Protein AF-0000000075844450 (afdb_homodimer)

Radius of gyration: 35.29 Å; Cα contacts (8 Å, |Δi|>4): 850; chains: 2; bounding box: 75×120×118 Å

Sequence (510 aa):
MLWGGGGGGTPAFYLNRSLKPLCRRRMQLAMLASVVAAVHMPVARTAAPIASTVGQNMMRFCYKEIEVITGEPTDGALVPAQAVTLHDITPAVNELVRDSGVTEGTVHCVSRHTTTALTINEMESRLQDDIRTWLLGLAPPDVRFPIPGWRHPEGATTPTYDHNDLHLRPASEEDRERINKNWMSQGKGTLEEFMAQEPINAHSHLLSILLGPCLSIPVTNGKLCIGQWQSLILIDCDGPRKRTVGAQVVGISAKMLWGGGGGGTPAFYLNRSLKPLCRRRMQLAMLASVVAAVHMPVARTAAPIASTVGQNMMRFCYKEIEVITGEPTDGALVPAQAVTLHDITPAVNELVRDSGVTEGTVHCVSRHTTTALTINEMESRLQDDIRTWLLGLAPPDVRFPIPGWRHPEGATTPTYDHNDLHLRPASEEDRERINKNWMSQGKGTLEEFMAQEPINAHSHLLSILLGPCLSIPVTNGKLCIGQWQSLILIDCDGPRKRTVGAQVVGISAK

pLDDT: mean 78.13, std 30.9, range [14.76, 98.88]

Nearest PDB structures (foldseek):
  1vph-assembly2_E  TM=9.025E-01  e=2.365E-14  Saccharolobus solfataricus P2
  1ve0-assembly1_A  TM=9.339E-01  e=6.716E-14  Sulfurisphaera tokodaii
  1vmj-assembly1_A  TM=9.068E-01  e=1.032E-13  Thermotoga maritima MSB8
  2p6h-assembly1_A  TM=9.041E-01  e=2.593E-13  Aeropyrum pernix
  2p6c-assembly1_A  TM=8.710E-01  e=1.908E-13  Aquifex aeolicus VF5

Secondary structure (DSSP, 8-state):
----------------------------------------------------------EEEEEEEEEEE-SPPBTTB----SEEEEEE-HHHHHHHHHHHT-SEEEEEEEE-STTEEEEEE---HHHHHHHHHHHHHHSPPPTTSPPTT--PPTT------GGG-GGG-S-SHHHHHHHHHHTGGGTS--HHHHHHT----HHHHHHHHHH-SEEEEEEETTEE---TT-EEEEEEEEES-EEEEEEEEEEE---/----------------------------------------------------------EEEEEEEEEEE-SPPBTTB----SEEEEEE-HHHHHHHHHHHT-SEEEEEEEE-STTEEEEEE---HHHHHHHHHHHHHHSPPPTTSPPTT--PPTT------GGG-GGG-S-SHHHHHHHHHHTGGGTS--HHHHHHT----HHHHHHHHHH-SEEEEEEETTEE---TT-EEEEEEEEES-EEEEEEEEEEE---

Organism: Prymnesium parvum (NCBI:txid97485)

Structure (mmCIF, N/CA/C/O backbone):
data_AF-0000000075844450-model_v1
#
loop_
_entity.id
_entity.type
_entity.pdbx_description
1 polymer 'Secondary thiamine-phosphate synthase enzyme'
#
loop_
_atom_site.group_PDB
_atom_site.id
_atom_site.type_symbol
_atom_site.label_atom_id
_atom_site.label_alt_id
_atom_site.label_comp_id
_atom_site.label_asym_id
_atom_site.label_entity_id
_atom_site.label_seq_id
_atom_site.pdbx_PDB_ins_code
_atom_site.Cartn_x
_atom_site.Cartn_y
_atom_site.Cartn_z
_atom_site.occupancy
_atom_site.B_iso_or_equiv
_atom_site.auth_seq_id
_atom_site.auth_comp_id
_atom_site.auth_asym_id
_atom_site.auth_atom_id
_atom_site.pdbx_PDB_model_num
ATOM 1 N N . MET A 1 1 ? -12.031 21.531 78.125 1 17.53 1 MET A N 1
ATOM 2 C CA . MET A 1 1 ? -11.656 20.422 79 1 17.53 1 MET A CA 1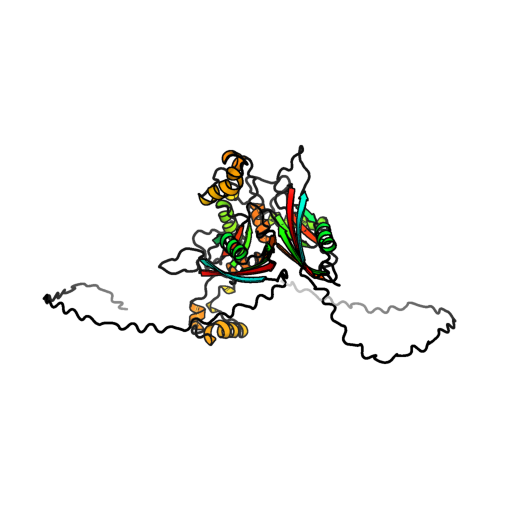
ATOM 3 C C . MET A 1 1 ? -10.562 19.578 78.312 1 17.53 1 MET A C 1
ATOM 5 O O . MET A 1 1 ? -10.344 19.641 77.125 1 17.53 1 MET A O 1
ATOM 9 N N . LEU A 1 2 ? -10.32 18.188 78.75 1 16.62 2 LEU A N 1
ATOM 10 C CA . LEU A 1 2 ? -9.242 17.328 79.188 1 16.62 2 LEU A CA 1
ATOM 11 C C . LEU A 1 2 ? -8.719 16.453 78.062 1 16.62 2 LEU A C 1
ATOM 13 O O . LEU A 1 2 ? -7.836 15.617 78.312 1 16.62 2 LEU A O 1
ATOM 17 N N . TRP A 1 3 ? -9.023 16.391 76.75 1 17.33 3 TRP A N 1
ATOM 18 C CA . TRP A 1 3 ? -9.07 15.062 76.125 1 17.33 3 TRP A CA 1
ATOM 19 C C . TRP A 1 3 ? -7.668 14.578 75.812 1 17.33 3 TRP A C 1
ATOM 21 O O . TRP A 1 3 ? -7.02 15.133 74.875 1 17.33 3 TRP A O 1
ATOM 31 N N . GLY A 1 4 ? -6.711 13.859 76.438 1 17.98 4 GLY A N 1
ATOM 32 C CA . GLY A 1 4 ? -5.324 13.539 76.75 1 17.98 4 GLY A CA 1
ATOM 33 C C . GLY A 1 4 ? -4.801 12.359 75.938 1 17.98 4 GLY A C 1
ATOM 34 O O . GLY A 1 4 ? -3.588 12.18 75.812 1 17.98 4 GLY A O 1
ATOM 35 N N . GLY A 1 5 ? -5.492 11.258 75.5 1 17.58 5 GLY A N 1
ATOM 36 C CA . GLY A 1 5 ? -5.008 9.977 76 1 17.58 5 GLY A CA 1
ATOM 37 C C . GLY A 1 5 ? -3.746 9.508 75.312 1 17.58 5 GLY A C 1
ATOM 38 O O . GLY A 1 5 ? -3.373 10.039 74.25 1 17.58 5 GLY A O 1
ATOM 39 N N . GLY A 1 6 ? -3.266 7.992 75.312 1 18.34 6 GLY A N 1
ATOM 40 C CA . GLY A 1 6 ? -2.264 7.098 75.875 1 18.34 6 GLY A CA 1
ATOM 41 C C . GLY A 1 6 ? -1.342 6.504 74.875 1 18.34 6 GLY A C 1
ATOM 42 O O . GLY A 1 6 ? -1.596 6.625 73.625 1 18.34 6 GLY A O 1
ATOM 43 N N . GLY A 1 7 ? -0.553 5.168 75.062 1 18.12 7 GLY A N 1
ATOM 44 C CA . GLY A 1 7 ? 0.729 4.547 75.312 1 18.12 7 GLY A CA 1
ATOM 45 C C . GLY A 1 7 ? 1.142 3.516 74.312 1 18.12 7 GLY A C 1
ATOM 46 O O . GLY A 1 7 ? 2.309 3.123 74.25 1 18.12 7 GLY A O 1
ATOM 47 N N . GLY A 1 8 ? 0.419 2.596 73.438 1 18.45 8 GLY A N 1
ATOM 48 C CA . GLY A 1 8 ? 0.697 1.179 73.625 1 18.45 8 GLY A CA 1
ATOM 49 C C . GLY A 1 8 ? 1.896 0.704 72.812 1 18.45 8 GLY A C 1
ATOM 50 O O . GLY A 1 8 ? 2.215 1.27 71.75 1 18.45 8 GLY A O 1
ATOM 51 N N . GLY A 1 9 ? 2.982 -0.335 73.188 1 18.25 9 GLY A N 1
ATOM 52 C CA . GLY A 1 9 ? 4.332 -0.879 73.25 1 18.25 9 GLY A CA 1
ATOM 53 C C . GLY A 1 9 ? 4.559 -1.976 72.188 1 18.25 9 GLY A C 1
ATOM 54 O O . GLY A 1 9 ? 5.656 -2.098 71.688 1 18.25 9 GLY A O 1
ATOM 55 N N . THR A 1 10 ? 3.789 -3.168 71.75 1 18.28 10 THR A N 1
ATOM 56 C CA . THR A 1 10 ? 4.238 -4.527 72 1 18.28 10 THR A CA 1
ATOM 57 C C . THR A 1 10 ? 5.281 -4.977 71 1 18.28 10 THR A C 1
ATOM 59 O O . THR A 1 10 ? 5.328 -4.457 69.875 1 18.28 10 THR A O 1
ATOM 62 N N . PRO A 1 11 ? 6.133 -6.387 71.125 1 19.5 11 PRO A N 1
ATOM 63 C CA . PRO A 1 11 ? 7.395 -7.129 71.125 1 19.5 11 PRO A CA 1
ATOM 64 C C . PRO A 1 11 ? 7.531 -8.062 69.938 1 19.5 11 PRO A C 1
ATOM 66 O O . PRO A 1 11 ? 6.738 -8.992 69.75 1 19.5 11 PRO A O 1
ATOM 69 N N . ALA A 1 12 ? 7.48 -7.848 68.625 1 19.41 12 ALA A N 1
ATOM 70 C CA . ALA A 1 12 ? 7.281 -8.961 67.75 1 19.41 12 ALA A CA 1
ATOM 71 C C . ALA A 1 12 ? 8.453 -9.93 67.75 1 19.41 12 ALA A C 1
ATOM 73 O O . ALA A 1 12 ? 9.609 -9.508 67.875 1 19.41 12 ALA A O 1
ATOM 74 N N . PHE A 1 13 ? 8.195 -11.438 67.562 1 16.41 13 PHE A N 1
ATOM 75 C CA . PHE A 1 13 ? 8.562 -12.82 67.812 1 16.41 13 PHE A CA 1
ATOM 76 C C . PHE A 1 13 ? 9.695 -13.289 66.938 1 16.41 13 PHE A C 1
ATOM 78 O O . PHE A 1 13 ? 9.82 -12.828 65.812 1 16.41 13 PHE A O 1
ATOM 85 N N . TYR A 1 14 ? 10.688 -14.289 67.375 1 17 14 TYR A N 1
ATOM 86 C CA . TYR A 1 14 ? 11.992 -14.945 67.438 1 17 14 TYR A CA 1
ATOM 87 C C . TYR A 1 14 ? 12.125 -16.078 66.438 1 17 14 TYR A C 1
ATOM 89 O O . TYR A 1 14 ? 13.195 -16.266 65.875 1 17 14 TYR A O 1
ATOM 97 N N . LEU A 1 15 ? 11.102 -17.016 66.125 1 15.95 15 LEU A N 1
ATOM 98 C CA . LEU A 1 15 ? 11.469 -18.391 66.375 1 15.95 15 LEU A CA 1
ATOM 99 C C . LEU A 1 15 ? 12.406 -18.953 65.312 1 15.95 15 LEU A C 1
ATOM 101 O O . LEU A 1 15 ? 12.414 -18.484 64.188 1 15.95 15 LEU A O 1
ATOM 105 N N . ASN A 1 16 ? 12.961 -20.391 65.5 1 15.54 16 ASN A N 1
ATOM 106 C CA . ASN A 1 16 ? 13.992 -21.406 65.688 1 15.54 16 ASN A CA 1
ATOM 107 C C . ASN A 1 16 ? 14.055 -22.375 64.5 1 15.54 16 ASN A C 1
ATOM 109 O O . ASN A 1 16 ? 15 -23.156 64.375 1 15.54 16 ASN A O 1
ATOM 113 N N . ARG A 1 17 ? 13.023 -22.656 63.625 1 15.7 17 ARG A N 1
ATOM 114 C CA . ARG A 1 17 ? 12.82 -24.109 63.562 1 15.7 17 ARG A CA 1
ATOM 115 C C . ARG A 1 17 ? 13.953 -24.781 62.781 1 15.7 17 ARG A C 1
ATOM 117 O O . ARG A 1 17 ? 14.492 -24.203 61.812 1 15.7 17 ARG A O 1
ATOM 124 N N . SER A 1 18 ? 14.086 -26.172 63 1 15.49 18 SER A N 1
ATOM 125 C CA . SER A 1 18 ? 14.898 -27.375 63.188 1 15.49 18 SER A CA 1
ATOM 126 C C . SER A 1 18 ? 15.25 -28.047 61.875 1 15.49 18 SER A C 1
ATOM 128 O O . SER A 1 18 ? 16.422 -28.328 61.625 1 15.49 18 SER A O 1
ATOM 130 N N . LEU A 1 19 ? 14.336 -28.875 61.156 1 15.26 19 LEU A N 1
ATOM 131 C CA . LEU A 1 19 ? 14.586 -30.297 61.25 1 15.26 19 LEU A CA 1
ATOM 132 C C . LEU A 1 19 ? 15.398 -30.781 60.062 1 15.26 19 LEU A C 1
ATOM 134 O O . LEU A 1 19 ? 16.312 -31.609 60.219 1 15.26 19 LEU A O 1
ATOM 138 N N . LYS A 1 20 ? 14.938 -30.891 58.719 1 15.54 20 LYS A N 1
ATOM 139 C CA . LYS A 1 20 ? 14.641 -32.25 58.281 1 15.54 20 LYS A CA 1
ATOM 140 C C . LYS A 1 20 ? 15.906 -32.969 57.812 1 15.54 20 LYS A C 1
ATOM 142 O O . LYS A 1 20 ? 16.828 -32.344 57.281 1 15.54 20 LYS A O 1
ATOM 147 N N . PRO A 1 21 ? 15.742 -34.375 57.594 1 16.17 21 PRO A N 1
ATOM 148 C CA . PRO A 1 21 ? 16.562 -35.562 57.812 1 16.17 21 PRO A CA 1
ATOM 149 C C . PRO A 1 21 ? 17.578 -35.781 56.719 1 16.17 21 PRO A C 1
ATOM 151 O O . PRO A 1 21 ? 17.562 -35.094 55.688 1 16.17 21 PRO A O 1
ATOM 154 N N . LEU A 1 22 ? 17.469 -37 56 1 15.77 22 LEU A N 1
ATOM 155 C CA . LEU A 1 22 ? 18.141 -38.281 56.125 1 15.77 22 LEU A CA 1
ATOM 156 C C . LEU A 1 22 ? 19.109 -38.5 54.969 1 15.77 22 LEU A C 1
ATOM 158 O O . LEU A 1 22 ? 20.281 -38.844 55.188 1 15.77 22 LEU A O 1
ATOM 162 N N . CYS A 1 23 ? 18.688 -39.469 53.906 1 15.48 23 CYS A N 1
ATOM 163 C CA . CYS A 1 23 ? 19.234 -40.812 53.719 1 15.48 23 CYS A CA 1
ATOM 164 C C . CYS A 1 23 ? 20.391 -40.781 52.719 1 15.48 23 CYS A C 1
ATOM 166 O O . CYS A 1 23 ? 20.406 -39.969 51.812 1 15.48 23 CYS A O 1
ATOM 168 N N . ARG A 1 24 ? 21.125 -42 52.5 1 15.39 24 ARG A N 1
ATOM 169 C CA . ARG A 1 24 ? 22.375 -42.75 52.438 1 15.39 24 ARG A CA 1
ATOM 170 C C . ARG A 1 24 ? 22.734 -43.094 51 1 15.39 24 ARG A C 1
ATOM 172 O O . ARG A 1 24 ? 23.875 -43.469 50.719 1 15.39 24 ARG A O 1
ATOM 179 N N . ARG A 1 25 ? 21.703 -43.312 50 1 14.76 25 ARG A N 1
ATOM 180 C CA . ARG A 1 25 ? 21.938 -44.625 49.406 1 14.76 25 ARG A CA 1
ATOM 181 C C . ARG A 1 25 ? 23.203 -44.625 48.562 1 14.76 25 ARG A C 1
ATOM 183 O O . ARG A 1 25 ? 23.688 -43.562 48.156 1 14.76 25 ARG A O 1
ATOM 190 N N . ARG A 1 26 ? 23.188 -45.562 47.312 1 15.09 26 ARG A N 1
ATOM 191 C CA . ARG A 1 26 ? 23.797 -46.844 46.938 1 15.09 26 ARG A CA 1
ATOM 192 C C . ARG A 1 26 ? 24.953 -46.625 45.969 1 15.09 26 ARG A C 1
ATOM 194 O O . ARG A 1 26 ? 25.109 -45.531 45.406 1 15.09 26 ARG A O 1
ATOM 201 N N . MET A 1 27 ? 24.844 -47.281 44.656 1 15.58 27 MET A N 1
ATOM 202 C CA . MET A 1 27 ? 25.516 -48.469 44.125 1 15.58 27 MET A CA 1
ATOM 203 C C . MET A 1 27 ? 26.672 -48.062 43.188 1 15.58 27 MET A C 1
ATOM 205 O O . MET A 1 27 ? 26.688 -46.938 42.688 1 15.58 27 MET A O 1
ATOM 209 N N . GLN A 1 28 ? 27.156 -49.156 42.344 1 15.77 28 GLN A N 1
ATOM 210 C CA . GLN A 1 28 ? 28.375 -49.906 42 1 15.77 28 GLN A CA 1
ATOM 211 C C . GLN A 1 28 ? 29.031 -49.312 40.75 1 15.77 28 GLN A C 1
ATOM 213 O O . GLN A 1 28 ? 30.219 -48.969 40.781 1 15.77 28 GLN A O 1
ATOM 218 N N . LEU A 1 29 ? 29.047 -50.188 39.562 1 16.16 29 LEU A N 1
ATOM 219 C CA . LEU A 1 29 ? 30.172 -50.969 39.062 1 16.16 29 LEU A CA 1
ATOM 220 C C . LEU A 1 29 ? 30.797 -50.344 37.844 1 16.16 29 LEU A C 1
ATOM 222 O O . LEU A 1 29 ? 32.031 -50.188 37.75 1 16.16 29 LEU A O 1
ATOM 226 N N . ALA A 1 30 ? 30.109 -50.406 36.5 1 16.34 30 ALA A N 1
ATOM 227 C CA . ALA A 1 30 ? 30.656 -51.219 35.406 1 16.34 30 ALA A CA 1
ATOM 228 C C . ALA A 1 30 ? 31.703 -50.438 34.625 1 16.34 30 ALA A C 1
ATOM 230 O O . ALA A 1 30 ? 31.656 -49.219 34.562 1 16.34 30 ALA A O 1
ATOM 231 N N . MET A 1 31 ? 32.594 -51.219 33.781 1 17.59 31 MET A N 1
ATOM 232 C CA . MET A 1 31 ? 33.938 -51.344 33.281 1 17.59 31 MET A CA 1
ATOM 233 C C . MET A 1 31 ? 34.094 -50.594 31.969 1 17.59 31 MET A C 1
ATOM 235 O O . MET A 1 31 ? 35.219 -50.469 31.438 1 17.59 31 MET A O 1
ATOM 239 N N . LEU A 1 32 ? 33.031 -50.031 31.172 1 18.38 32 LEU A N 1
ATOM 240 C CA . LEU A 1 32 ? 33.219 -50.344 29.766 1 18.38 32 LEU A CA 1
ATOM 241 C C . LEU A 1 32 ? 34.469 -49.656 29.188 1 18.38 32 LEU A C 1
ATOM 243 O O . LEU A 1 32 ? 34.75 -48.5 29.531 1 18.38 32 LEU A O 1
ATOM 247 N N . ALA A 1 33 ? 35.156 -50.344 28.172 1 18.42 33 ALA A N 1
ATOM 248 C CA . ALA A 1 33 ? 36.438 -50.531 27.516 1 18.42 33 ALA A CA 1
ATOM 249 C C . ALA A 1 33 ? 36.656 -49.531 26.406 1 18.42 33 ALA A C 1
ATOM 251 O O . ALA A 1 33 ? 37.781 -49.375 25.906 1 18.42 33 ALA A O 1
ATOM 252 N N . SER A 1 34 ? 35.656 -48.688 25.859 1 19.38 34 SER A N 1
ATOM 253 C CA . SER A 1 34 ? 35.75 -48.688 24.406 1 19.38 34 SER A CA 1
ATOM 254 C C . SER A 1 34 ? 37.062 -48.031 23.938 1 19.38 34 SER A C 1
ATOM 256 O O . SER A 1 34 ? 37.688 -47.25 24.672 1 19.38 34 SER A O 1
ATOM 258 N N . VAL A 1 35 ? 37.438 -48.406 22.578 1 20.2 35 VAL A N 1
ATOM 259 C CA . VAL A 1 35 ? 38.5 -48.531 21.578 1 20.2 35 VAL A CA 1
ATOM 260 C C . VAL A 1 35 ? 38.875 -47.156 21.031 1 20.2 35 VAL A C 1
ATOM 262 O O . VAL A 1 35 ? 38 -46.438 20.531 1 20.2 35 VAL A O 1
ATOM 265 N N . VAL A 1 36 ? 39.906 -46.562 21.438 1 22.62 36 VAL A N 1
ATOM 266 C CA . VAL A 1 36 ? 40.469 -45.25 21.109 1 22.62 36 VAL A CA 1
ATOM 267 C C . VAL A 1 36 ? 41.062 -45.281 19.703 1 22.62 36 VAL A C 1
ATOM 269 O O . VAL A 1 36 ? 42.188 -45.75 19.516 1 22.62 36 VAL A O 1
ATOM 272 N N . ALA A 1 37 ? 40.188 -45.875 18.656 1 21.44 37 ALA A N 1
ATOM 273 C CA . ALA A 1 37 ? 40.906 -46.031 17.391 1 21.44 37 ALA A CA 1
ATOM 274 C C . ALA A 1 37 ? 41.594 -44.75 16.984 1 21.44 37 ALA A C 1
ATOM 276 O O . ALA A 1 37 ? 41.156 -43.656 17.344 1 21.44 37 ALA A O 1
ATOM 277 N N . ALA A 1 38 ? 42.719 -44.875 16.172 1 23.2 38 ALA A N 1
ATOM 278 C CA . ALA A 1 38 ? 43.938 -44.25 15.656 1 23.2 38 ALA A CA 1
ATOM 279 C C . ALA A 1 38 ? 43.625 -43.281 14.539 1 23.2 38 ALA A C 1
ATOM 281 O O . ALA A 1 38 ? 43.344 -43.688 13.406 1 23.2 38 ALA A O 1
ATOM 282 N N . VAL A 1 39 ? 42.531 -42.438 14.562 1 24.22 39 VAL A N 1
ATOM 283 C CA . VAL A 1 39 ? 42.094 -41.875 13.289 1 24.22 39 VAL A CA 1
ATOM 284 C C . VAL A 1 39 ? 43.25 -41.031 12.703 1 24.22 39 VAL A C 1
ATOM 286 O O . VAL A 1 39 ? 43.781 -40.156 13.367 1 24.22 39 VAL A O 1
ATOM 289 N N . HIS A 1 40 ? 43.969 -41.688 11.719 1 24.23 40 HIS A N 1
ATOM 290 C CA . HIS A 1 40 ? 45.062 -41.25 10.836 1 24.23 40 HIS A CA 1
ATOM 291 C C . HIS A 1 40 ? 44.688 -39.938 10.133 1 24.23 40 HIS A C 1
ATOM 293 O O . HIS A 1 40 ? 43.625 -39.844 9.523 1 24.23 40 HIS A O 1
ATOM 299 N N . MET A 1 41 ? 45.281 -38.844 10.5 1 22.97 41 MET A N 1
ATOM 300 C CA . MET A 1 41 ? 45.031 -37.469 10.039 1 22.97 41 MET A CA 1
ATOM 301 C C . MET A 1 41 ? 45.5 -37.312 8.602 1 22.97 41 MET A C 1
ATOM 303 O O . MET A 1 41 ? 46.719 -37.344 8.336 1 22.97 41 MET A O 1
ATOM 307 N N . PRO A 1 42 ? 44.906 -38.094 7.629 1 24.36 42 PRO A N 1
ATOM 308 C CA . PRO A 1 42 ? 45.562 -37.969 6.316 1 24.36 42 PRO A CA 1
ATOM 309 C C . PRO A 1 42 ? 45.812 -36.5 5.922 1 24.36 42 PRO A C 1
ATOM 311 O O . PRO A 1 42 ? 45.125 -35.594 6.426 1 24.36 42 PRO A O 1
ATOM 314 N N . VAL A 1 43 ? 46.969 -36.312 5.301 1 23.06 43 VAL A N 1
ATOM 315 C CA . VAL A 1 43 ? 47.688 -35.156 4.738 1 23.06 43 VAL A CA 1
ATOM 316 C C . VAL A 1 43 ? 46.844 -34.469 3.682 1 23.06 43 VAL A C 1
ATOM 318 O O . VAL A 1 43 ? 46.031 -35.125 3.02 1 23.06 43 VAL A O 1
ATOM 321 N N . ALA A 1 44 ? 47 -33.094 3.58 1 27.16 44 ALA A N 1
ATOM 322 C CA . ALA A 1 44 ? 46.281 -32.031 2.873 1 27.16 44 ALA A CA 1
ATOM 323 C C . ALA A 1 44 ? 46.469 -32.156 1.363 1 27.16 44 ALA A C 1
ATOM 325 O O . ALA A 1 44 ? 47.594 -31.984 0.852 1 27.16 44 ALA A O 1
ATOM 326 N N . ARG A 1 45 ? 46 -33.281 0.702 1 22.69 45 ARG A N 1
ATOM 327 C CA . ARG A 1 45 ? 46.188 -33.344 -0.746 1 22.69 45 ARG A CA 1
ATOM 328 C C . ARG A 1 45 ? 45.781 -32.031 -1.401 1 22.69 45 ARG A C 1
ATOM 330 O O . ARG A 1 45 ? 44.812 -31.406 -0.981 1 22.69 45 ARG A O 1
ATOM 337 N N . THR A 1 46 ? 46.688 -31.453 -2.102 1 25.61 46 THR A N 1
ATOM 338 C CA . THR A 1 46 ? 46.625 -30.266 -2.961 1 25.61 46 THR A CA 1
ATOM 339 C C . THR A 1 46 ? 45.562 -30.438 -4.043 1 25.61 46 THR A C 1
ATOM 341 O O . THR A 1 46 ? 45.688 -31.312 -4.898 1 25.61 46 THR A O 1
ATOM 344 N N . ALA A 1 47 ? 44.344 -30.438 -3.715 1 28.7 47 ALA A N 1
ATOM 345 C CA . ALA A 1 47 ? 43.344 -30.688 -4.754 1 28.7 47 ALA A CA 1
ATOM 346 C C . ALA A 1 47 ? 43.625 -29.828 -5.988 1 28.7 47 ALA A C 1
ATOM 348 O O . ALA A 1 47 ? 44.062 -28.688 -5.871 1 28.7 47 ALA A O 1
ATOM 349 N N . ALA A 1 48 ? 43.844 -30.531 -7.125 1 30.05 48 ALA A N 1
ATOM 350 C CA . ALA A 1 48 ? 43.875 -30.016 -8.492 1 30.05 48 ALA A CA 1
ATOM 351 C C . ALA A 1 48 ? 42.812 -28.953 -8.703 1 30.05 48 ALA A C 1
ATOM 353 O O . ALA A 1 48 ? 41.781 -28.969 -8.039 1 30.05 48 ALA A O 1
ATOM 354 N N . PRO A 1 49 ? 43.156 -27.906 -9.562 1 28.12 49 PRO A N 1
ATOM 355 C CA . PRO A 1 49 ? 42.188 -26.859 -9.82 1 28.12 49 PRO A CA 1
ATOM 356 C C . PRO A 1 49 ? 40.844 -27.391 -10.305 1 28.12 49 PRO A C 1
ATOM 358 O O . PRO A 1 49 ? 40.812 -28.312 -11.125 1 28.12 49 PRO A O 1
ATOM 361 N N . ILE A 1 50 ? 39.875 -27.562 -9.5 1 30.5 50 ILE A N 1
ATOM 362 C CA . ILE A 1 50 ? 38.562 -28 -9.938 1 30.5 50 ILE A CA 1
ATOM 363 C C . ILE A 1 50 ? 38.188 -27.312 -11.242 1 30.5 50 ILE A C 1
ATOM 365 O O . ILE A 1 50 ? 38.219 -26.078 -11.336 1 30.5 50 ILE A O 1
ATOM 369 N N . ALA A 1 51 ? 38.438 -27.906 -12.359 1 29.31 51 ALA A N 1
ATOM 370 C CA . ALA A 1 51 ? 37.75 -27.484 -13.578 1 29.31 51 ALA A CA 1
ATOM 371 C C . ALA A 1 51 ? 36.344 -27 -13.281 1 29.31 51 ALA A C 1
ATOM 373 O O . ALA A 1 51 ? 35.562 -27.734 -12.68 1 29.31 51 ALA A O 1
ATOM 374 N N . SER A 1 52 ? 36.125 -25.719 -13.047 1 31.56 52 SER A N 1
ATOM 375 C CA . SER A 1 52 ? 34.844 -25.047 -12.891 1 31.56 52 SER A CA 1
ATOM 376 C C . SER A 1 52 ? 33.844 -25.547 -13.93 1 31.56 52 SER A C 1
ATOM 378 O O . SER A 1 52 ? 34 -25.312 -15.125 1 31.56 52 SER A O 1
ATOM 380 N N . THR A 1 53 ? 33.5 -26.797 -14.125 1 34.59 53 THR A N 1
ATOM 381 C CA . THR A 1 53 ? 32.312 -27.156 -14.867 1 34.59 53 THR A CA 1
ATOM 382 C C . THR A 1 53 ? 31.25 -26.078 -14.734 1 34.59 53 THR A C 1
ATOM 384 O O . THR A 1 53 ? 30.781 -25.797 -13.633 1 34.59 53 THR A O 1
ATOM 387 N N . VAL A 1 54 ? 31.281 -25.016 -15.391 1 36.56 54 VAL A N 1
ATOM 388 C CA . VAL A 1 54 ? 30.375 -23.875 -15.484 1 36.56 54 VAL A CA 1
ATOM 389 C C . VAL A 1 54 ? 28.922 -24.359 -15.391 1 36.56 54 VAL A C 1
ATOM 391 O O . VAL A 1 54 ? 28.344 -24.781 -16.391 1 36.56 54 VAL A O 1
ATOM 394 N N . GLY A 1 55 ? 28.5 -25.406 -14.93 1 43.38 55 GLY A N 1
ATOM 395 C CA . GLY A 1 55 ? 27.094 -25.672 -14.609 1 43.38 55 GLY A CA 1
ATOM 396 C C . GLY A 1 55 ? 26.312 -24.422 -14.25 1 43.38 55 GLY A C 1
ATOM 397 O O . GLY A 1 55 ? 26.562 -23.812 -13.211 1 43.38 55 GLY A O 1
ATOM 398 N N . GLN A 1 56 ? 26.047 -23.484 -15.141 1 46.22 56 GLN A N 1
ATOM 399 C CA . GLN A 1 56 ? 25.594 -22.094 -15.172 1 46.22 56 GLN A CA 1
ATOM 400 C C . GLN A 1 56 ? 24.453 -21.859 -14.188 1 46.22 56 GLN A C 1
ATOM 402 O O . GLN A 1 56 ? 23.438 -22.562 -14.234 1 46.22 56 GLN A O 1
ATOM 407 N N . ASN A 1 57 ? 24.609 -21.656 -12.883 1 60.72 57 ASN A N 1
ATOM 408 C CA . ASN A 1 57 ? 23.703 -21.016 -11.938 1 60.72 57 ASN A CA 1
ATOM 409 C C . ASN A 1 57 ? 22.781 -20.031 -12.641 1 60.72 57 ASN A C 1
ATOM 411 O O . ASN A 1 57 ? 23.062 -18.828 -12.672 1 60.72 57 ASN A O 1
ATOM 415 N N . MET A 1 58 ? 22.047 -20.562 -13.508 1 78.25 58 MET A N 1
ATOM 416 C CA . MET A 1 58 ? 21.109 -19.734 -14.266 1 78.25 58 MET A CA 1
ATOM 417 C C . MET A 1 58 ? 20.031 -19.172 -13.359 1 78.25 58 MET A C 1
ATOM 419 O O . MET A 1 58 ? 19.516 -19.875 -12.492 1 78.25 58 MET A O 1
ATOM 423 N N . MET A 1 59 ? 19.844 -17.938 -13.469 1 89.12 59 MET A N 1
ATOM 424 C CA . MET A 1 59 ? 18.766 -17.266 -12.758 1 89.12 59 MET A CA 1
ATOM 425 C C . MET A 1 59 ? 17.406 -17.781 -13.203 1 89.12 59 MET A C 1
ATOM 427 O O . MET A 1 59 ? 17.156 -17.953 -14.398 1 89.12 59 MET A O 1
ATOM 431 N N . ARG A 1 60 ? 16.641 -18.219 -12.266 1 92.69 60 ARG A N 1
ATOM 432 C CA . ARG A 1 60 ? 15.297 -18.719 -12.516 1 92.69 60 ARG A CA 1
ATOM 433 C C . ARG A 1 60 ? 14.242 -17.719 -12.039 1 92.69 60 ARG A C 1
ATOM 435 O O . ARG A 1 60 ? 14.414 -17.078 -11 1 92.69 60 ARG A O 1
ATOM 442 N N . PHE A 1 61 ? 13.227 -17.562 -12.844 1 94.75 61 PHE A N 1
ATOM 443 C CA . PHE A 1 61 ? 12.016 -16.812 -12.523 1 94.75 61 PHE A CA 1
ATOM 444 C C . PHE A 1 61 ? 10.773 -17.672 -12.672 1 94.75 61 PHE A C 1
ATOM 446 O O . PHE A 1 61 ? 10.445 -18.109 -13.773 1 94.75 61 PHE A O 1
ATOM 453 N N . CYS A 1 62 ? 10.148 -17.938 -11.578 1 96.69 62 CYS A N 1
ATOM 454 C CA . CYS A 1 62 ? 8.945 -18.766 -11.594 1 96.69 62 CYS A CA 1
ATOM 455 C C . CYS A 1 62 ? 7.777 -18.031 -10.953 1 96.69 62 CYS A C 1
ATOM 457 O O . CYS A 1 62 ? 7.82 -17.703 -9.766 1 96.69 62 CYS A O 1
ATOM 459 N N . TYR A 1 63 ? 6.75 -17.781 -11.703 1 97.38 63 TYR A N 1
ATOM 460 C CA . TYR A 1 63 ? 5.562 -17.078 -11.234 1 97.38 63 TYR A CA 1
ATOM 461 C C . TYR A 1 63 ? 4.363 -18.016 -11.164 1 97.38 63 TYR A C 1
ATOM 463 O O . TYR A 1 63 ? 4.195 -18.875 -12.023 1 97.38 63 TYR A O 1
ATOM 471 N N . LYS A 1 64 ? 3.582 -17.859 -10.156 1 97.81 64 LYS A N 1
ATOM 472 C CA . LYS A 1 64 ? 2.324 -18.578 -9.984 1 97.81 64 LYS A CA 1
ATOM 473 C C . LYS A 1 64 ? 1.25 -17.688 -9.383 1 97.81 64 LYS A C 1
ATOM 475 O O . LYS A 1 64 ? 1.533 -16.875 -8.492 1 97.81 64 LYS A O 1
ATOM 480 N N . GLU A 1 65 ? 0.031 -17.781 -9.953 1 98.06 65 GLU A N 1
ATOM 481 C CA . GLU A 1 65 ? -1.133 -17.203 -9.289 1 98.06 65 GLU A CA 1
ATOM 482 C C . GLU A 1 65 ? -1.768 -18.203 -8.32 1 98.06 65 GLU A C 1
ATOM 484 O O . GLU A 1 65 ? -2.221 -19.281 -8.734 1 98.06 65 GLU A O 1
ATOM 489 N N . ILE A 1 66 ? -1.776 -17.859 -7.102 1 98.56 66 ILE A N 1
ATOM 490 C CA . ILE A 1 66 ? -2.367 -18.688 -6.059 1 98.56 66 ILE A CA 1
ATOM 491 C C . ILE A 1 66 ? -3.824 -18.281 -5.844 1 98.56 66 ILE A C 1
ATOM 493 O O . ILE A 1 66 ? -4.113 -17.156 -5.453 1 98.56 66 ILE A O 1
ATOM 497 N N . GLU A 1 67 ? -4.723 -19.219 -6.082 1 98.38 67 GLU A N 1
ATOM 498 C CA . GLU A 1 67 ? -6.145 -18.969 -5.859 1 98.38 67 GLU A CA 1
ATOM 499 C C . GLU A 1 67 ? -6.547 -19.297 -4.426 1 98.38 67 GLU A C 1
ATOM 501 O O . GLU A 1 67 ? -6.16 -20.328 -3.893 1 98.38 67 GLU A O 1
ATOM 506 N N . VAL A 1 68 ? -7.301 -18.406 -3.818 1 98.06 68 VAL A N 1
ATOM 507 C CA . VAL A 1 68 ? -7.758 -18.594 -2.443 1 98.06 68 VAL A CA 1
ATOM 508 C C . VAL A 1 68 ? -9.25 -18.297 -2.355 1 98.06 68 VAL A C 1
ATOM 510 O O . VAL A 1 68 ? -9.703 -17.203 -2.689 1 98.06 68 VAL A O 1
ATOM 513 N N . ILE A 1 69 ? -10.031 -19.234 -1.938 1 96.94 69 ILE A N 1
ATOM 514 C CA . ILE A 1 69 ? -11.43 -19 -1.609 1 96.94 69 ILE A CA 1
ATOM 515 C C . ILE A 1 69 ? -11.547 -18.562 -0.155 1 96.94 69 ILE A C 1
ATOM 517 O O . ILE A 1 69 ? -11.141 -19.281 0.759 1 96.94 69 ILE A O 1
ATOM 521 N N . THR A 1 70 ? -12.141 -17.406 0.093 1 97.06 70 THR A N 1
ATOM 522 C CA . THR A 1 70 ? -11.984 -16.797 1.408 1 97.06 70 THR A CA 1
ATOM 523 C C . THR A 1 70 ? -13.266 -16.922 2.223 1 97.06 70 THR A C 1
ATOM 525 O O . THR A 1 70 ? -13.586 -16.047 3.031 1 97.06 70 THR A O 1
ATOM 528 N N . GLY A 1 71 ? -14.031 -17.828 2.023 1 92.88 71 GLY A N 1
ATOM 529 C CA . GLY A 1 71 ? -15.25 -18.109 2.768 1 92.88 71 GLY A CA 1
ATOM 530 C C . GLY A 1 71 ? -16.172 -19.078 2.053 1 92.88 71 GLY A C 1
ATOM 531 O O . GLY A 1 71 ? -15.828 -19.609 0.996 1 92.88 71 GLY A O 1
ATOM 532 N N . GLU A 1 72 ? -17.281 -19.359 2.557 1 90.5 72 GLU A N 1
ATOM 533 C CA . GLU A 1 72 ? -18.25 -20.297 2.01 1 90.5 72 GLU A CA 1
ATOM 534 C C . GLU A 1 72 ? -19.328 -19.578 1.205 1 90.5 72 GLU A C 1
ATOM 536 O O . GLU A 1 72 ? -19.75 -18.484 1.569 1 90.5 72 GLU A O 1
ATOM 541 N N . PRO A 1 73 ? -19.719 -20.266 0.131 1 87.81 73 PRO A N 1
ATOM 542 C CA . PRO A 1 73 ? -20.797 -19.656 -0.642 1 87.81 73 PRO A CA 1
ATOM 543 C C . PRO A 1 73 ? -22.125 -19.672 0.105 1 87.81 73 PRO A C 1
ATOM 545 O O . PRO A 1 73 ? -22.375 -20.547 0.936 1 87.81 73 PRO A O 1
ATOM 548 N N . THR A 1 74 ? -22.906 -18.641 -0.047 1 81.75 74 THR A N 1
ATOM 549 C CA . THR A 1 74 ? -24.312 -18.562 0.346 1 81.75 74 THR A CA 1
ATOM 550 C C . THR A 1 74 ? -25.219 -18.719 -0.869 1 81.75 74 THR A C 1
ATOM 552 O O . THR A 1 74 ? -25.109 -17.953 -1.831 1 81.75 74 THR A O 1
ATOM 555 N N . ASP A 1 75 ? -26.109 -19.703 -0.812 1 85.81 75 ASP A N 1
ATOM 556 C CA . ASP A 1 75 ? -27 -20 -1.93 1 85.81 75 ASP A CA 1
ATOM 557 C C . ASP A 1 75 ? -26.203 -20.172 -3.225 1 85.81 75 ASP A C 1
ATOM 559 O O . ASP A 1 75 ? -26.594 -19.641 -4.27 1 85.81 75 ASP A O 1
ATOM 563 N N . GLY A 1 76 ? -25.078 -20.719 -3.094 1 85.56 76 GLY A N 1
ATOM 564 C CA . GLY A 1 76 ? -24.266 -21.109 -4.234 1 85.56 76 GLY A CA 1
ATOM 565 C C . GLY A 1 76 ? -23.344 -20 -4.727 1 85.56 76 GLY A C 1
ATOM 566 O O . GLY A 1 76 ? -22.594 -20.188 -5.684 1 85.56 76 GLY A O 1
ATOM 567 N N . ALA A 1 77 ? -23.5 -18.828 -4.164 1 85.38 77 ALA A N 1
ATOM 568 C CA . ALA A 1 77 ? -22.656 -17.734 -4.641 1 85.38 77 ALA A CA 1
ATOM 569 C C . ALA A 1 77 ? -21.844 -17.125 -3.506 1 85.38 77 ALA A C 1
ATOM 571 O O . ALA A 1 77 ? -22.281 -17.125 -2.35 1 85.38 77 ALA A O 1
ATOM 572 N N . LEU A 1 78 ? -20.578 -16.75 -3.842 1 83.69 78 LEU A N 1
ATOM 573 C CA . LEU A 1 78 ? -19.781 -15.984 -2.895 1 83.69 78 LEU A CA 1
ATOM 574 C C . LEU A 1 78 ? -20.203 -14.523 -2.883 1 83.69 78 LEU A C 1
ATOM 576 O O . LEU A 1 78 ? -20.016 -13.805 -3.865 1 83.69 78 LEU A O 1
ATOM 580 N N . VAL A 1 79 ? -20.828 -14.109 -1.795 1 84 79 VAL A N 1
ATOM 581 C CA . VAL A 1 79 ? -21.328 -12.742 -1.679 1 84 79 VAL A CA 1
ATOM 582 C C . VAL A 1 79 ? -20.531 -11.992 -0.608 1 84 79 VAL A C 1
ATOM 584 O O . VAL A 1 79 ? -20.547 -12.383 0.562 1 84 79 VAL A O 1
ATOM 587 N N . PRO A 1 80 ? -19.891 -10.93 -1.061 1 86.5 80 PRO A N 1
ATOM 588 C CA . PRO A 1 80 ? -19.156 -10.156 -0.055 1 86.5 80 PRO A CA 1
ATOM 589 C C . PRO A 1 80 ? -20.047 -9.711 1.107 1 86.5 80 PRO A C 1
ATOM 591 O O . PRO A 1 80 ? -21.172 -9.266 0.892 1 86.5 80 PRO A O 1
ATOM 594 N N . ALA A 1 81 ? -19.5 -9.844 2.369 1 87.62 81 ALA A N 1
ATOM 595 C CA . ALA A 1 81 ? -20.266 -9.57 3.574 1 87.62 81 ALA A CA 1
ATOM 596 C C . ALA A 1 81 ? -19.5 -8.672 4.535 1 87.62 81 ALA A C 1
ATOM 598 O O . ALA A 1 81 ? -19.719 -8.711 5.746 1 87.62 81 ALA A O 1
ATOM 599 N N . GLN A 1 82 ? -18.516 -7.953 4.02 1 91.75 82 GLN A N 1
ATOM 600 C CA . GLN A 1 82 ? -17.688 -7.062 4.828 1 91.75 82 GLN A CA 1
ATOM 601 C C . GLN A 1 82 ? -16.938 -7.836 5.906 1 91.75 82 GLN A C 1
ATOM 603 O O . GLN A 1 82 ? -16.594 -7.277 6.949 1 91.75 82 GLN A O 1
ATOM 608 N N . ALA A 1 83 ? -16.734 -9.125 5.684 1 91.88 83 ALA A N 1
ATOM 609 C CA . ALA A 1 83 ? -16.094 -9.984 6.684 1 91.88 83 ALA A CA 1
ATOM 610 C C . ALA A 1 83 ? -14.578 -9.977 6.527 1 91.88 83 ALA A C 1
ATOM 612 O O . ALA A 1 83 ? -14.062 -10.039 5.406 1 91.88 83 ALA A O 1
ATOM 613 N N . VAL A 1 84 ? -13.891 -9.875 7.695 1 95.88 84 VAL A N 1
ATOM 614 C CA . VAL A 1 84 ? -12.445 -10.039 7.707 1 95.88 84 VAL A CA 1
ATOM 615 C C . VAL A 1 84 ? -12.094 -11.508 7.934 1 95.88 84 VAL A C 1
ATOM 617 O O . VAL A 1 84 ? -12.508 -12.102 8.93 1 95.88 84 VAL A O 1
ATOM 620 N N . THR A 1 85 ? -11.359 -12.094 7.02 1 97 85 THR A N 1
ATOM 621 C CA . THR A 1 85 ? -10.945 -13.484 7.145 1 97 85 THR A CA 1
ATOM 622 C C . THR A 1 85 ? -9.453 -13.633 6.863 1 97 85 THR A C 1
ATOM 624 O O . THR A 1 85 ? -8.867 -12.812 6.148 1 97 85 THR A O 1
ATOM 627 N N . LEU A 1 86 ? -8.805 -14.617 7.488 1 98.44 86 LEU A N 1
ATOM 628 C CA . LEU A 1 86 ? -7.387 -14.906 7.344 1 98.44 86 LEU A CA 1
ATOM 629 C C . LEU A 1 86 ? -7.172 -16.281 6.719 1 98.44 86 LEU A C 1
ATOM 631 O O . LEU A 1 86 ? -7.84 -17.25 7.09 1 98.44 86 LEU A O 1
ATOM 635 N N . HIS A 1 87 ? -6.262 -16.344 5.777 1 98.62 87 HIS A N 1
ATOM 636 C CA . HIS A 1 87 ? -6.031 -17.578 5.031 1 98.62 87 HIS A CA 1
ATOM 637 C C . HIS A 1 87 ? -4.543 -17.859 4.891 1 98.62 87 HIS A C 1
ATOM 639 O O . HIS A 1 87 ? -3.785 -17.016 4.402 1 98.62 87 HIS A O 1
ATOM 645 N N . ASP A 1 88 ? -4.148 -19.047 5.25 1 98.69 88 ASP A N 1
ATOM 646 C CA . ASP A 1 88 ? -2.756 -19.469 5.184 1 98.69 88 ASP A CA 1
ATOM 647 C C . ASP A 1 88 ? -2.365 -19.859 3.76 1 98.69 88 ASP A C 1
ATOM 649 O O . ASP A 1 88 ? -2.887 -20.828 3.205 1 98.69 88 ASP A O 1
ATOM 653 N N . ILE A 1 89 ? -1.399 -19.141 3.213 1 98.75 89 ILE A N 1
ATOM 654 C CA . ILE A 1 89 ? -0.982 -19.469 1.853 1 98.75 89 ILE A CA 1
ATOM 655 C C . ILE A 1 89 ? 0.415 -20.078 1.874 1 98.75 89 ILE A C 1
ATOM 657 O O . ILE A 1 89 ? 1.02 -20.297 0.822 1 98.75 89 ILE A O 1
ATOM 661 N N . THR A 1 90 ? 0.968 -20.375 3.018 1 98.69 90 THR A N 1
ATOM 662 C CA . THR A 1 90 ? 2.309 -20.922 3.188 1 98.69 90 THR A CA 1
ATOM 663 C C . THR A 1 90 ? 2.477 -22.188 2.367 1 98.69 90 THR A C 1
ATOM 665 O O . THR A 1 90 ? 3.463 -22.344 1.643 1 98.69 90 THR A O 1
ATOM 668 N N . PRO A 1 91 ? 1.53 -23.156 2.455 1 98.56 91 PRO A N 1
ATOM 669 C CA . PRO A 1 91 ? 1.724 -24.391 1.688 1 98.56 91 PRO A CA 1
ATOM 670 C C . PRO A 1 91 ? 1.866 -24.125 0.189 1 98.56 91 PRO A C 1
ATOM 672 O O . PRO A 1 91 ? 2.703 -24.75 -0.469 1 98.56 91 PRO A O 1
ATOM 675 N N . ALA A 1 92 ? 1.033 -23.25 -0.322 1 98.69 92 ALA A N 1
ATOM 676 C CA . ALA A 1 92 ? 1.078 -22.953 -1.753 1 98.69 92 ALA A CA 1
ATOM 677 C C . ALA A 1 92 ? 2.41 -22.312 -2.141 1 98.69 92 ALA A C 1
ATOM 679 O O . ALA A 1 92 ? 2.971 -22.625 -3.193 1 98.69 92 ALA A O 1
ATOM 680 N N . VAL A 1 93 ? 2.943 -21.422 -1.31 1 98.75 93 VAL A N 1
ATOM 681 C CA . VAL A 1 93 ? 4.211 -20.766 -1.599 1 98.75 93 VAL A CA 1
ATOM 682 C C . VAL A 1 93 ? 5.355 -21.766 -1.479 1 98.75 93 VAL A C 1
ATOM 684 O O . VAL A 1 93 ? 6.281 -21.766 -2.295 1 98.75 93 VAL A O 1
ATOM 687 N N . ASN A 1 94 ? 5.289 -22.625 -0.488 1 98.62 94 ASN A N 1
ATOM 688 C CA . ASN A 1 94 ? 6.293 -23.672 -0.357 1 98.62 94 ASN A CA 1
ATOM 689 C C . ASN A 1 94 ? 6.324 -24.578 -1.59 1 98.62 94 ASN A C 1
ATOM 691 O O . ASN A 1 94 ? 7.395 -24.969 -2.049 1 98.62 94 ASN A O 1
ATOM 695 N N . GLU A 1 95 ? 5.16 -24.922 -2.018 1 98.62 95 GLU A N 1
ATOM 696 C CA . GLU A 1 95 ? 5.074 -25.75 -3.225 1 98.62 95 GLU A CA 1
ATOM 697 C C . GLU A 1 95 ? 5.734 -25.047 -4.41 1 98.62 95 GLU A C 1
ATOM 699 O O . GLU A 1 95 ? 6.449 -25.672 -5.191 1 98.62 95 GLU A O 1
ATOM 704 N N . LEU A 1 96 ? 5.465 -23.766 -4.527 1 98.44 96 LEU A N 1
ATOM 705 C CA . LEU A 1 96 ? 6.07 -22.984 -5.598 1 98.44 96 LEU A CA 1
ATOM 706 C C . LEU A 1 96 ? 7.59 -23.016 -5.504 1 98.44 96 LEU A C 1
ATOM 708 O O . LEU A 1 96 ? 8.273 -23.219 -6.512 1 98.44 96 LEU A O 1
ATOM 712 N N . VAL A 1 97 ? 8.156 -22.828 -4.316 1 98 97 VAL A N 1
ATOM 713 C CA . VAL A 1 97 ? 9.594 -22.844 -4.113 1 98 97 VAL A CA 1
ATOM 714 C C . VAL A 1 97 ? 10.156 -24.219 -4.477 1 98 97 VAL A C 1
ATOM 716 O O . VAL A 1 97 ? 11.133 -24.328 -5.219 1 98 97 VAL A O 1
ATOM 719 N N . ARG A 1 98 ? 9.539 -25.234 -4.02 1 97.69 98 ARG A N 1
ATOM 720 C CA . ARG A 1 98 ? 9.977 -26.609 -4.305 1 97.69 98 ARG A CA 1
ATOM 721 C C . ARG A 1 98 ? 9.969 -26.875 -5.801 1 97.69 98 ARG A C 1
ATOM 723 O O . ARG A 1 98 ? 10.953 -27.375 -6.352 1 97.69 98 ARG A O 1
ATOM 730 N N . ASP A 1 99 ? 8.875 -26.578 -6.434 1 97.38 99 ASP A N 1
ATOM 731 C CA . ASP A 1 99 ? 8.695 -26.875 -7.848 1 97.38 99 ASP A CA 1
ATOM 732 C C . ASP A 1 99 ? 9.656 -26.062 -8.711 1 97.38 99 ASP A C 1
ATOM 734 O O . ASP A 1 99 ? 10.031 -26.484 -9.805 1 97.38 99 ASP A O 1
ATOM 738 N N . SER A 1 100 ? 10.047 -24.875 -8.242 1 95.88 100 SER A N 1
ATOM 739 C CA . SER A 1 100 ? 10.938 -23.984 -8.992 1 95.88 100 SER A CA 1
ATOM 740 C C . SER A 1 100 ? 12.352 -24.562 -9.047 1 95.88 100 SER A C 1
ATOM 742 O O . SER A 1 100 ? 13.117 -24.234 -9.953 1 95.88 100 SER A O 1
ATOM 744 N N . GLY A 1 101 ? 12.781 -25.312 -8.008 1 96 101 GLY A N 1
ATOM 745 C CA . GLY A 1 101 ? 14.141 -25.797 -7.883 1 96 101 GLY A CA 1
ATOM 746 C C . GLY A 1 101 ? 15.102 -24.781 -7.324 1 96 101 GLY A C 1
ATOM 747 O O . GLY A 1 101 ? 16.297 -25.062 -7.152 1 96 101 GLY A O 1
ATOM 748 N N . VAL A 1 102 ? 14.625 -23.594 -7.012 1 96.19 102 VAL A N 1
ATOM 749 C CA . VAL A 1 102 ? 15.484 -22.531 -6.48 1 96.19 102 VAL A CA 1
ATOM 750 C C . VAL A 1 102 ? 15.945 -22.906 -5.074 1 96.19 102 VAL A C 1
ATOM 752 O O . VAL A 1 102 ? 15.133 -23.281 -4.223 1 96.19 102 VAL A O 1
ATOM 755 N N . THR A 1 103 ? 17.25 -22.766 -4.836 1 97.06 103 THR A N 1
ATOM 756 C CA . THR A 1 103 ? 17.797 -23.078 -3.52 1 97.06 103 THR A CA 1
ATOM 757 C C . THR A 1 103 ? 18.25 -21.797 -2.816 1 97.06 103 THR A C 1
ATOM 759 O O . THR A 1 103 ? 18.297 -21.75 -1.585 1 97.06 103 THR A O 1
ATOM 762 N N . GLU A 1 104 ? 18.672 -20.797 -3.576 1 97.31 104 GLU A N 1
ATOM 763 C CA . GLU A 1 104 ? 19.047 -19.469 -3.072 1 97.31 104 GLU A CA 1
ATOM 764 C C . GLU A 1 104 ? 18.344 -18.359 -3.854 1 97.31 104 GLU A C 1
ATOM 766 O O . GLU A 1 104 ? 18.469 -18.281 -5.078 1 97.31 104 GLU A O 1
ATOM 771 N N . GLY A 1 105 ? 17.531 -17.547 -3.164 1 97.5 105 GLY A N 1
ATOM 772 C CA . GLY A 1 105 ? 16.781 -16.516 -3.857 1 97.5 105 GLY A CA 1
ATOM 773 C C . GLY A 1 105 ? 15.766 -15.812 -2.973 1 97.5 105 GLY A C 1
ATOM 774 O O . GLY A 1 105 ? 16.031 -15.57 -1.793 1 97.5 105 GLY A O 1
ATOM 775 N N . THR A 1 106 ? 14.773 -15.305 -3.607 1 98.19 106 THR A N 1
ATOM 776 C CA . THR A 1 106 ? 13.711 -14.562 -2.938 1 98.19 106 THR A CA 1
ATOM 777 C C . THR A 1 106 ? 12.352 -14.883 -3.553 1 98.19 106 THR A C 1
ATOM 779 O O . THR A 1 106 ? 12.242 -15.078 -4.766 1 98.19 106 THR A O 1
ATOM 782 N N . VAL A 1 107 ? 11.336 -15.008 -2.711 1 98.56 107 VAL A N 1
ATOM 783 C CA . VAL A 1 107 ? 9.961 -15.055 -3.195 1 98.56 107 VAL A CA 1
ATOM 784 C C . VAL A 1 107 ? 9.305 -13.688 -3.002 1 98.56 107 VAL A C 1
ATOM 786 O O . VAL A 1 107 ? 9.367 -13.109 -1.916 1 98.56 107 VAL A O 1
ATOM 789 N N . HIS A 1 108 ? 8.727 -13.141 -4.031 1 98.56 108 HIS A N 1
ATOM 790 C CA . HIS A 1 108 ? 7.918 -11.93 -4 1 98.56 108 HIS A CA 1
ATOM 791 C C . HIS A 1 108 ? 6.434 -12.25 -4.156 1 98.56 108 HIS A C 1
ATOM 793 O O . HIS A 1 108 ? 6.031 -12.867 -5.141 1 98.56 108 HIS A O 1
ATOM 799 N N . CYS A 1 109 ? 5.645 -11.844 -3.195 1 98.62 109 CYS A N 1
ATOM 800 C CA . CYS A 1 109 ? 4.199 -12.031 -3.246 1 98.62 109 CYS A CA 1
ATOM 801 C C . CYS A 1 109 ? 3.479 -10.695 -3.328 1 98.62 109 CYS A C 1
ATOM 803 O O . CYS A 1 109 ? 3.902 -9.719 -2.711 1 98.62 109 CYS A O 1
ATOM 805 N N . VAL A 1 110 ? 2.373 -10.641 -4.059 1 98.75 110 VAL A N 1
ATOM 806 C CA . VAL A 1 110 ? 1.553 -9.438 -4.156 1 98.75 110 VAL A CA 1
ATOM 807 C C . VAL A 1 110 ? 0.074 -9.82 -4.152 1 98.75 110 VAL A C 1
ATOM 809 O O . VAL A 1 110 ? -0.348 -10.703 -4.906 1 98.75 110 VAL A O 1
ATOM 812 N N . SER A 1 111 ? -0.671 -9.234 -3.223 1 98.62 111 SER A N 1
ATOM 813 C CA . SER A 1 111 ? -2.123 -9.328 -3.33 1 98.62 111 SER A CA 1
ATOM 814 C C . SER A 1 111 ? -2.629 -8.672 -4.609 1 98.62 111 SER A C 1
ATOM 816 O O . SER A 1 111 ? -2.156 -7.602 -4.992 1 98.62 111 SER A O 1
ATOM 818 N N . ARG A 1 112 ? -3.586 -9.312 -5.238 1 98.44 112 ARG A N 1
ATOM 819 C CA . ARG A 1 112 ? -4.027 -8.789 -6.527 1 98.44 112 ARG A CA 1
ATOM 820 C C . ARG A 1 112 ? -5.395 -8.133 -6.414 1 98.44 112 ARG A C 1
ATOM 822 O O . ARG A 1 112 ? -6.066 -7.895 -7.422 1 98.44 112 ARG A O 1
ATOM 829 N N . HIS A 1 113 ? -5.852 -7.855 -5.215 1 98.44 113 HIS A N 1
ATOM 830 C CA . HIS A 1 113 ? -7.148 -7.242 -4.949 1 98.44 113 HIS A CA 1
ATOM 831 C C . HIS A 1 113 ? -7.008 -6.035 -4.031 1 98.44 113 HIS A C 1
ATOM 833 O O . HIS A 1 113 ? -6.133 -6.008 -3.164 1 98.44 113 HIS A O 1
ATOM 839 N N . THR A 1 114 ? -7.914 -5.078 -4.141 1 98.38 114 THR A N 1
ATOM 840 C CA . THR A 1 114 ? -7.797 -3.799 -3.453 1 98.38 114 THR A CA 1
ATOM 841 C C . THR A 1 114 ? -8.359 -3.887 -2.039 1 98.38 114 THR A C 1
ATOM 843 O O . THR A 1 114 ? -8.242 -2.943 -1.257 1 98.38 114 THR A O 1
ATOM 846 N N . THR A 1 115 ? -8.945 -5.027 -1.687 1 98.5 115 THR A N 1
ATOM 847 C CA . THR A 1 115 ? -9.5 -5.18 -0.347 1 98.5 115 THR A CA 1
ATOM 848 C C . THR A 1 115 ? -8.82 -6.328 0.393 1 98.5 115 THR A C 1
ATOM 850 O O . THR A 1 115 ? -9.352 -6.84 1.379 1 98.5 115 THR A O 1
ATOM 853 N N . THR A 1 116 ? -7.68 -6.801 -0.134 1 98.69 116 THR A N 1
ATOM 854 C CA . THR A 1 116 ? -6.895 -7.828 0.542 1 98.69 116 THR A CA 1
ATOM 855 C C . THR A 1 116 ? -5.477 -7.332 0.812 1 98.69 116 THR A C 1
ATOM 857 O O . THR A 1 116 ? -5.016 -6.375 0.185 1 98.69 116 THR A O 1
ATOM 860 N N . ALA A 1 117 ? -4.836 -7.969 1.758 1 98.69 117 ALA A N 1
ATOM 861 C CA . ALA A 1 117 ? -3.467 -7.66 2.154 1 98.69 117 ALA A CA 1
ATOM 862 C C . ALA A 1 117 ? -2.691 -8.93 2.496 1 98.69 117 ALA A C 1
ATOM 864 O O . ALA A 1 117 ? -3.277 -10.008 2.613 1 98.69 117 ALA A O 1
ATOM 865 N N . LEU A 1 118 ? -1.388 -8.797 2.562 1 98.75 118 LEU A N 1
ATOM 866 C CA . LEU A 1 118 ? -0.508 -9.898 2.93 1 98.75 118 LEU A CA 1
ATOM 867 C C . LEU A 1 118 ? 0.277 -9.57 4.195 1 98.75 118 LEU A C 1
ATOM 869 O O . LEU A 1 118 ? 0.723 -8.438 4.379 1 98.75 118 LEU A O 1
ATOM 873 N N . THR A 1 119 ? 0.403 -10.586 5.043 1 98.56 119 THR A N 1
ATOM 874 C CA . THR A 1 119 ? 1.217 -10.422 6.242 1 98.56 119 THR A CA 1
ATOM 875 C C . THR A 1 119 ? 1.85 -11.75 6.652 1 98.56 119 THR A C 1
ATOM 877 O O . THR A 1 119 ? 1.608 -12.781 6.02 1 98.56 119 THR A O 1
ATOM 880 N N . ILE A 1 120 ? 2.812 -11.742 7.547 1 98.56 120 ILE A N 1
ATOM 881 C CA . ILE A 1 120 ? 3.438 -12.906 8.164 1 98.56 120 ILE A CA 1
ATOM 882 C C . ILE A 1 120 ? 3.225 -12.867 9.672 1 98.56 120 ILE A C 1
ATOM 884 O O . ILE A 1 120 ? 3.609 -11.898 10.336 1 98.56 120 ILE A O 1
ATOM 888 N N . ASN A 1 121 ? 2.516 -13.758 10.188 1 98.25 121 ASN A N 1
ATOM 889 C CA . ASN A 1 121 ? 2.238 -13.859 11.609 1 98.25 121 ASN A CA 1
ATOM 890 C C . ASN A 1 121 ? 1.817 -15.273 12 1 98.25 121 ASN A C 1
ATOM 892 O O . ASN A 1 121 ? 2.127 -16.234 11.297 1 98.25 121 ASN A O 1
ATOM 896 N N . GLU A 1 122 ? 1.22 -15.445 13.133 1 98.19 122 GLU A N 1
ATOM 897 C CA . GLU A 1 122 ? 0.789 -16.75 13.648 1 98.19 122 GLU A CA 1
ATOM 898 C C . GLU A 1 122 ? -0.687 -16.984 13.352 1 98.19 122 GLU A C 1
ATOM 900 O O . GLU A 1 122 ? -1.514 -16.094 13.492 1 98.19 122 GLU A O 1
ATOM 905 N N . MET A 1 123 ? -0.966 -18.234 12.875 1 97.69 123 MET A N 1
ATOM 906 C CA . MET A 1 123 ? -2.336 -18.625 12.539 1 97.69 123 MET A CA 1
ATOM 907 C C . MET A 1 123 ? -3.014 -19.312 13.719 1 97.69 123 MET A C 1
ATOM 909 O O . MET A 1 123 ? -3.639 -20.359 13.555 1 97.69 123 MET A O 1
ATOM 913 N N . GLU A 1 124 ? -2.934 -18.734 14.93 1 98.06 124 GLU A N 1
ATOM 914 C CA . GLU A 1 124 ? -3.625 -19.234 16.109 1 98.06 124 GLU A CA 1
ATOM 915 C C . GLU A 1 124 ? -5.066 -18.734 16.172 1 98.06 124 GLU A C 1
ATOM 917 O O . GLU A 1 124 ? -5.32 -17.547 15.938 1 98.06 124 GLU A O 1
ATOM 922 N N . SER A 1 125 ? -6.027 -19.625 16.438 1 97.38 125 SER A N 1
ATOM 923 C CA . SER A 1 125 ? -7.449 -19.375 16.234 1 97.38 125 SER A CA 1
ATOM 924 C C . SER A 1 125 ? -7.926 -18.172 17.031 1 97.38 125 SER A C 1
ATOM 926 O O . SER A 1 125 ? -8.648 -17.312 16.516 1 97.38 125 SER A O 1
ATOM 928 N N . ARG A 1 126 ? -7.633 -18.062 18.266 1 97.12 126 ARG A N 1
ATOM 929 C CA . ARG A 1 126 ? -8.117 -16.953 19.078 1 97.12 126 ARG A CA 1
ATOM 930 C C . ARG A 1 126 ? -7.414 -15.648 18.703 1 97.12 126 ARG A C 1
ATOM 932 O O . ARG A 1 126 ? -7.996 -14.57 18.812 1 97.12 126 ARG A O 1
ATOM 939 N N . LEU A 1 127 ? -6.125 -15.797 18.312 1 97.06 127 LEU A N 1
ATOM 940 C CA . LEU A 1 127 ? -5.43 -14.625 17.797 1 97.06 127 LEU A CA 1
ATOM 941 C C . LEU A 1 127 ? -6.121 -14.094 16.531 1 97.06 127 LEU A C 1
ATOM 943 O O . LEU A 1 127 ? -6.238 -12.883 16.344 1 97.06 127 LEU A O 1
ATOM 947 N N . GLN A 1 128 ? -6.539 -15.023 15.656 1 96.31 128 GLN A N 1
ATOM 948 C CA . GLN A 1 128 ? -7.293 -14.617 14.469 1 96.31 128 GLN A CA 1
ATOM 949 C C . GLN A 1 128 ? -8.531 -13.82 14.859 1 96.31 128 GLN A C 1
ATOM 951 O O . GLN A 1 128 ? -8.867 -12.828 14.203 1 96.31 128 GLN A O 1
ATOM 956 N N . ASP A 1 129 ? -9.211 -14.242 15.906 1 94.44 129 ASP A N 1
ATOM 957 C CA . ASP A 1 129 ? -10.375 -13.516 16.406 1 94.44 129 ASP A CA 1
ATOM 958 C C . ASP A 1 129 ? -9.992 -12.102 16.859 1 94.44 129 ASP A C 1
ATOM 960 O O . ASP A 1 129 ? -10.703 -11.141 16.562 1 94.44 129 ASP A O 1
ATOM 964 N N . ASP A 1 130 ? -8.883 -12.023 17.562 1 96.06 130 ASP A N 1
ATOM 965 C CA . ASP A 1 130 ? -8.398 -10.719 18.016 1 96.06 130 ASP A CA 1
ATOM 966 C C . ASP A 1 130 ? -8.07 -9.82 16.828 1 96.06 130 ASP A C 1
ATOM 968 O O . ASP A 1 130 ? -8.383 -8.625 16.844 1 96.06 130 ASP A O 1
ATOM 972 N N . ILE A 1 131 ? -7.457 -10.375 15.82 1 96 131 ILE A N 1
ATOM 973 C CA . ILE A 1 131 ? -7.066 -9.617 14.633 1 96 131 ILE A CA 1
ATOM 974 C C . ILE A 1 131 ? -8.312 -9.078 13.938 1 96 131 ILE A C 1
ATOM 976 O O . ILE A 1 131 ? -8.375 -7.887 13.609 1 96 131 ILE A O 1
ATOM 980 N N . ARG A 1 132 ? -9.289 -9.875 13.75 1 93.88 132 ARG A N 1
ATOM 981 C CA . ARG A 1 132 ? -10.531 -9.453 13.102 1 93.88 132 ARG A CA 1
ATOM 982 C C . ARG A 1 132 ? -11.172 -8.289 13.852 1 93.88 132 ARG A C 1
ATOM 984 O O . ARG A 1 132 ? -11.5 -7.266 13.25 1 93.88 132 ARG A O 1
ATOM 991 N N . THR A 1 133 ? -11.273 -8.453 15.141 1 91.62 133 THR A N 1
ATOM 992 C CA . THR A 1 133 ? -11.922 -7.453 15.977 1 91.62 133 THR A CA 1
ATOM 993 C C . THR A 1 133 ? -11.125 -6.152 15.984 1 91.62 133 THR A C 1
ATOM 995 O O . THR A 1 133 ? -11.695 -5.066 15.852 1 91.62 133 THR A O 1
ATOM 998 N N . TRP A 1 134 ? -9.875 -6.316 16.109 1 93.19 134 TRP A N 1
ATOM 999 C CA . TRP A 1 134 ? -9.016 -5.145 16.203 1 93.19 134 TRP A CA 1
ATOM 1000 C C . TRP A 1 134 ? -9.016 -4.359 14.898 1 93.19 134 TRP A C 1
ATOM 1002 O O . TRP A 1 134 ? -9.102 -3.127 14.906 1 93.19 134 TRP A O 1
ATOM 1012 N N . LEU A 1 135 ? -8.93 -5.035 13.758 1 94.56 135 LEU A N 1
ATOM 1013 C CA . LEU A 1 135 ? -8.922 -4.379 12.453 1 94.56 135 LEU A CA 1
ATOM 1014 C C . LEU A 1 135 ? -10.227 -3.611 12.227 1 94.56 135 LEU A C 1
ATOM 1016 O O . LEU A 1 135 ? -10.203 -2.463 11.781 1 94.56 135 LEU A O 1
ATOM 1020 N N . LEU A 1 136 ? -11.312 -4.188 12.586 1 92.12 136 LEU A N 1
ATOM 1021 C CA . LEU A 1 136 ? -12.602 -3.516 12.414 1 92.12 136 LEU A CA 1
ATOM 1022 C C . LEU A 1 136 ? -12.734 -2.348 13.383 1 92.12 136 LEU A C 1
ATOM 1024 O O . LEU A 1 136 ? -13.578 -1.47 13.188 1 92.12 136 LEU A O 1
ATOM 1028 N N . GLY A 1 137 ? -11.953 -2.332 14.445 1 90 137 GLY A N 1
ATOM 1029 C CA . GLY A 1 137 ? -11.859 -1.167 15.305 1 90 137 GLY A CA 1
ATOM 1030 C C . GLY A 1 137 ? -11.094 -0.019 14.68 1 90 137 GLY A C 1
ATOM 1031 O O . GLY A 1 137 ? -11.398 1.148 14.922 1 90 137 GLY A O 1
ATOM 1032 N N . LEU A 1 138 ? -10.133 -0.306 13.906 1 91.44 138 LEU A N 1
ATOM 1033 C CA . LEU A 1 138 ? -9.289 0.693 13.258 1 91.44 138 LEU A CA 1
ATOM 1034 C C . LEU A 1 138 ? -10.039 1.396 12.133 1 91.44 138 LEU A C 1
ATOM 1036 O O . LEU A 1 138 ? -9.93 2.613 11.977 1 91.44 138 LEU A O 1
ATOM 1040 N N . ALA A 1 139 ? -10.719 0.646 11.344 1 93.19 139 ALA A N 1
ATOM 1041 C CA . ALA A 1 139 ? -11.633 1.139 10.32 1 93.19 139 ALA A CA 1
ATOM 1042 C C . ALA A 1 139 ? -12.992 0.444 10.414 1 93.19 139 ALA A C 1
ATOM 1044 O O . ALA A 1 139 ? -13.227 -0.567 9.75 1 93.19 139 ALA A O 1
ATOM 1045 N N . PRO A 1 140 ? -13.859 1.022 11.188 1 92 140 PRO A N 1
ATOM 1046 C CA . PRO A 1 140 ? -15.164 0.377 11.391 1 92 140 PRO A CA 1
ATOM 1047 C C . PRO A 1 140 ? -16.031 0.406 10.133 1 92 140 PRO A C 1
ATOM 1049 O O . PRO A 1 140 ? -15.836 1.25 9.258 1 92 140 PRO A O 1
ATOM 1052 N N . PRO A 1 141 ? -17 -0.578 10.102 1 91.62 141 PRO A N 1
ATOM 1053 C CA . PRO A 1 141 ? -17.969 -0.498 9 1 91.62 141 PRO A CA 1
ATOM 1054 C C . PRO A 1 141 ? -18.781 0.795 9.016 1 91.62 141 PRO A C 1
ATOM 1056 O O . PRO A 1 141 ? -18.922 1.419 10.07 1 91.62 141 PRO A O 1
ATOM 1059 N N . ASP A 1 142 ? -19.219 1.154 7.824 1 93.75 142 ASP A N 1
ATOM 1060 C CA . ASP A 1 142 ? -20.094 2.301 7.66 1 93.75 142 ASP A CA 1
ATOM 1061 C C . ASP A 1 142 ? -21.359 2.152 8.523 1 93.75 142 ASP A C 1
ATOM 1063 O O . ASP A 1 142 ? -22.031 1.128 8.461 1 93.75 142 ASP A O 1
ATOM 1067 N N . VAL A 1 143 ? -21.641 3.172 9.305 1 90.75 143 VAL A N 1
ATOM 1068 C CA . VAL A 1 143 ? -22.75 3.104 10.25 1 90.75 143 VAL A CA 1
ATOM 1069 C C . VAL A 1 143 ? -24.062 2.891 9.492 1 90.75 143 VAL A C 1
ATOM 1071 O O . VAL A 1 143 ? -25.016 2.336 10.039 1 90.75 143 VAL A O 1
ATOM 1074 N N . ARG A 1 144 ? -24.125 3.32 8.281 1 93.56 144 ARG A N 1
ATOM 1075 C CA . ARG A 1 144 ? -25.328 3.178 7.465 1 93.56 144 ARG A CA 1
ATOM 1076 C C . ARG A 1 144 ? -25.516 1.732 7.012 1 93.56 144 ARG A C 1
ATOM 1078 O O . ARG A 1 144 ? -26.609 1.341 6.602 1 93.56 144 ARG A O 1
ATOM 1085 N N . PHE A 1 145 ? -24.406 0.94 7.039 1 92.5 145 PHE A N 1
ATOM 1086 C CA . PHE A 1 145 ? -24.406 -0.443 6.578 1 92.5 145 PHE A CA 1
ATOM 1087 C C . PHE A 1 145 ? -23.703 -1.35 7.59 1 92.5 145 PHE A C 1
ATOM 1089 O O . PHE A 1 145 ? -22.656 -1.918 7.305 1 92.5 145 PHE A O 1
ATOM 1096 N N . PRO A 1 146 ? -24.312 -1.597 8.688 1 86.5 146 PRO A N 1
ATOM 1097 C CA . PRO A 1 146 ? -23.656 -2.365 9.75 1 86.5 146 PRO A CA 1
ATOM 1098 C C . PRO A 1 146 ? -23.484 -3.84 9.391 1 86.5 146 PRO A C 1
ATOM 1100 O O . PRO A 1 146 ? -24.297 -4.391 8.641 1 86.5 146 PRO A O 1
ATOM 1103 N N . ILE A 1 147 ? -22.422 -4.414 9.891 1 85.06 147 ILE A N 1
ATOM 1104 C CA . ILE A 1 147 ? -22.188 -5.848 9.773 1 85.06 147 ILE A CA 1
ATOM 1105 C C . ILE A 1 147 ? -22.953 -6.594 10.859 1 85.06 147 ILE A C 1
ATOM 1107 O O . ILE A 1 147 ? -22.891 -6.23 12.039 1 85.06 147 ILE A O 1
ATOM 1111 N N . PRO A 1 148 ? -23.625 -7.648 10.453 1 79.94 148 PRO A N 1
ATOM 1112 C CA . PRO A 1 148 ? -24.328 -8.406 11.484 1 79.94 148 PRO A CA 1
ATOM 1113 C C . PRO A 1 148 ? -23.406 -8.938 12.57 1 79.94 148 PRO A C 1
ATOM 1115 O O . PRO A 1 148 ? -22.344 -9.484 12.273 1 79.94 148 PRO A O 1
ATOM 1118 N N . GLY A 1 149 ? -23.719 -8.656 13.82 1 77.62 149 GLY A N 1
ATOM 1119 C CA . GLY A 1 149 ? -22.969 -9.195 14.938 1 77.62 149 GLY A CA 1
ATOM 1120 C C . GLY A 1 149 ? -21.828 -8.297 15.383 1 77.62 149 GLY A C 1
ATOM 1121 O O . GLY A 1 149 ? -21.219 -8.531 16.422 1 77.62 149 GLY A O 1
ATOM 1122 N N . TRP A 1 150 ? -21.562 -7.375 14.508 1 77.19 150 TRP A N 1
ATOM 1123 C CA . TRP A 1 150 ? -20.5 -6.465 14.906 1 77.19 150 TRP A CA 1
ATOM 1124 C C . TRP A 1 150 ? -21.062 -5.262 15.656 1 77.19 150 TRP A C 1
ATOM 1126 O O . TRP A 1 150 ? -22.062 -4.668 15.242 1 77.19 150 TRP A O 1
ATOM 1136 N N . ARG A 1 151 ? -20.438 -5.062 16.891 1 75.06 151 ARG A N 1
ATOM 1137 C CA . ARG A 1 151 ? -20.828 -3.902 17.688 1 75.06 151 ARG A CA 1
ATOM 1138 C C . ARG A 1 151 ? -19.672 -2.924 17.844 1 75.06 151 ARG A C 1
ATOM 1140 O O . ARG A 1 151 ? -18.531 -3.332 18.094 1 75.06 151 ARG A O 1
ATOM 1147 N N . HIS A 1 152 ? -20 -1.736 17.562 1 74.12 152 HIS A N 1
ATOM 1148 C CA . HIS A 1 152 ? -19.016 -0.675 17.734 1 74.12 152 HIS A CA 1
ATOM 1149 C C . HIS A 1 152 ? -18.562 -0.577 19.172 1 74.12 152 HIS A C 1
ATOM 1151 O O . HIS A 1 152 ? -19.375 -0.575 20.094 1 74.12 152 HIS A O 1
ATOM 1157 N N . PRO A 1 153 ? -17.281 -0.633 19.203 1 68.38 153 PRO A N 1
ATOM 1158 C CA . PRO A 1 153 ? -16.859 -0.383 20.578 1 68.38 153 PRO A CA 1
ATOM 1159 C C . PRO A 1 153 ? -17.391 0.93 21.141 1 68.38 153 PRO A C 1
ATOM 1161 O O . PRO A 1 153 ? -17.625 1.877 20.391 1 68.38 153 PRO A O 1
ATOM 1164 N N . GLU A 1 154 ? -17.688 0.87 22.391 1 63.69 154 GLU A N 1
ATOM 1165 C CA . GLU A 1 154 ? -18.188 2.076 23.062 1 63.69 154 GLU A CA 1
ATOM 1166 C C . GLU A 1 154 ? -17.219 3.246 22.844 1 63.69 154 GLU A C 1
ATOM 1168 O O . GLU A 1 154 ? -16 3.092 22.984 1 63.69 154 GLU A O 1
ATOM 1173 N N . GLY A 1 155 ? -17.812 4.402 22.438 1 62 155 GLY A N 1
ATOM 1174 C CA . GLY A 1 155 ? -17 5.602 22.281 1 62 155 GLY A CA 1
ATOM 1175 C C . GLY A 1 155 ? -16.344 5.703 20.922 1 62 155 GLY A C 1
ATOM 1176 O O . GLY A 1 155 ? -15.75 6.727 20.578 1 62 155 GLY A O 1
ATOM 1177 N N . ALA A 1 156 ? -16.531 4.57 20.219 1 61.31 156 ALA A N 1
ATOM 1178 C CA . ALA A 1 156 ? -15.852 4.605 18.922 1 61.31 156 ALA A CA 1
ATOM 1179 C C . ALA A 1 156 ? -16.641 5.445 17.922 1 61.31 156 ALA A C 1
ATOM 1181 O O . ALA A 1 156 ? -17.844 5.598 18.031 1 61.31 156 ALA A O 1
ATOM 1182 N N . THR A 1 157 ? -15.875 6.066 17.062 1 65.62 157 THR A N 1
ATOM 1183 C CA . THR A 1 157 ? -16.5 6.832 15.984 1 65.62 157 THR A CA 1
ATOM 1184 C C . THR A 1 157 ? -17.281 5.918 15.055 1 65.62 157 THR A C 1
ATOM 1186 O O . THR A 1 157 ? -16.922 4.746 14.883 1 65.62 157 THR A O 1
ATOM 1189 N N . THR A 1 158 ? -18.516 6.316 14.75 1 73.81 158 THR A N 1
ATOM 1190 C CA . THR A 1 158 ? -19.344 5.664 13.742 1 73.81 158 THR A CA 1
ATOM 1191 C C . THR A 1 158 ? -19.25 6.398 12.406 1 73.81 158 THR A C 1
ATOM 1193 O O . THR A 1 158 ? -20.047 7.297 12.125 1 73.81 158 THR A O 1
ATOM 1196 N N . PRO A 1 159 ? -18.375 5.871 11.586 1 85.62 159 PRO A N 1
ATOM 1197 C CA . PRO A 1 159 ? -18.062 6.664 10.398 1 85.62 159 PRO A CA 1
ATOM 1198 C C . PRO A 1 159 ? -19.031 6.398 9.242 1 85.62 159 PRO A C 1
ATOM 1200 O O . PRO A 1 159 ? -19.734 5.375 9.242 1 85.62 159 PRO A O 1
ATOM 1203 N N . THR A 1 160 ? -19.141 7.398 8.406 1 93.31 160 THR A N 1
ATOM 1204 C CA . THR A 1 160 ? -19.625 7.223 7.043 1 93.31 160 THR A CA 1
ATOM 1205 C C . THR A 1 160 ? -18.484 7.395 6.043 1 93.31 160 THR A C 1
ATOM 1207 O O . THR A 1 160 ? -17.547 8.164 6.285 1 93.31 160 THR A O 1
ATOM 1210 N N . TYR A 1 161 ? -18.594 6.645 4.941 1 96.5 161 TYR A N 1
ATOM 1211 C CA . TYR A 1 161 ? -17.547 6.703 3.928 1 96.5 161 TYR A CA 1
ATOM 1212 C C . TYR A 1 161 ? -18.109 7.172 2.59 1 96.5 161 TYR A C 1
ATOM 1214 O O . TYR A 1 161 ? -19.156 6.711 2.156 1 96.5 161 TYR A O 1
ATOM 1222 N N . ASP A 1 162 ? -17.391 8.023 1.938 1 97.5 162 ASP A N 1
ATOM 1223 C CA . ASP A 1 162 ? -17.781 8.547 0.633 1 97.5 162 ASP A CA 1
ATOM 1224 C C . ASP A 1 162 ? -17.828 7.441 -0.416 1 97.5 162 ASP A C 1
ATOM 1226 O O . ASP A 1 162 ? -18.734 7.41 -1.25 1 97.5 162 ASP A O 1
ATOM 1230 N N . HIS A 1 163 ? -16.906 6.488 -0.413 1 98.19 163 HIS A N 1
ATOM 1231 C CA . HIS A 1 163 ? -16.828 5.383 -1.359 1 98.19 163 HIS A CA 1
ATOM 1232 C C . HIS A 1 163 ? -18.094 4.543 -1.328 1 98.19 163 HIS A C 1
ATOM 1234 O O . HIS A 1 163 ? -18.422 3.859 -2.303 1 98.19 163 HIS A O 1
ATOM 1240 N N . ASN A 1 164 ? -18.797 4.59 -0.25 1 97.69 164 ASN A N 1
ATOM 1241 C CA . ASN A 1 164 ? -20.016 3.801 -0.089 1 97.69 164 ASN A CA 1
ATOM 1242 C C . ASN A 1 164 ? -21.234 4.539 -0.629 1 97.69 164 ASN A C 1
ATOM 1244 O O . ASN A 1 164 ? -22.344 3.988 -0.648 1 97.69 164 ASN A O 1
ATOM 1248 N N . ASP A 1 165 ? -21.062 5.816 -1.028 1 97.62 165 ASP A N 1
ATOM 1249 C CA . ASP A 1 165 ? -22.141 6.551 -1.699 1 97.62 165 ASP A CA 1
ATOM 1250 C C . ASP A 1 165 ? -22.25 6.141 -3.166 1 97.62 165 ASP A C 1
ATOM 1252 O O . ASP A 1 165 ? -22.016 6.953 -4.062 1 97.62 165 ASP A O 1
ATOM 1256 N N . LEU A 1 166 ? -22.75 5.008 -3.406 1 96.69 166 LEU A N 1
ATOM 1257 C CA . LEU A 1 166 ? -22.734 4.383 -4.727 1 96.69 166 LEU A CA 1
ATOM 1258 C C . LEU A 1 166 ? -23.547 5.207 -5.723 1 96.69 166 LEU A C 1
ATOM 1260 O O . LEU A 1 166 ? -23.203 5.258 -6.91 1 96.69 166 LEU A O 1
ATOM 1264 N N . HIS A 1 167 ? -24.562 5.902 -5.242 1 96.19 167 HIS A N 1
ATOM 1265 C CA . HIS A 1 167 ? -25.422 6.699 -6.105 1 96.19 167 HIS A CA 1
ATOM 1266 C C . HIS A 1 167 ? -24.688 7.926 -6.633 1 96.19 167 HIS A C 1
ATOM 1268 O O . HIS A 1 167 ? -25.156 8.57 -7.582 1 96.19 167 HIS A O 1
ATOM 1274 N N . LEU A 1 168 ? -23.609 8.219 -6.082 1 97.31 168 LEU A N 1
ATOM 1275 C CA . LEU A 1 168 ? -22.844 9.391 -6.496 1 97.31 168 LEU A CA 1
ATOM 1276 C C . LEU A 1 168 ? -21.656 8.984 -7.367 1 97.31 168 LEU A C 1
ATOM 1278 O O . LEU A 1 168 ? -20.828 9.82 -7.742 1 97.31 168 LEU A O 1
ATOM 1282 N N . ARG A 1 169 ? -21.562 7.688 -7.84 1 96.5 169 ARG A N 1
ATOM 1283 C CA . ARG A 1 169 ? -20.422 7.168 -8.602 1 96.5 169 ARG A CA 1
ATOM 1284 C C . ARG A 1 169 ? -20.844 6.777 -10.016 1 96.5 169 ARG A C 1
ATOM 1286 O O . ARG A 1 169 ? -21.953 6.266 -10.219 1 96.5 169 ARG A O 1
ATOM 1293 N N . PRO A 1 170 ? -20 6.895 -10.969 1 97.75 170 PRO A N 1
ATOM 1294 C CA . PRO A 1 170 ? -18.672 7.508 -10.883 1 97.75 170 PRO A CA 1
ATOM 1295 C C . PRO A 1 170 ? -18.719 9.008 -10.617 1 97.75 170 PRO A C 1
ATOM 1297 O O . PRO A 1 170 ? -19.625 9.695 -11.109 1 97.75 170 PRO A O 1
ATOM 1300 N N . ALA A 1 171 ? -17.703 9.492 -9.875 1 97.81 171 ALA A N 1
ATOM 1301 C CA . ALA A 1 171 ? -17.734 10.867 -9.398 1 97.81 171 ALA A CA 1
ATOM 1302 C C . ALA A 1 171 ? -16.875 11.773 -10.273 1 97.81 171 ALA A C 1
ATOM 1304 O O . ALA A 1 171 ? -16.875 12.992 -10.102 1 97.81 171 ALA A O 1
ATOM 1305 N N . SER A 1 172 ? -16.062 11.227 -11.203 1 97.06 172 SER A N 1
ATOM 1306 C CA . SER A 1 172 ? -15.203 11.992 -12.094 1 97.06 172 SER A CA 1
ATOM 1307 C C . SER A 1 172 ? -15.094 11.336 -13.461 1 97.06 172 SER A C 1
ATOM 1309 O O . SER A 1 172 ? -15.5 10.18 -13.641 1 97.06 172 SER A O 1
ATOM 1311 N N . GLU A 1 173 ? -14.555 12.078 -14.383 1 96.94 173 GLU A N 1
ATOM 1312 C CA . GLU A 1 173 ? -14.297 11.516 -15.703 1 96.94 173 GLU A CA 1
ATOM 1313 C C . GLU A 1 173 ? -13.234 10.422 -15.648 1 96.94 173 GLU A C 1
ATOM 1315 O O . GLU A 1 173 ? -13.32 9.43 -16.375 1 96.94 173 GLU A O 1
ATOM 1320 N N . GLU A 1 174 ? -12.328 10.641 -14.789 1 96.25 174 GLU A N 1
ATOM 1321 C CA . GLU A 1 174 ? -11.297 9.625 -14.609 1 96.25 174 GLU A CA 1
ATOM 1322 C C . GLU A 1 174 ? -11.883 8.312 -14.102 1 96.25 174 GLU A C 1
ATOM 1324 O O . GLU A 1 174 ? -11.508 7.234 -14.562 1 96.25 174 GLU A O 1
ATOM 1329 N N . ASP A 1 175 ? -12.812 8.406 -13.188 1 97.69 175 ASP A N 1
ATOM 1330 C CA . ASP A 1 175 ? -13.5 7.215 -12.688 1 97.69 175 ASP A CA 1
ATOM 1331 C C . ASP A 1 175 ? -14.219 6.48 -13.812 1 97.69 175 ASP A C 1
ATOM 1333 O O . ASP A 1 175 ? -14.117 5.258 -13.93 1 97.69 175 ASP A O 1
ATOM 1337 N N . ARG A 1 176 ? -14.859 7.234 -14.594 1 97.44 176 ARG A N 1
ATOM 1338 C CA . ARG A 1 176 ? -15.625 6.676 -15.703 1 97.44 176 ARG A CA 1
ATOM 1339 C C . ARG A 1 176 ? -14.711 5.965 -16.703 1 97.44 176 ARG A C 1
ATOM 1341 O O . ARG A 1 176 ? -15.039 4.879 -17.188 1 97.44 176 ARG A O 1
ATOM 1348 N N . GLU A 1 177 ? -13.656 6.598 -16.969 1 97.12 177 GLU A N 1
ATOM 1349 C CA . GLU A 1 177 ? -12.711 6.016 -17.906 1 97.12 177 GLU A CA 1
ATOM 1350 C C . GLU A 1 177 ? -12.141 4.699 -17.375 1 97.12 177 GLU A C 1
ATOM 1352 O O . GLU A 1 177 ? -11.945 3.754 -18.141 1 97.12 177 GLU A O 1
ATOM 1357 N N . ARG A 1 178 ? -11.867 4.629 -16.156 1 96.38 178 ARG A N 1
ATOM 1358 C CA . ARG A 1 178 ? -11.352 3.402 -15.547 1 96.38 178 ARG A CA 1
ATOM 1359 C C . ARG A 1 178 ? -12.391 2.283 -15.625 1 96.38 178 ARG A C 1
ATOM 1361 O O . ARG A 1 178 ? -12.047 1.135 -15.922 1 96.38 178 ARG A O 1
ATOM 1368 N N . ILE A 1 179 ? -13.625 2.607 -15.367 1 97.5 179 ILE A N 1
ATOM 1369 C CA . ILE A 1 179 ? -14.695 1.62 -15.469 1 97.5 179 ILE A CA 1
ATOM 1370 C C . ILE A 1 179 ? -14.844 1.162 -16.922 1 97.5 179 ILE A C 1
ATOM 1372 O O . ILE A 1 179 ? -15.023 -0.028 -17.188 1 97.5 179 ILE A O 1
ATOM 1376 N N . ASN A 1 180 ? -14.781 2.152 -17.812 1 97.5 180 ASN A N 1
ATOM 1377 C CA . ASN A 1 180 ? -14.836 1.796 -19.219 1 97.5 180 ASN A CA 1
ATOM 1378 C C . ASN A 1 180 ? -13.734 0.815 -19.594 1 97.5 180 ASN A C 1
ATOM 1380 O O . ASN A 1 180 ? -14 -0.249 -20.156 1 97.5 180 ASN A O 1
ATOM 1384 N N . LYS A 1 181 ? -12.555 1.155 -19.234 1 95.75 181 LYS A N 1
ATOM 1385 C CA . LYS A 1 181 ? -11.383 0.367 -19.578 1 95.75 181 LYS A CA 1
ATOM 1386 C C . LYS A 1 181 ? -11.469 -1.044 -19 1 95.75 181 LYS A C 1
ATOM 1388 O O . LYS A 1 181 ? -11.156 -2.02 -19.688 1 95.75 181 LYS A O 1
ATOM 1393 N N . ASN A 1 182 ? -11.969 -1.2 -17.766 1 96.19 182 ASN A N 1
ATOM 1394 C CA . ASN A 1 182 ? -11.852 -2.457 -17.047 1 96.19 182 ASN A CA 1
ATOM 1395 C C . ASN A 1 182 ? -13.156 -3.254 -17.078 1 96.19 182 ASN A C 1
ATOM 1397 O O . ASN A 1 182 ? -13.203 -4.391 -16.609 1 96.19 182 ASN A O 1
ATOM 1401 N N . TRP A 1 183 ? -14.156 -2.668 -17.656 1 96.19 183 TRP A N 1
ATOM 1402 C CA . TRP A 1 183 ? -15.461 -3.318 -17.578 1 96.19 183 TRP A CA 1
ATOM 1403 C C . TRP A 1 183 ? -16.188 -3.236 -18.922 1 96.19 183 TRP A C 1
ATOM 1405 O O . TRP A 1 183 ? -16.312 -4.234 -19.641 1 96.19 183 TRP A O 1
ATOM 1415 N N . MET A 1 184 ? -16.484 -2.062 -19.359 1 96.75 184 MET A N 1
ATOM 1416 C CA . MET A 1 184 ? -17.312 -1.917 -20.562 1 96.75 184 MET A CA 1
ATOM 1417 C C . MET A 1 184 ? -16.547 -2.354 -21.797 1 96.75 184 MET A C 1
ATOM 1419 O O . MET A 1 184 ? -17.047 -3.146 -22.594 1 96.75 184 MET A O 1
ATOM 1423 N N . SER A 1 185 ? -15.32 -1.868 -21.953 1 96.56 185 SER A N 1
ATOM 1424 C CA . SER A 1 185 ? -14.516 -2.174 -23.125 1 96.56 185 SER A CA 1
ATOM 1425 C C . SER A 1 185 ? -14.109 -3.645 -23.156 1 96.56 185 SER A C 1
ATOM 1427 O O . SER A 1 185 ? -13.68 -4.156 -24.188 1 96.56 185 SER A O 1
ATOM 1429 N N . GLN A 1 186 ? -14.266 -4.305 -22.062 1 96.25 186 GLN A N 1
ATOM 1430 C CA . GLN A 1 186 ? -13.977 -5.734 -21.984 1 96.25 186 GLN A CA 1
ATOM 1431 C C . GLN A 1 186 ? -15.227 -6.566 -22.25 1 96.25 186 GLN A C 1
ATOM 1433 O O . GLN A 1 186 ? -15.195 -7.793 -22.141 1 96.25 186 GLN A O 1
ATOM 1438 N N . GLY A 1 187 ? -16.312 -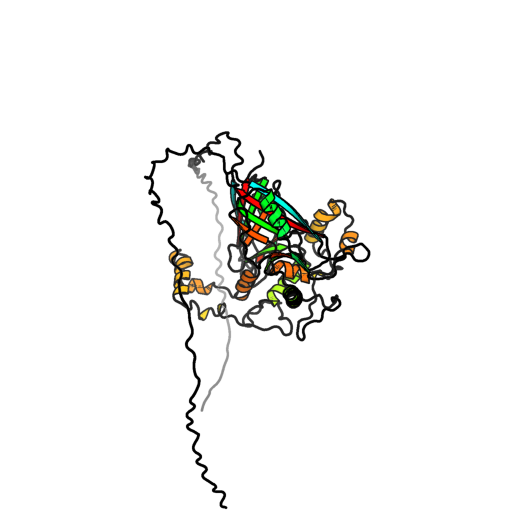5.934 -22.484 1 96.25 187 GLY A N 1
ATOM 1439 C CA . GLY A 1 187 ? -17.547 -6.621 -22.812 1 96.25 187 GLY A CA 1
ATOM 1440 C C . GLY A 1 187 ? -18.266 -7.168 -21.594 1 96.25 187 GLY A C 1
ATOM 1441 O O . GLY A 1 187 ? -19.031 -8.133 -21.703 1 96.25 187 GLY A O 1
ATOM 1442 N N . LYS A 1 188 ? -18.016 -6.652 -20.422 1 95.88 188 LYS A N 1
ATOM 1443 C CA . LYS A 1 188 ? -18.562 -7.215 -19.188 1 95.88 188 LYS A CA 1
ATOM 1444 C C . LYS A 1 188 ? -19.953 -6.637 -18.906 1 95.88 188 LYS A C 1
ATOM 1446 O O . LYS A 1 188 ? -20.656 -7.141 -18.031 1 95.88 188 LYS A O 1
ATOM 1451 N N . GLY A 1 189 ? -20.344 -5.555 -19.641 1 97.25 189 GLY A N 1
ATOM 1452 C CA . GLY A 1 189 ? -21.672 -4.984 -19.453 1 97.25 189 GLY A CA 1
ATOM 1453 C C . GLY A 1 189 ? -21.672 -3.467 -19.453 1 97.25 189 GLY A C 1
ATOM 1454 O O . GLY A 1 189 ? -20.688 -2.84 -19.828 1 97.25 189 GLY A O 1
ATOM 1455 N N . THR A 1 190 ? -22.797 -2.844 -18.984 1 97.5 190 THR A N 1
ATOM 1456 C CA . THR A 1 190 ? -22.969 -1.395 -19 1 97.5 190 THR A CA 1
ATOM 1457 C C . THR A 1 190 ? -22.469 -0.785 -17.688 1 97.5 190 THR A C 1
ATOM 1459 O O . THR A 1 190 ? -22.156 -1.508 -16.734 1 97.5 190 THR A O 1
ATOM 1462 N N . LEU A 1 191 ? -22.406 0.536 -17.734 1 96.94 191 LEU A N 1
ATOM 1463 C CA . LEU A 1 191 ? -22.078 1.256 -16.516 1 96.94 191 LEU A CA 1
ATOM 1464 C C . LEU A 1 191 ? -23.094 0.962 -15.414 1 96.94 191 LEU A C 1
ATOM 1466 O O . LEU A 1 191 ? -22.734 0.77 -14.25 1 96.94 191 LEU A O 1
ATOM 1470 N N . GLU A 1 192 ? -24.344 0.943 -15.766 1 96.31 192 GLU A N 1
ATOM 1471 C CA . GLU A 1 192 ? -25.422 0.674 -14.82 1 96.31 192 GLU A CA 1
ATOM 1472 C C . GLU A 1 192 ? -25.266 -0.709 -14.188 1 96.31 192 GLU A C 1
ATOM 1474 O O . GLU A 1 192 ? -25.484 -0.88 -12.992 1 96.31 192 GLU A O 1
ATOM 1479 N N . GLU A 1 193 ? -24.906 -1.614 -14.984 1 96.56 193 GLU A N 1
ATOM 1480 C CA . GLU A 1 193 ? -24.703 -2.975 -14.5 1 96.56 193 GLU A CA 1
ATOM 1481 C C . GLU A 1 193 ? -23.5 -3.053 -13.57 1 96.56 193 GLU A C 1
ATOM 1483 O O . GLU A 1 193 ? -23.516 -3.791 -12.586 1 96.56 193 GLU A O 1
ATOM 1488 N N . PHE A 1 194 ? -22.484 -2.33 -13.945 1 96.31 194 PHE A N 1
ATOM 1489 C CA . PHE A 1 194 ? -21.312 -2.262 -13.086 1 96.31 194 PHE A CA 1
ATOM 1490 C C . PHE A 1 194 ? -21.672 -1.7 -11.711 1 96.31 194 PHE A C 1
ATOM 1492 O O . PHE A 1 194 ? -21.359 -2.307 -10.688 1 96.31 194 PHE A O 1
ATOM 1499 N N . MET A 1 195 ? -22.328 -0.635 -11.664 1 96 195 MET A N 1
ATOM 1500 C CA . MET A 1 195 ? -22.656 0.046 -10.414 1 96 195 MET A CA 1
ATOM 1501 C C . MET A 1 195 ? -23.625 -0.788 -9.578 1 96 195 MET A C 1
ATOM 1503 O O . MET A 1 195 ? -23.562 -0.758 -8.344 1 96 195 MET A O 1
ATOM 1507 N N . ALA A 1 196 ? -24.453 -1.563 -10.195 1 94.88 196 ALA A N 1
ATOM 1508 C CA . ALA A 1 196 ? -25.453 -2.375 -9.5 1 94.88 196 ALA A CA 1
ATOM 1509 C C . ALA A 1 196 ? -24.781 -3.469 -8.672 1 94.88 196 ALA A C 1
ATOM 1511 O O . ALA A 1 196 ? -25.344 -3.922 -7.664 1 94.88 196 ALA A O 1
ATOM 1512 N N . GLN A 1 197 ? -23.578 -3.838 -9.07 1 93 197 GLN A N 1
ATOM 1513 C CA . GLN A 1 197 ? -22.953 -4.949 -8.375 1 93 197 GLN A CA 1
ATOM 1514 C C . GLN A 1 197 ? -21.859 -4.457 -7.434 1 93 197 GLN A C 1
ATOM 1516 O O . GLN A 1 197 ? -21.203 -5.254 -6.758 1 93 197 GLN A O 1
ATOM 1521 N N . GLU A 1 198 ? -21.609 -3.16 -7.363 1 95.06 198 GLU A N 1
ATOM 1522 C CA . GLU A 1 198 ? -20.562 -2.619 -6.488 1 95.06 198 GLU A CA 1
ATOM 1523 C C . GLU A 1 198 ? -20.922 -2.836 -5.02 1 95.06 198 GLU A C 1
ATOM 1525 O O . GLU A 1 198 ? -22.031 -2.533 -4.59 1 95.06 198 GLU A O 1
ATOM 1530 N N . PRO A 1 199 ? -19.984 -3.303 -4.223 1 94.56 199 PRO A N 1
ATOM 1531 C CA . PRO A 1 199 ? -20.266 -3.59 -2.812 1 94.56 199 PRO A CA 1
ATOM 1532 C C . PRO A 1 199 ? -20.047 -2.375 -1.911 1 94.56 199 PRO A C 1
ATOM 1534 O O . PRO A 1 199 ? -19.438 -1.393 -2.33 1 94.56 199 PRO A O 1
ATOM 1537 N N . ILE A 1 200 ? -20.609 -2.469 -0.693 1 96.12 200 ILE A N 1
ATOM 1538 C CA . ILE A 1 200 ? -20.266 -1.594 0.42 1 96.12 200 ILE A CA 1
ATOM 1539 C C . ILE A 1 200 ? -19 -2.117 1.113 1 96.12 200 ILE A C 1
ATOM 1541 O O . ILE A 1 200 ? -19.031 -3.164 1.763 1 96.12 200 ILE A O 1
ATOM 1545 N N . ASN A 1 201 ? -17.875 -1.353 0.909 1 97.38 201 ASN A N 1
ATOM 1546 C CA . ASN A 1 201 ? -16.672 -1.96 1.467 1 97.38 201 ASN A CA 1
ATOM 1547 C C . ASN A 1 201 ? -15.547 -0.943 1.606 1 97.38 201 ASN A C 1
ATOM 1549 O O . ASN A 1 201 ? -14.367 -1.301 1.524 1 97.38 201 ASN A O 1
ATOM 1553 N N . ALA A 1 202 ? -15.859 0.337 1.853 1 97.94 202 ALA A N 1
ATOM 1554 C CA . ALA A 1 202 ? -14.836 1.368 1.996 1 97.94 202 ALA A CA 1
ATOM 1555 C C . ALA A 1 202 ? -13.82 0.987 3.07 1 97.94 202 ALA A C 1
ATOM 1557 O O . ALA A 1 202 ? -12.609 1.118 2.865 1 97.94 202 ALA A O 1
ATOM 1558 N N . HIS A 1 203 ? -14.281 0.53 4.188 1 96.25 203 HIS A N 1
ATOM 1559 C CA . HIS A 1 203 ? -13.414 0.172 5.309 1 96.25 203 HIS A CA 1
ATOM 1560 C C . HIS A 1 203 ? -12.359 -0.847 4.887 1 96.25 203 HIS A C 1
ATOM 1562 O O . HIS A 1 203 ? -11.227 -0.798 5.355 1 96.25 203 HIS A O 1
ATOM 1568 N N . SER A 1 204 ? -12.719 -1.766 4.004 1 98.12 204 SER A N 1
ATOM 1569 C CA . SER A 1 204 ? -11.812 -2.838 3.594 1 98.12 204 SER A CA 1
ATOM 1570 C C . SER A 1 204 ? -10.656 -2.301 2.756 1 98.12 204 SER A C 1
ATOM 1572 O O . SER A 1 204 ? -9.539 -2.807 2.84 1 98.12 204 SER A O 1
ATOM 1574 N N . HIS A 1 205 ? -10.898 -1.307 1.923 1 98.69 205 HIS A N 1
ATOM 1575 C CA . HIS A 1 205 ? -9.828 -0.632 1.197 1 98.69 205 HIS A CA 1
ATOM 1576 C C . HIS A 1 205 ? -8.836 0.017 2.158 1 98.69 205 HIS A C 1
ATOM 1578 O O . HIS A 1 205 ? -7.621 -0.109 1.981 1 98.69 205 HIS A O 1
ATOM 1584 N N . LEU A 1 206 ? -9.359 0.715 3.137 1 98.12 206 LEU A N 1
ATOM 1585 C CA . LEU A 1 206 ? -8.523 1.407 4.113 1 98.12 206 LEU A CA 1
ATOM 1586 C C . LEU A 1 206 ? -7.645 0.421 4.871 1 98.12 206 LEU A C 1
ATOM 1588 O O . LEU A 1 206 ? -6.441 0.648 5.027 1 98.12 206 LEU A O 1
ATOM 1592 N N . LEU A 1 207 ? -8.234 -0.673 5.293 1 98.12 207 LEU A N 1
ATOM 1593 C CA . LEU A 1 207 ? -7.496 -1.694 6.031 1 98.12 207 LEU A CA 1
ATOM 1594 C C . LEU A 1 207 ? -6.395 -2.301 5.172 1 98.12 207 LEU A C 1
ATOM 1596 O O . LEU A 1 207 ? -5.277 -2.516 5.648 1 98.12 207 LEU A O 1
ATOM 1600 N N . SER A 1 208 ? -6.746 -2.613 3.924 1 98.5 208 SER A N 1
ATOM 1601 C CA . SER A 1 208 ? -5.758 -3.24 3.051 1 98.5 208 SER A CA 1
ATOM 1602 C C . SER A 1 208 ? -4.574 -2.312 2.801 1 98.5 208 SER A C 1
ATOM 1604 O O . SER A 1 208 ? -3.438 -2.771 2.658 1 98.5 208 SER A O 1
ATOM 1606 N N . ILE A 1 209 ? -4.832 -1.024 2.746 1 98.12 209 ILE A N 1
ATOM 1607 C CA . ILE A 1 209 ? -3.773 -0.04 2.555 1 98.12 209 ILE A CA 1
ATOM 1608 C C . ILE A 1 209 ? -2.84 -0.046 3.762 1 98.12 209 ILE A C 1
ATOM 1610 O O . ILE A 1 209 ? -1.616 -0.034 3.609 1 98.12 209 ILE A O 1
ATOM 1614 N N . LEU A 1 210 ? -3.379 -0.058 4.902 1 97.25 210 LEU A N 1
ATOM 1615 C CA . LEU A 1 210 ? -2.586 -0.026 6.125 1 97.25 210 LEU A CA 1
ATOM 1616 C C . LEU A 1 210 ? -1.747 -1.293 6.266 1 97.25 210 LEU A C 1
ATOM 1618 O O . LEU A 1 210 ? -0.58 -1.23 6.656 1 97.25 210 LEU A O 1
ATOM 1622 N N . LEU A 1 211 ? -2.295 -2.441 5.969 1 97.56 211 LEU A N 1
ATOM 1623 C CA . LEU A 1 211 ? -1.633 -3.727 6.156 1 97.56 211 LEU A CA 1
ATOM 1624 C C . LEU A 1 211 ? -0.549 -3.939 5.105 1 97.56 211 LEU A C 1
ATOM 1626 O O . LEU A 1 211 ? 0.523 -4.465 5.41 1 97.56 211 LEU A O 1
ATOM 1630 N N . GLY A 1 212 ? -0.901 -3.512 3.881 1 96.88 212 GLY A N 1
ATOM 1631 C CA . GLY A 1 212 ? 0.07 -3.619 2.803 1 96.88 212 GLY A CA 1
ATOM 1632 C C . GLY A 1 212 ? -0.165 -4.82 1.906 1 96.88 212 GLY A C 1
ATOM 1633 O O . GLY A 1 212 ? -0.612 -5.871 2.371 1 96.88 212 GLY A O 1
ATOM 1634 N N . PRO A 1 213 ? 0.257 -4.715 0.638 1 97.06 213 PRO A N 1
ATOM 1635 C CA . PRO A 1 213 ? -0.103 -5.727 -0.361 1 97.06 213 PRO A CA 1
ATOM 1636 C C . PRO A 1 213 ? 1.053 -6.664 -0.693 1 97.06 213 PRO A C 1
ATOM 1638 O O . PRO A 1 213 ? 0.86 -7.664 -1.392 1 97.06 213 PRO A O 1
ATOM 1641 N N . CYS A 1 214 ? 2.252 -6.426 -0.155 1 98 214 CYS A N 1
ATOM 1642 C CA . CYS A 1 214 ? 3.412 -7.141 -0.677 1 98 214 CYS A CA 1
ATOM 1643 C C . CYS A 1 214 ? 4.176 -7.832 0.445 1 98 214 CYS A C 1
ATOM 1645 O O . CYS A 1 214 ? 4.16 -7.371 1.589 1 98 214 CYS A O 1
ATOM 1647 N N . LEU A 1 215 ? 4.879 -8.969 0.025 1 97.81 215 LEU A N 1
ATOM 1648 C CA . LEU A 1 215 ? 5.883 -9.641 0.837 1 97.81 215 LEU A CA 1
ATOM 1649 C C . LEU A 1 215 ? 7.102 -10.008 -0.001 1 97.81 215 LEU A C 1
ATOM 1651 O O . LEU A 1 215 ? 6.969 -10.406 -1.162 1 97.81 215 LEU A O 1
ATOM 1655 N N . SER A 1 216 ? 8.195 -9.828 0.569 1 98 216 SER A N 1
ATOM 1656 C CA . SER A 1 216 ? 9.453 -10.367 0.048 1 98 216 SER A CA 1
ATOM 1657 C C . SER A 1 216 ? 10.148 -11.242 1.081 1 98 216 SER A C 1
ATOM 1659 O O . SER A 1 216 ? 10.492 -10.781 2.168 1 98 216 SER A O 1
ATOM 1661 N N . ILE A 1 217 ? 10.352 -12.5 0.653 1 98.44 217 ILE A N 1
ATOM 1662 C CA . ILE A 1 217 ? 10.852 -13.469 1.619 1 98.44 217 ILE A CA 1
ATOM 1663 C C . ILE A 1 217 ? 12.102 -14.156 1.059 1 98.44 217 ILE A C 1
ATOM 1665 O O . ILE A 1 217 ? 12.055 -14.734 -0.031 1 98.44 217 ILE A O 1
ATOM 1669 N N . PRO A 1 218 ? 13.18 -14.141 1.808 1 98.44 218 PRO A N 1
ATOM 1670 C CA . PRO A 1 218 ? 14.359 -14.875 1.352 1 98.44 218 PRO A CA 1
ATOM 1671 C C . PRO A 1 218 ? 14.141 -16.391 1.324 1 98.44 218 PRO A C 1
ATOM 1673 O O . PRO A 1 218 ? 13.367 -16.906 2.127 1 98.44 218 PRO A O 1
ATOM 1676 N N . VAL A 1 219 ? 14.789 -17 0.36 1 98.19 219 VAL A N 1
ATOM 1677 C CA . VAL A 1 219 ? 14.883 -18.438 0.248 1 98.19 219 VAL A CA 1
ATOM 1678 C C . VAL A 1 219 ? 16.344 -18.875 0.39 1 98.19 219 VAL A C 1
ATOM 1680 O O . VAL A 1 219 ? 17.219 -18.375 -0.32 1 98.19 219 VAL A O 1
ATOM 1683 N N . THR A 1 220 ? 16.547 -19.734 1.32 1 98.19 220 THR A N 1
ATOM 1684 C CA . THR A 1 220 ? 17.859 -20.344 1.483 1 98.19 220 THR A CA 1
ATOM 1685 C C . THR A 1 220 ? 17.734 -21.844 1.678 1 98.19 220 THR A C 1
ATOM 1687 O O . THR A 1 220 ? 16.828 -22.312 2.361 1 98.19 220 THR A O 1
ATOM 1690 N N . ASN A 1 221 ? 18.656 -22.625 0.951 1 97.56 221 ASN A N 1
ATOM 1691 C CA . ASN A 1 221 ? 18.609 -24.078 0.979 1 97.56 221 ASN A CA 1
ATOM 1692 C C . ASN A 1 221 ? 17.234 -24.609 0.573 1 97.56 221 ASN A C 1
ATOM 1694 O O . ASN A 1 221 ? 16.75 -25.578 1.156 1 97.56 221 ASN A O 1
ATOM 1698 N N . GLY A 1 222 ? 16.609 -23.875 -0.305 1 97.25 222 GLY A N 1
ATOM 1699 C CA . GLY A 1 222 ? 15.344 -24.297 -0.861 1 97.25 222 GLY A CA 1
ATOM 1700 C C . GLY A 1 222 ? 14.172 -24.094 0.088 1 97.25 222 GLY A C 1
ATOM 1701 O O . GLY A 1 222 ? 13.102 -24.672 -0.101 1 97.25 222 GLY A O 1
ATOM 1702 N N . LYS A 1 223 ? 14.383 -23.312 1.086 1 97.94 223 LYS A N 1
ATOM 1703 C CA . LYS A 1 223 ? 13.359 -23.125 2.104 1 97.94 223 LYS A CA 1
ATOM 1704 C C . LYS A 1 223 ? 13.102 -21.641 2.359 1 97.94 223 LYS A C 1
ATOM 1706 O O . LYS A 1 223 ? 14.031 -20.828 2.326 1 97.94 223 LYS A O 1
ATOM 1711 N N . LEU A 1 224 ? 11.805 -21.375 2.631 1 98.31 224 LEU A N 1
ATOM 1712 C CA . LEU A 1 224 ? 11.484 -20.016 3.066 1 98.31 224 LEU A CA 1
ATOM 1713 C C . LEU A 1 224 ? 12.18 -19.688 4.383 1 98.31 224 LEU A C 1
ATOM 1715 O O . LEU A 1 224 ? 12.172 -20.5 5.312 1 98.31 224 LEU A O 1
ATOM 1719 N N . CYS A 1 225 ? 12.75 -18.453 4.492 1 98.31 225 CYS A N 1
ATOM 1720 C CA . CYS A 1 225 ? 13.406 -18 5.719 1 98.31 225 CYS A CA 1
ATOM 1721 C C . CYS A 1 225 ? 12.414 -17.312 6.641 1 98.31 225 CYS A C 1
ATOM 1723 O O . CYS A 1 225 ? 12.516 -16.109 6.875 1 98.31 225 CYS A O 1
ATOM 1725 N N . ILE A 1 226 ? 11.469 -18.062 7.191 1 97.94 226 ILE A N 1
ATOM 1726 C CA . ILE A 1 226 ? 10.531 -17.516 8.164 1 97.94 226 ILE A CA 1
ATOM 1727 C C . ILE A 1 226 ? 10.641 -18.281 9.477 1 97.94 226 ILE A C 1
ATOM 1729 O O . ILE A 1 226 ? 11.234 -19.359 9.531 1 97.94 226 ILE A O 1
ATOM 1733 N N . GLY A 1 227 ? 10.117 -17.703 10.523 1 97.31 227 GLY A N 1
ATOM 1734 C CA . GLY A 1 227 ? 10.164 -18.328 11.836 1 97.31 227 GLY A CA 1
ATOM 1735 C C . GLY A 1 227 ? 9.242 -19.531 11.961 1 97.31 227 GLY A C 1
ATOM 1736 O O . GLY A 1 227 ? 8.352 -19.719 11.125 1 97.31 227 GLY A O 1
ATOM 1737 N N . GLN A 1 228 ? 9.391 -20.281 12.977 1 96.19 228 GLN A N 1
ATOM 1738 C CA . GLN A 1 228 ? 8.703 -21.547 13.203 1 96.19 228 GLN A CA 1
ATOM 1739 C C . GLN A 1 228 ? 7.195 -21.344 13.305 1 96.19 228 GLN A C 1
ATOM 1741 O O . GLN A 1 228 ? 6.422 -22.172 12.82 1 96.19 228 GLN A O 1
ATOM 1746 N N . TRP A 1 229 ? 6.766 -20.281 13.945 1 97.06 229 TRP A N 1
ATOM 1747 C CA . TRP A 1 229 ? 5.348 -20.078 14.227 1 97.06 229 TRP A CA 1
ATOM 1748 C C . TRP A 1 229 ? 4.703 -19.188 13.18 1 97.06 229 TRP A C 1
ATOM 1750 O O . TRP A 1 229 ? 3.51 -18.891 13.258 1 97.06 229 TRP A O 1
ATOM 1760 N N . GLN A 1 230 ? 5.582 -18.781 12.227 1 98.12 230 GLN A N 1
ATOM 1761 C CA . GLN A 1 230 ? 5.09 -17.812 11.25 1 98.12 230 GLN A CA 1
ATOM 1762 C C . GLN A 1 230 ? 4.418 -18.516 10.078 1 98.12 230 GLN A C 1
ATOM 1764 O O . GLN A 1 230 ? 4.883 -19.578 9.625 1 98.12 230 GLN A O 1
ATOM 1769 N N . SER A 1 231 ? 3.355 -17.922 9.602 1 98.62 231 SER A N 1
ATOM 1770 C CA . SER A 1 231 ? 2.67 -18.25 8.359 1 98.62 231 SER A CA 1
ATOM 1771 C C . SER A 1 231 ? 2.553 -17.031 7.449 1 98.62 231 SER A C 1
ATOM 1773 O O . SER A 1 231 ? 2.498 -15.891 7.93 1 98.62 231 SER A O 1
ATOM 1775 N N . LEU A 1 232 ? 2.684 -17.312 6.148 1 98.81 232 LEU A N 1
ATOM 1776 C CA . LEU A 1 232 ? 2.238 -16.297 5.188 1 98.81 232 LEU A CA 1
ATOM 1777 C C . LEU A 1 232 ? 0.716 -16.25 5.113 1 98.81 232 LEU A C 1
ATOM 1779 O O . LEU A 1 232 ? 0.07 -17.281 4.867 1 98.81 232 LEU A O 1
ATOM 1783 N N . ILE A 1 233 ? 0.175 -15.062 5.285 1 98.88 233 ILE A N 1
ATOM 1784 C CA . ILE A 1 233 ? -1.266 -14.969 5.496 1 98.88 233 ILE A CA 1
ATOM 1785 C C . ILE A 1 233 ? -1.864 -13.961 4.516 1 98.88 233 ILE A C 1
ATOM 1787 O O . ILE A 1 233 ? -1.393 -12.828 4.414 1 98.88 233 ILE A O 1
ATOM 1791 N N . LEU A 1 234 ? -2.855 -14.406 3.727 1 98.88 234 LEU A N 1
ATOM 1792 C CA . LEU A 1 234 ? -3.748 -13.484 3.031 1 98.88 234 LEU A CA 1
ATOM 1793 C C . LEU A 1 234 ? -4.883 -13.031 3.945 1 98.88 234 LEU A C 1
ATOM 1795 O O . LEU A 1 234 ? -5.625 -13.859 4.477 1 98.88 234 LEU A O 1
ATOM 1799 N N . ILE A 1 235 ? -4.984 -11.781 4.164 1 98.81 235 ILE A N 1
ATOM 1800 C CA . ILE A 1 235 ? -6.117 -11.211 4.887 1 98.81 235 ILE A CA 1
ATOM 1801 C C . ILE A 1 235 ? -7.121 -10.625 3.9 1 98.81 235 ILE A C 1
ATOM 1803 O O . ILE A 1 235 ? -6.793 -9.711 3.139 1 98.81 235 ILE A O 1
ATOM 1807 N N . ASP A 1 236 ? -8.297 -11.219 3.85 1 98.62 236 ASP A N 1
ATOM 1808 C CA . ASP A 1 236 ? -9.414 -10.648 3.102 1 98.62 236 ASP A CA 1
ATOM 1809 C C . ASP A 1 236 ? -10.281 -9.766 3.994 1 98.62 236 ASP A C 1
ATOM 1811 O O . ASP A 1 236 ? -10.883 -10.25 4.953 1 98.62 236 ASP A O 1
ATOM 1815 N N . CYS A 1 237 ? -10.43 -8.469 3.641 1 97.88 237 CYS A N 1
ATOM 1816 C CA . CYS A 1 237 ? -11.148 -7.531 4.496 1 97.88 237 CYS A CA 1
ATOM 1817 C C . CYS A 1 237 ? -12.586 -7.352 4.023 1 97.88 237 CYS A C 1
ATOM 1819 O O . CYS A 1 237 ? -13.305 -6.488 4.527 1 97.88 237 CYS A O 1
ATOM 1821 N N . ASP A 1 238 ? -12.977 -8.125 3.029 1 96.81 238 ASP A N 1
ATOM 1822 C CA . ASP A 1 238 ? -14.312 -8 2.449 1 96.81 238 ASP A CA 1
ATOM 1823 C C . ASP A 1 238 ? -14.797 -9.336 1.886 1 96.81 238 ASP A C 1
ATOM 1825 O O . ASP A 1 238 ? -15.312 -9.391 0.769 1 96.81 238 ASP A O 1
ATOM 1829 N N . GLY A 1 239 ? -14.555 -10.43 2.57 1 92.44 239 GLY A N 1
ATOM 1830 C CA . GLY A 1 239 ? -14.977 -11.742 2.107 1 92.44 239 GLY A CA 1
ATOM 1831 C C . GLY A 1 239 ? -16.422 -12.055 2.449 1 92.44 239 GLY A C 1
ATOM 1832 O O . GLY A 1 239 ? -17.094 -11.273 3.129 1 92.44 239 GLY A O 1
ATOM 1833 N N . PRO A 1 240 ? -16.812 -13.156 1.823 1 94.5 240 PRO A N 1
ATOM 1834 C CA . PRO A 1 240 ? -16.094 -14.164 1.038 1 94.5 240 PRO A CA 1
ATOM 1835 C C . PRO A 1 240 ? -16.031 -13.82 -0.45 1 94.5 240 PRO A C 1
ATOM 1837 O O . PRO A 1 240 ? -16.953 -13.188 -0.976 1 94.5 240 PRO A O 1
ATOM 1840 N N . ARG A 1 241 ? -14.93 -14.219 -1.123 1 95.25 241 ARG A N 1
ATOM 1841 C CA . ARG A 1 241 ? -14.719 -14.109 -2.562 1 95.25 241 ARG A CA 1
ATOM 1842 C C . ARG A 1 241 ? -13.648 -15.086 -3.033 1 95.25 241 ARG A C 1
ATOM 1844 O O . ARG A 1 241 ? -12.984 -15.727 -2.217 1 95.25 241 ARG A O 1
ATOM 1851 N N . LYS A 1 242 ? -13.617 -15.328 -4.332 1 96.19 242 LYS A N 1
ATOM 1852 C CA . LYS A 1 242 ? -12.453 -15.945 -4.953 1 96.19 242 LYS A CA 1
ATOM 1853 C C . LYS A 1 242 ? -11.352 -14.922 -5.191 1 96.19 242 LYS A C 1
ATOM 1855 O O . LYS A 1 242 ? -11.531 -13.977 -5.957 1 96.19 242 LYS A O 1
ATOM 1860 N N . ARG A 1 243 ? -10.234 -15.141 -4.465 1 98.06 243 ARG A N 1
ATOM 1861 C CA . ARG A 1 243 ? -9.125 -14.195 -4.535 1 98.06 243 ARG A CA 1
ATOM 1862 C C . ARG A 1 243 ? -7.887 -14.836 -5.145 1 98.06 243 ARG A C 1
ATOM 1864 O O . ARG A 1 243 ? -7.809 -16.062 -5.25 1 98.06 243 ARG A O 1
ATOM 1871 N N . THR A 1 244 ? -6.988 -13.953 -5.582 1 98.56 244 THR A N 1
ATOM 1872 C CA . THR A 1 244 ? -5.715 -14.445 -6.105 1 98.56 244 THR A CA 1
ATOM 1873 C C . THR A 1 244 ? -4.551 -13.656 -5.516 1 98.56 244 THR A C 1
ATOM 1875 O O . THR A 1 244 ? -4.668 -12.453 -5.262 1 98.56 244 THR A O 1
ATOM 1878 N N . VAL A 1 245 ? -3.422 -14.359 -5.254 1 98.75 245 VAL A N 1
ATOM 1879 C CA . VAL A 1 245 ? -2.129 -13.805 -4.867 1 98.75 245 VAL A CA 1
ATOM 1880 C C . VAL A 1 245 ? -1.085 -14.148 -5.93 1 98.75 245 VAL A C 1
ATOM 1882 O O . VAL A 1 245 ? -0.935 -15.305 -6.312 1 98.75 245 VAL A O 1
ATOM 1885 N N . GLY A 1 246 ? -0.442 -13.102 -6.477 1 98.62 246 GLY A N 1
ATOM 1886 C CA . GLY A 1 246 ? 0.724 -13.383 -7.301 1 98.62 246 GLY A CA 1
ATOM 1887 C C . GLY A 1 246 ? 1.962 -13.719 -6.492 1 98.62 246 GLY A C 1
ATOM 1888 O O . GLY A 1 246 ? 2.273 -13.031 -5.512 1 98.62 246 GLY A O 1
ATOM 1889 N N . ALA A 1 247 ? 2.678 -14.773 -6.871 1 98.62 247 ALA A N 1
ATOM 1890 C CA . ALA A 1 247 ? 3.926 -15.172 -6.227 1 98.62 247 ALA A CA 1
ATOM 1891 C C . ALA A 1 247 ? 5 -15.5 -7.258 1 98.62 247 ALA A C 1
ATOM 1893 O O . ALA A 1 247 ? 4.742 -16.234 -8.219 1 98.62 247 ALA A O 1
ATOM 1894 N N . GLN A 1 248 ? 6.148 -14.961 -7.008 1 98.31 248 GLN A N 1
ATOM 1895 C CA . GLN A 1 248 ? 7.27 -15.18 -7.914 1 98.31 248 GLN A CA 1
ATOM 1896 C C . GLN A 1 248 ? 8.531 -15.547 -7.141 1 98.31 248 GLN A C 1
ATOM 1898 O O . GLN A 1 248 ? 8.953 -14.82 -6.238 1 98.31 248 GLN A O 1
ATOM 1903 N N . VAL A 1 249 ? 9.102 -16.641 -7.531 1 97.62 249 VAL A N 1
ATOM 1904 C CA . VAL A 1 249 ? 10.406 -17.031 -6.992 1 97.62 249 VAL A CA 1
ATOM 1905 C C . VAL A 1 249 ? 11.508 -16.641 -7.969 1 97.62 249 VAL A C 1
ATOM 1907 O O . VAL A 1 249 ? 11.414 -16.906 -9.164 1 97.62 249 VAL A O 1
ATOM 1910 N N . VAL A 1 250 ? 12.492 -15.93 -7.438 1 96.5 250 VAL A N 1
ATOM 1911 C CA . VAL A 1 250 ? 13.656 -15.508 -8.211 1 96.5 250 VAL A CA 1
ATOM 1912 C C . VAL A 1 250 ? 14.93 -16 -7.535 1 96.5 250 VAL A C 1
ATOM 1914 O O . VAL A 1 250 ? 15.141 -15.758 -6.344 1 96.5 250 VAL A O 1
ATOM 1917 N N . GLY A 1 251 ? 15.664 -16.703 -8.297 1 95.88 251 GLY A N 1
ATOM 1918 C CA . GLY A 1 251 ? 16.891 -17.156 -7.68 1 95.88 251 GLY A CA 1
ATOM 1919 C C . GLY A 1 251 ? 17.625 -18.203 -8.5 1 95.88 251 GLY A C 1
ATOM 1920 O O . GLY A 1 251 ? 17.453 -18.266 -9.719 1 95.88 251 GLY A O 1
ATOM 1921 N N . ILE A 1 252 ? 18.609 -18.891 -7.852 1 94.44 252 ILE A N 1
ATOM 1922 C CA . ILE A 1 252 ? 19.422 -19.891 -8.531 1 94.44 252 ILE A CA 1
ATOM 1923 C C . ILE A 1 252 ? 19.203 -21.266 -7.891 1 94.44 252 ILE A C 1
ATOM 1925 O O . ILE A 1 252 ? 18.75 -21.359 -6.75 1 94.44 252 ILE A O 1
ATOM 1929 N N . SER A 1 253 ? 19.344 -22.234 -8.773 1 90.06 253 SER A N 1
ATOM 1930 C CA . SER A 1 253 ? 19.281 -23.609 -8.297 1 90.06 253 SER A CA 1
ATOM 1931 C C . SER A 1 253 ? 20.672 -24.125 -7.934 1 90.06 253 SER A C 1
ATOM 1933 O O . SER A 1 253 ? 21.656 -23.75 -8.555 1 90.06 253 SER A O 1
ATOM 1935 N N . ALA A 1 254 ? 20.812 -24.75 -6.691 1 72.19 254 ALA A N 1
ATOM 1936 C CA . ALA A 1 254 ? 22.094 -25.391 -6.391 1 72.19 254 ALA A CA 1
ATOM 1937 C C . ALA A 1 254 ? 22.406 -26.5 -7.391 1 72.19 254 ALA A C 1
ATOM 1939 O O . ALA A 1 254 ? 21.5 -27.172 -7.879 1 72.19 254 ALA A O 1
ATOM 1940 N N . LYS A 1 255 ? 23.641 -26.625 -7.949 1 56.78 255 LYS A N 1
ATOM 1941 C CA . LYS A 1 255 ? 24.188 -27.766 -8.664 1 56.78 255 LYS A CA 1
ATOM 1942 C C . LYS A 1 255 ? 24.188 -29.016 -7.781 1 56.78 255 LYS A C 1
ATOM 1944 O O . LYS A 1 255 ? 24.359 -28.922 -6.562 1 56.78 255 LYS A O 1
ATOM 1949 N N . MET B 1 1 ? -0.415 66.812 39 1 18.55 1 MET B N 1
ATOM 1950 C CA . MET B 1 1 ? -1.663 66.438 38.344 1 18.55 1 MET B CA 1
ATOM 1951 C C . MET B 1 1 ? -1.524 66.375 36.844 1 18.55 1 MET B C 1
ATOM 1953 O O . MET B 1 1 ? -2.012 65.5 36.188 1 18.55 1 MET B O 1
ATOM 1957 N N . LEU B 1 2 ? -1.205 67.562 36.344 1 17.53 2 LEU B N 1
ATOM 1958 C CA . LEU B 1 2 ? -1.891 68 35.125 1 17.53 2 LEU B CA 1
ATOM 1959 C C . LEU B 1 2 ? -1.32 67.312 33.875 1 17.53 2 LEU B C 1
ATOM 1961 O O . LEU B 1 2 ? -0.115 67.375 33.625 1 17.53 2 LEU B O 1
ATOM 1965 N N . TRP B 1 3 ? -2.027 66.375 33.25 1 20.47 3 TRP B N 1
ATOM 1966 C CA . TRP B 1 3 ? -2.396 65.312 32.281 1 20.47 3 TRP B CA 1
ATOM 1967 C C . TRP B 1 3 ? -2.631 65.875 30.906 1 20.47 3 TRP B C 1
ATOM 1969 O O . TRP B 1 3 ? -3.285 65.25 30.062 1 20.47 3 TRP B O 1
ATOM 1979 N N . GLY B 1 4 ? -2.107 67.062 30.781 1 18.08 4 GLY B N 1
ATOM 1980 C CA . GLY B 1 4 ? -2.785 67.688 29.641 1 18.08 4 GLY B CA 1
ATOM 1981 C C . GLY B 1 4 ? -2.641 66.875 28.359 1 18.08 4 GLY B C 1
ATOM 1982 O O . GLY B 1 4 ? -1.645 66.188 28.172 1 18.08 4 GLY B O 1
ATOM 1983 N N . GLY B 1 5 ? -3.551 66.812 27.5 1 17.8 5 GLY B N 1
ATOM 1984 C CA . GLY B 1 5 ? -4.375 66.125 26.516 1 17.8 5 GLY B CA 1
ATOM 1985 C C . GLY B 1 5 ? -3.797 66.188 25.109 1 17.8 5 GLY B C 1
ATOM 1986 O O . GLY B 1 5 ? -3.287 65.125 24.609 1 17.8 5 GLY B O 1
ATOM 1987 N N . GLY B 1 6 ? -4.117 67.188 24.312 1 16.69 6 GLY B N 1
ATOM 1988 C CA . GLY B 1 6 ? -4.984 66.938 23.156 1 16.69 6 GLY B CA 1
ATOM 1989 C C . GLY B 1 6 ? -4.223 66.688 21.875 1 16.69 6 GLY B C 1
ATOM 1990 O O . GLY B 1 6 ? -2.99 66.625 21.875 1 16.69 6 GLY B O 1
ATOM 1991 N N . GLY B 1 7 ? -4.316 67.562 20.797 1 17.36 7 GLY B N 1
ATOM 1992 C CA . GLY B 1 7 ? -5.062 67.438 19.562 1 17.36 7 GLY B CA 1
ATOM 1993 C C . GLY B 1 7 ? -4.191 67.062 18.375 1 17.36 7 GLY B C 1
ATOM 1994 O O . GLY B 1 7 ? -2.965 67.125 18.469 1 17.36 7 GLY B O 1
ATOM 1995 N N . GLY B 1 8 ? -4.609 67.375 16.969 1 17.06 8 GLY B N 1
ATOM 1996 C CA . GLY B 1 8 ? -5.168 66.812 15.75 1 17.06 8 GLY B CA 1
ATOM 1997 C C . GLY B 1 8 ? -4.242 66.875 14.555 1 17.06 8 GLY B C 1
ATOM 1998 O O . GLY B 1 8 ? -3.969 65.938 13.867 1 17.06 8 GLY B O 1
ATOM 1999 N N . GLY B 1 9 ? -3.945 68.125 13.898 1 16.97 9 GLY B N 1
ATOM 2000 C CA . GLY B 1 9 ? -4.441 68.312 12.547 1 16.97 9 GLY B CA 1
ATOM 2001 C C . GLY B 1 9 ? -3.502 67.75 11.492 1 16.97 9 GLY B C 1
ATOM 2002 O O . GLY B 1 9 ? -2.359 67.375 11.797 1 16.97 9 GLY B O 1
ATOM 2003 N N . THR B 1 10 ? -3.639 68.125 10.016 1 17.25 10 THR B N 1
ATOM 2004 C CA . THR B 1 10 ? -4.102 67.688 8.703 1 17.25 10 THR B CA 1
ATOM 2005 C C . THR B 1 10 ? -2.93 67.562 7.734 1 17.25 10 THR B C 1
ATOM 2007 O O . THR B 1 10 ? -2.754 66.5 7.117 1 17.25 10 THR B O 1
ATOM 2010 N N . PRO B 1 11 ? -2.721 68.5 6.598 1 17.14 11 PRO B N 1
ATOM 2011 C CA . PRO B 1 11 ? -3.104 68.188 5.211 1 17.14 11 PRO B CA 1
ATOM 2012 C C . PRO B 1 11 ? -1.909 67.875 4.332 1 17.14 11 PRO B C 1
ATOM 2014 O O . PRO B 1 11 ? -1.802 66.688 3.869 1 17.14 11 PRO B O 1
ATOM 2017 N N . ALA B 1 12 ? -1.401 68.812 3.309 1 17.2 12 ALA B N 1
ATOM 2018 C CA . ALA B 1 12 ? -1.537 68.875 1.857 1 17.2 12 ALA B CA 1
ATOM 2019 C C . ALA B 1 12 ? -0.226 68.562 1.161 1 17.2 12 ALA B C 1
ATOM 2021 O O . ALA B 1 12 ? 0.853 68.938 1.631 1 17.2 12 ALA B O 1
ATOM 2022 N N . PHE B 1 13 ? -0.286 67.562 0.109 1 17.66 13 PHE B N 1
ATOM 2023 C CA . PHE B 1 13 ? 0.345 66.625 -0.824 1 17.66 13 PHE B CA 1
ATOM 2024 C C . PHE B 1 13 ? 1.051 67.438 -1.943 1 17.66 13 PHE B C 1
ATOM 2026 O O . PHE B 1 13 ? 1.471 66.812 -2.936 1 17.66 13 PHE B O 1
ATOM 2033 N N . TYR B 1 14 ? 1.681 68.5 -1.871 1 16.64 14 TYR B N 1
ATOM 2034 C CA . TYR B 1 14 ? 1.863 69.188 -3.156 1 16.64 14 TYR B CA 1
ATOM 2035 C C . TYR B 1 14 ? 2.73 68.375 -4.086 1 16.64 14 TYR B C 1
ATOM 2037 O O . TYR B 1 14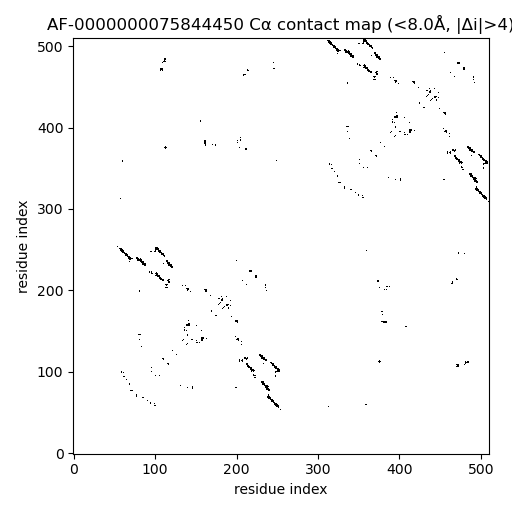 ? 3.723 67.75 -3.658 1 16.64 14 TYR B O 1
ATOM 2045 N N . LEU B 1 15 ? 2.232 68 -5.445 1 16.86 15 LEU B N 1
ATOM 2046 C CA . LEU B 1 15 ? 2.115 67.312 -6.734 1 16.86 15 LEU B CA 1
ATOM 2047 C C . LEU B 1 15 ? 3.291 67.688 -7.641 1 16.86 15 LEU B C 1
ATOM 2049 O O . LEU B 1 15 ? 3.336 67.25 -8.797 1 16.86 15 LEU B O 1
ATOM 2053 N N . ASN B 1 16 ? 4.406 68.312 -7.258 1 17.05 16 ASN B N 1
ATOM 2054 C CA . ASN B 1 16 ? 4.977 69 -8.391 1 17.05 16 ASN B CA 1
ATOM 2055 C C . ASN B 1 16 ? 5.469 68.062 -9.469 1 17.05 16 ASN B C 1
ATOM 2057 O O . ASN B 1 16 ? 6.344 67.188 -9.211 1 17.05 16 ASN B O 1
ATOM 2061 N N . ARG B 1 17 ? 4.746 67.812 -10.703 1 16.95 17 ARG B N 1
ATOM 2062 C CA . ARG B 1 17 ? 4.457 67.125 -11.953 1 16.95 17 ARG B CA 1
ATOM 2063 C C . ARG B 1 17 ? 5.566 67.375 -12.977 1 16.95 17 ARG B C 1
ATOM 2065 O O . ARG B 1 17 ? 5.395 67.062 -14.164 1 16.95 17 ARG B O 1
ATOM 2072 N N . SER B 1 18 ? 6.793 67.75 -12.641 1 17.27 18 SER B N 1
ATOM 2073 C CA . SER B 1 18 ? 7.336 68.438 -13.828 1 17.27 18 SER B CA 1
ATOM 2074 C C . SER B 1 18 ? 7.535 67.438 -14.961 1 17.27 18 SER B C 1
ATOM 2076 O O . SER B 1 18 ? 7.906 66.25 -14.719 1 17.27 18 SER B O 1
ATOM 2078 N N . LEU B 1 19 ? 7.266 67.688 -16.328 1 17.2 19 LEU B N 1
ATOM 2079 C CA . LEU B 1 19 ? 6.738 67.375 -17.641 1 17.2 19 LEU B CA 1
ATOM 2080 C C . LEU B 1 19 ? 7.84 66.812 -18.547 1 17.2 19 LEU B C 1
ATOM 2082 O O . LEU B 1 19 ? 7.559 66.25 -19.609 1 17.2 19 LEU B O 1
ATOM 2086 N N . LYS B 1 20 ? 9.164 66.812 -18.312 1 16.83 20 LYS B N 1
ATOM 2087 C CA . LYS B 1 20 ? 9.781 67.188 -19.562 1 16.83 20 LYS B CA 1
ATOM 2088 C C . LYS B 1 20 ? 9.711 66.062 -20.594 1 16.83 20 LYS B C 1
ATOM 2090 O O . LYS B 1 20 ? 9.766 64.875 -20.25 1 16.83 20 LYS B O 1
ATOM 2095 N N . PRO B 1 21 ? 9.891 66.312 -21.953 1 17.25 21 PRO B N 1
ATOM 2096 C CA . PRO B 1 21 ? 9.32 65.938 -23.234 1 17.25 21 PRO B CA 1
ATOM 2097 C C . PRO B 1 21 ? 9.961 64.688 -23.797 1 17.25 21 PRO B C 1
ATOM 2099 O O . PRO B 1 21 ? 9.305 63.625 -23.906 1 17.25 21 PRO B O 1
ATOM 2102 N N . LEU B 1 22 ? 10.875 64.75 -24.906 1 17.23 22 LEU B N 1
ATOM 2103 C CA . LEU B 1 22 ? 10.633 64.5 -26.328 1 17.23 22 LEU B CA 1
ATOM 2104 C C . LEU B 1 22 ? 11.219 63.125 -26.75 1 17.23 22 LEU B C 1
ATOM 2106 O O . LEU B 1 22 ? 12.125 62.625 -26.094 1 17.23 22 LEU B O 1
ATOM 2110 N N . CYS B 1 23 ? 11.281 62.719 -28.141 1 16.69 23 CYS B N 1
ATOM 2111 C CA . CYS B 1 23 ? 10.836 61.75 -29.141 1 16.69 23 CYS B CA 1
ATOM 2112 C C . CYS B 1 23 ? 11.984 60.844 -29.578 1 16.69 23 CYS B C 1
ATOM 2114 O O . CYS B 1 23 ? 11.766 59.688 -29.938 1 16.69 23 CYS B O 1
ATOM 2116 N N . ARG B 1 24 ? 13.398 61.281 -29.781 1 16.89 24 ARG B N 1
ATOM 2117 C CA . ARG B 1 24 ? 13.82 61.094 -31.156 1 16.89 24 ARG B CA 1
ATOM 2118 C C . ARG B 1 24 ? 14.172 59.625 -31.438 1 16.89 24 ARG B C 1
ATOM 2120 O O . ARG B 1 24 ? 14.43 58.875 -30.516 1 16.89 24 ARG B O 1
ATOM 2127 N N . ARG B 1 25 ? 14.891 59.281 -32.719 1 16.73 25 ARG B N 1
ATOM 2128 C CA . ARG B 1 25 ? 14.766 58.562 -33.969 1 16.73 25 ARG B CA 1
ATOM 2129 C C . ARG B 1 25 ? 15.555 57.25 -33.938 1 16.73 25 ARG B C 1
ATOM 2131 O O . ARG B 1 25 ? 15.023 56.188 -34.219 1 16.73 25 ARG B O 1
ATOM 2138 N N . ARG B 1 26 ? 17.047 57.156 -34.156 1 18.41 26 ARG B N 1
ATOM 2139 C CA . ARG B 1 26 ? 17.562 56.594 -35.406 1 18.41 26 ARG B CA 1
ATOM 2140 C C . ARG B 1 26 ? 17.906 55.125 -35.219 1 18.41 26 ARG B C 1
ATOM 2142 O O . ARG B 1 26 ? 18.344 54.688 -34.156 1 18.41 26 ARG B O 1
ATOM 2149 N N . MET B 1 27 ? 17.719 54.219 -36.344 1 17.48 27 MET B N 1
ATOM 2150 C CA . MET B 1 27 ? 17.469 52.875 -36.844 1 17.48 27 MET B CA 1
ATOM 2151 C C . MET B 1 27 ? 18.75 52.062 -36.844 1 17.48 27 MET B C 1
ATOM 2153 O O . MET B 1 27 ? 18.734 50.875 -37.219 1 17.48 27 MET B O 1
ATOM 2157 N N . GLN B 1 28 ? 20 52.5 -36.406 1 18.92 28 GLN B N 1
ATOM 2158 C CA . GLN B 1 28 ? 21.047 51.875 -37.219 1 18.92 28 GLN B CA 1
ATOM 2159 C C . GLN B 1 28 ? 21.141 50.375 -36.938 1 18.92 28 GLN B C 1
ATOM 2161 O O . GLN B 1 28 ? 21 49.938 -35.781 1 18.92 28 GLN B O 1
ATOM 2166 N N . LEU B 1 29 ? 21.156 49.562 -38.031 1 19.38 29 LEU B N 1
ATOM 2167 C CA . LEU B 1 29 ? 21.047 48.188 -38.531 1 19.38 29 LEU B CA 1
ATOM 2168 C C . LEU B 1 29 ? 22.25 47.344 -38.094 1 19.38 29 LEU B C 1
ATOM 2170 O O . LEU B 1 29 ? 23.328 47.469 -38.688 1 19.38 29 LEU B O 1
ATOM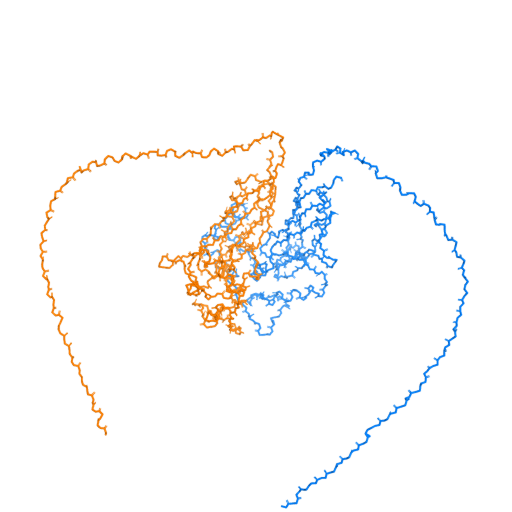 2174 N N . ALA B 1 30 ? 22.875 47.531 -36.906 1 18.48 30 ALA B N 1
ATOM 2175 C CA . ALA B 1 30 ? 24.172 46.875 -36.844 1 18.48 30 ALA B CA 1
ATOM 2176 C C . ALA B 1 30 ? 24 45.344 -36.906 1 18.48 30 ALA B C 1
ATOM 2178 O O . ALA B 1 30 ? 23.234 44.781 -36.125 1 18.48 30 ALA B O 1
ATOM 2179 N N . MET B 1 31 ? 24.391 44.75 -38.125 1 19.92 31 MET B N 1
ATOM 2180 C CA . MET B 1 31 ? 24.391 43.375 -38.625 1 19.92 31 MET B CA 1
ATOM 2181 C C . MET B 1 31 ? 25.312 42.5 -37.781 1 19.92 31 MET B C 1
ATOM 2183 O O . MET B 1 31 ? 26.531 42.531 -37.938 1 19.92 31 MET B O 1
ATOM 2187 N N . LEU B 1 32 ? 25.391 42.625 -36.406 1 19.53 32 LEU B N 1
ATOM 2188 C CA . LEU B 1 32 ? 26.516 41.875 -35.844 1 19.53 32 LEU B CA 1
ATOM 2189 C C . LEU B 1 32 ? 26.375 40.406 -36.125 1 19.53 32 LEU B C 1
ATOM 2191 O O . LEU B 1 32 ? 25.344 39.781 -35.812 1 19.53 32 LEU B O 1
ATOM 2195 N N . ALA B 1 33 ? 27.172 39.875 -37.094 1 20.72 33 ALA B N 1
ATOM 2196 C CA . ALA B 1 33 ? 27.453 38.562 -37.656 1 20.72 33 ALA B CA 1
ATOM 2197 C C . ALA B 1 33 ? 27.953 37.594 -36.594 1 20.72 33 ALA B C 1
ATOM 2199 O O . ALA B 1 33 ? 29.047 37.781 -36.062 1 20.72 33 ALA B O 1
ATOM 2200 N N . SER B 1 34 ? 27.094 37.219 -35.594 1 19.75 34 SER B N 1
ATOM 2201 C CA . SER B 1 34 ? 27.547 36.344 -34.531 1 19.75 34 SER B CA 1
ATOM 2202 C C . SER B 1 34 ? 28.047 35 -35.062 1 19.75 34 SER B C 1
ATOM 2204 O O . SER B 1 34 ? 27.344 34.344 -35.844 1 19.75 34 SER B O 1
ATOM 2206 N N . VAL B 1 35 ? 29.344 34.906 -35.344 1 22.53 35 VAL B N 1
ATOM 2207 C CA . VAL B 1 35 ? 30.125 33.719 -35.688 1 22.53 35 VAL B CA 1
ATOM 2208 C C . VAL B 1 35 ? 29.875 32.625 -34.656 1 22.53 35 VAL B C 1
ATOM 2210 O O . VAL B 1 35 ? 30.234 32.781 -33.469 1 22.53 35 VAL B O 1
ATOM 2213 N N . VAL B 1 36 ? 28.719 32.031 -34.531 1 21.94 36 VAL B N 1
ATOM 2214 C CA . VAL B 1 36 ? 28.422 30.953 -33.594 1 21.94 36 VAL B CA 1
ATOM 2215 C C . VAL B 1 36 ? 29.375 29.781 -33.812 1 21.94 36 VAL B C 1
ATOM 2217 O O . VAL B 1 36 ? 29.406 29.172 -34.906 1 21.94 36 VAL B O 1
ATOM 2220 N N . ALA B 1 37 ? 30.641 29.953 -33.375 1 21.03 37 ALA B N 1
ATOM 2221 C CA . ALA B 1 37 ? 31.594 28.828 -33.406 1 21.03 37 ALA B CA 1
ATOM 2222 C C . ALA B 1 37 ? 30.953 27.578 -32.812 1 21.03 37 ALA B C 1
ATOM 2224 O O . ALA B 1 37 ? 30.422 27.594 -31.703 1 21.03 37 ALA B O 1
ATOM 2225 N N . ALA B 1 38 ? 30.5 26.594 -33.656 1 23.48 38 ALA B N 1
ATOM 2226 C CA . ALA B 1 38 ? 29.938 25.25 -33.469 1 23.48 38 ALA B CA 1
ATOM 2227 C C . ALA B 1 38 ? 30.859 24.375 -32.625 1 23.48 38 ALA B C 1
ATOM 2229 O O . ALA B 1 38 ? 31.953 24.016 -33.062 1 23.48 38 ALA B O 1
ATOM 2230 N N . VAL B 1 39 ? 31.234 24.812 -31.422 1 24.05 39 VAL B N 1
ATOM 2231 C CA . VAL B 1 39 ? 32.094 23.922 -30.641 1 24.05 39 VAL B CA 1
ATOM 2232 C C . VAL B 1 39 ? 31.5 22.516 -30.656 1 24.05 39 VAL B C 1
ATOM 2234 O O . VAL B 1 39 ? 30.344 22.312 -30.266 1 24.05 39 VAL B O 1
ATOM 2237 N N . HIS B 1 40 ? 31.906 21.688 -31.641 1 24.38 40 HIS B N 1
ATOM 2238 C CA . HIS B 1 40 ? 31.641 20.266 -31.828 1 24.38 40 HIS B CA 1
ATOM 2239 C C . HIS B 1 40 ? 31.953 19.469 -30.562 1 24.38 40 HIS B C 1
ATOM 2241 O O . HIS B 1 40 ? 33.094 19.406 -30.125 1 24.38 40 HIS B O 1
ATOM 2247 N N . MET B 1 41 ? 31.266 19.734 -29.484 1 24.19 41 MET B N 1
ATOM 2248 C CA . MET B 1 41 ? 31.609 18.875 -28.344 1 24.19 41 MET B CA 1
ATOM 2249 C C . MET B 1 41 ? 31.641 17.406 -28.766 1 24.19 41 MET B C 1
ATOM 2251 O O . MET B 1 41 ? 30.766 16.938 -29.469 1 24.19 41 MET B O 1
ATOM 2255 N N . PRO B 1 42 ? 32.875 16.828 -28.75 1 25.41 42 PRO B N 1
ATOM 2256 C CA . PRO B 1 42 ? 33 15.406 -29.109 1 25.41 42 PRO B CA 1
ATOM 2257 C C . PRO B 1 42 ? 31.984 14.523 -28.359 1 25.41 42 PRO B C 1
ATOM 2259 O O . PRO B 1 42 ? 31.594 14.852 -27.234 1 25.41 42 PRO B O 1
ATOM 2262 N N . VAL B 1 43 ? 31.047 13.945 -29.078 1 22.89 43 VAL B N 1
ATOM 2263 C CA . VAL B 1 43 ? 30.062 12.945 -28.656 1 22.89 43 VAL B CA 1
ATOM 2264 C C . VAL B 1 43 ? 30.766 11.82 -27.906 1 22.89 43 VAL B C 1
ATOM 2266 O O . VAL B 1 43 ? 31.719 11.234 -28.406 1 22.89 43 VAL B O 1
ATOM 2269 N N . ALA B 1 44 ? 30.812 11.945 -26.562 1 28.33 44 ALA B N 1
ATOM 2270 C CA . ALA B 1 44 ? 31.328 10.812 -25.797 1 28.33 44 ALA B CA 1
ATOM 2271 C C . ALA B 1 44 ? 30.875 9.492 -26.406 1 28.33 44 ALA B C 1
ATOM 2273 O O . ALA B 1 44 ? 29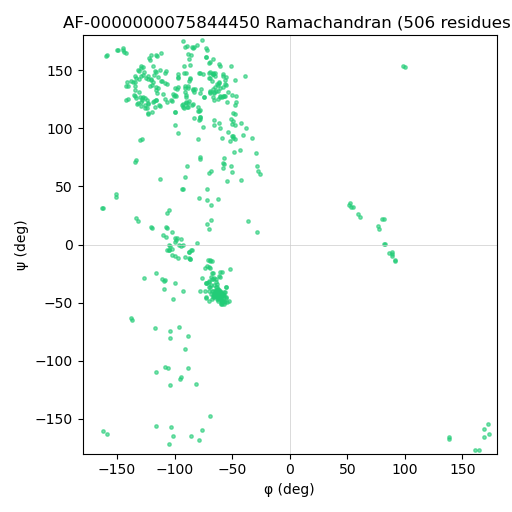.688 9.289 -26.688 1 28.33 44 ALA B O 1
ATOM 2274 N N . ARG B 1 45 ? 31.672 8.82 -27.156 1 24.09 45 ARG B N 1
ATOM 2275 C CA . ARG B 1 45 ? 31.484 7.484 -27.719 1 24.09 45 ARG B CA 1
ATOM 2276 C C . ARG B 1 45 ? 31.016 6.508 -26.641 1 24.09 45 ARG B C 1
ATOM 2278 O O . ARG B 1 45 ? 31.719 6.273 -25.656 1 24.09 45 ARG B O 1
ATOM 2285 N N . THR B 1 46 ? 29.75 6.484 -26.281 1 25.39 46 THR B N 1
ATOM 2286 C CA . THR B 1 46 ? 29.281 5.395 -25.438 1 25.39 46 THR B CA 1
ATOM 2287 C C . THR B 1 46 ? 29.703 4.043 -26.016 1 25.39 46 THR B C 1
ATOM 2289 O O . THR B 1 46 ? 29.484 3.768 -27.188 1 25.39 46 THR B O 1
ATOM 2292 N N . ALA B 1 47 ? 30.844 3.551 -25.547 1 29.5 47 ALA B N 1
ATOM 2293 C CA . ALA B 1 47 ? 31.281 2.211 -25.922 1 29.5 47 ALA B CA 1
ATOM 2294 C C . ALA B 1 47 ? 30.109 1.228 -25.906 1 29.5 47 ALA B C 1
ATOM 2296 O O . ALA B 1 47 ? 29.344 1.196 -24.938 1 29.5 47 ALA B O 1
ATOM 2297 N N . ALA B 1 48 ? 29.609 0.854 -27.047 1 30.53 48 ALA B N 1
ATOM 2298 C CA . ALA B 1 48 ? 28.641 -0.219 -27.188 1 30.53 48 ALA B CA 1
ATOM 2299 C C . ALA B 1 48 ? 29.078 -1.475 -26.453 1 30.53 48 ALA B C 1
ATOM 2301 O O . ALA B 1 48 ? 30.234 -1.878 -26.531 1 30.53 48 ALA B O 1
ATOM 2302 N N . PRO B 1 49 ? 28.453 -1.782 -25.328 1 30.31 49 PRO B N 1
ATOM 2303 C CA . PRO B 1 49 ? 28.938 -3.033 -24.734 1 30.31 49 PRO B CA 1
ATOM 2304 C C . PRO B 1 49 ? 29.062 -4.16 -25.75 1 30.31 49 PRO B C 1
ATOM 2306 O O . PRO B 1 49 ? 28.359 -4.16 -26.766 1 30.31 49 PRO B O 1
ATOM 2309 N N . ILE B 1 50 ? 30.125 -4.777 -25.844 1 29.73 50 ILE B N 1
ATOM 2310 C CA . ILE B 1 50 ? 30.453 -5.961 -26.625 1 29.73 50 ILE B CA 1
ATOM 2311 C C . ILE B 1 50 ? 29.391 -7.043 -26.391 1 29.73 50 ILE B C 1
ATOM 2313 O O . ILE B 1 50 ? 29.234 -7.523 -25.266 1 29.73 50 ILE B O 1
ATOM 2317 N N . ALA B 1 51 ? 28.328 -7.113 -27.219 1 32.88 51 ALA B N 1
ATOM 2318 C CA . ALA B 1 51 ? 27.359 -8.211 -27.25 1 32.88 51 ALA B CA 1
ATOM 2319 C C . ALA B 1 51 ? 28.047 -9.539 -27.531 1 32.88 51 ALA B C 1
ATOM 2321 O O . ALA B 1 51 ? 28.516 -9.766 -28.656 1 32.88 51 ALA B O 1
ATOM 2322 N N . SER B 1 52 ? 28.781 -10.094 -26.703 1 32.75 52 SER B N 1
ATOM 2323 C CA . SER B 1 52 ? 29.062 -11.492 -27.016 1 32.75 52 SER B CA 1
ATOM 2324 C C . SER B 1 52 ? 27.781 -12.289 -27.203 1 32.75 52 SER B C 1
ATOM 2326 O O . SER B 1 52 ? 26.766 -11.992 -26.578 1 32.75 52 SER B O 1
ATOM 2328 N N . THR B 1 53 ? 27.438 -12.984 -28.312 1 34.75 53 THR B N 1
ATOM 2329 C CA . THR B 1 53 ? 26.312 -13.703 -28.906 1 34.75 53 THR B CA 1
ATOM 2330 C C . THR B 1 53 ? 25.766 -14.734 -27.938 1 34.75 53 THR B C 1
ATOM 2332 O O . THR B 1 53 ? 24.984 -15.609 -28.312 1 34.75 53 THR B O 1
ATOM 2335 N N . VAL B 1 54 ? 26.469 -15.211 -26.922 1 37.78 54 VAL B N 1
ATOM 2336 C CA . VAL B 1 54 ? 25.812 -16.266 -26.156 1 37.78 54 VAL B CA 1
ATOM 2337 C C . VAL B 1 54 ? 24.422 -15.812 -25.734 1 37.78 54 VAL B C 1
ATOM 2339 O O . VAL B 1 54 ? 24.266 -14.75 -25.125 1 37.78 54 VAL B O 1
ATOM 2342 N N . GLY B 1 55 ? 23.375 -16.031 -26.531 1 44.31 55 GLY B N 1
ATOM 2343 C CA . GLY B 1 55 ? 21.984 -15.688 -26.281 1 44.31 55 GLY B CA 1
ATOM 2344 C C . GLY B 1 55 ? 21.609 -15.656 -24.812 1 44.31 55 GLY B C 1
ATOM 2345 O O . GLY B 1 55 ? 20.766 -16.422 -24.359 1 44.31 55 GLY B O 1
ATOM 2346 N N . GLN B 1 56 ? 22.484 -15.703 -23.812 1 47.06 56 GLN B N 1
ATOM 2347 C CA . GLN B 1 56 ? 22.359 -15.867 -22.359 1 47.06 56 GLN B CA 1
ATOM 2348 C C . GLN B 1 56 ? 21.328 -14.898 -21.797 1 47.06 56 GLN B C 1
ATOM 2350 O O . GLN B 1 56 ? 21.266 -13.734 -22.188 1 47.06 56 GLN B O 1
ATOM 2355 N N . ASN B 1 57 ? 20.047 -15.414 -21.438 1 58.91 57 ASN B N 1
ATOM 2356 C CA . ASN B 1 57 ? 19.094 -14.734 -20.578 1 58.91 57 ASN B CA 1
ATOM 2357 C C . ASN B 1 57 ? 19.781 -13.797 -19.578 1 58.91 57 ASN B C 1
ATOM 2359 O O . ASN B 1 57 ? 20.156 -14.219 -18.484 1 58.91 57 ASN B O 1
ATOM 2363 N N . MET B 1 58 ? 20.438 -12.82 -20.047 1 76.19 58 MET B N 1
ATOM 2364 C CA . MET B 1 58 ? 21.188 -11.875 -19.219 1 76.19 58 MET B CA 1
ATOM 2365 C C . MET B 1 58 ? 20.266 -11.117 -18.281 1 76.19 58 MET B C 1
ATOM 2367 O O . MET B 1 58 ? 19.188 -10.672 -18.688 1 76.19 58 MET B O 1
ATOM 2371 N N . MET B 1 59 ? 20.719 -11.109 -17.047 1 89.5 59 MET B N 1
ATOM 2372 C CA . MET B 1 59 ? 20.031 -10.32 -16.016 1 89.5 59 MET B CA 1
ATOM 2373 C C . MET B 1 59 ? 20.156 -8.828 -16.312 1 89.5 59 MET B C 1
ATOM 2375 O O . MET B 1 59 ? 21.234 -8.344 -16.672 1 89.5 59 MET B O 1
ATOM 2379 N N . ARG B 1 60 ? 19.047 -8.148 -16.344 1 93.31 60 ARG B N 1
ATOM 2380 C CA . ARG B 1 60 ? 18.984 -6.703 -16.562 1 93.31 60 ARG B CA 1
ATOM 2381 C C . ARG B 1 60 ? 18.609 -5.973 -15.273 1 93.31 60 ARG B C 1
ATOM 2383 O O . ARG B 1 60 ? 17.797 -6.461 -14.492 1 93.31 60 ARG B O 1
ATOM 2390 N N . PHE B 1 61 ? 19.281 -4.859 -15.047 1 95.75 61 PHE B N 1
ATOM 2391 C CA . PHE B 1 61 ? 19 -3.896 -13.992 1 95.75 61 PHE B CA 1
ATOM 2392 C C . PHE B 1 61 ? 18.75 -2.51 -14.57 1 95.75 61 PHE B C 1
ATOM 2394 O O . PHE B 1 61 ? 19.656 -1.905 -15.156 1 95.75 61 PHE B O 1
ATOM 2401 N N . CYS B 1 62 ? 17.547 -2.025 -14.477 1 97.38 62 CYS B N 1
ATOM 2402 C CA . CYS B 1 62 ? 17.188 -0.714 -15.008 1 97.38 62 CYS B CA 1
ATOM 2403 C C . CYS B 1 62 ? 16.547 0.152 -13.93 1 97.38 62 CYS B C 1
ATOM 2405 O O . CYS B 1 62 ? 15.516 -0.214 -13.359 1 97.38 62 CYS B O 1
ATOM 2407 N N . TYR B 1 63 ? 17.156 1.271 -13.641 1 98.12 63 TYR B N 1
ATOM 2408 C CA . TYR B 1 63 ? 16.688 2.188 -12.602 1 98.12 63 TYR B CA 1
ATOM 2409 C C . TYR B 1 63 ? 16.188 3.484 -13.219 1 98.12 63 TYR B C 1
ATOM 2411 O O . TYR B 1 63 ? 16.734 3.979 -14.195 1 98.12 63 TYR B O 1
ATOM 2419 N N . LYS B 1 64 ? 15.102 4.016 -12.68 1 98.25 64 LYS B N 1
ATOM 2420 C CA . LYS B 1 64 ? 14.555 5.32 -13.039 1 98.25 64 LYS B CA 1
ATOM 2421 C C . LYS B 1 64 ? 14.055 6.066 -11.805 1 98.25 64 LYS B C 1
ATOM 2423 O O . LYS B 1 64 ? 13.469 5.469 -10.906 1 98.25 64 LYS B O 1
ATOM 2428 N N . GLU B 1 65 ? 14.375 7.32 -11.758 1 98.56 65 GLU B N 1
ATOM 2429 C CA . GLU B 1 65 ? 13.727 8.203 -10.789 1 98.56 65 GLU B CA 1
ATOM 2430 C C . GLU B 1 65 ? 12.461 8.82 -11.375 1 98.56 65 GLU B C 1
ATOM 2432 O O . GLU B 1 65 ? 12.523 9.562 -12.367 1 98.56 65 GLU B O 1
ATOM 2437 N N . ILE B 1 66 ? 11.375 8.539 -10.781 1 98.69 66 ILE B N 1
ATOM 2438 C CA . ILE B 1 66 ? 10.078 9.047 -11.227 1 98.69 66 ILE B CA 1
ATOM 2439 C C . ILE B 1 66 ? 9.75 10.336 -10.469 1 98.69 66 ILE B C 1
ATOM 2441 O O . ILE B 1 66 ? 9.617 10.32 -9.242 1 98.69 66 ILE B O 1
ATOM 2445 N N . GLU B 1 67 ? 9.578 11.398 -11.18 1 98.5 67 GLU B N 1
ATOM 2446 C CA . GLU B 1 67 ? 9.203 12.672 -10.562 1 98.5 67 GLU B CA 1
ATOM 2447 C C . GLU B 1 67 ? 7.688 12.836 -10.516 1 98.5 67 GLU B C 1
ATOM 2449 O O . GLU B 1 67 ? 6.996 12.562 -11.5 1 98.5 67 GLU B O 1
ATOM 2454 N N . VAL B 1 68 ? 7.219 13.258 -9.383 1 98.19 68 VAL B N 1
ATOM 2455 C CA . VAL B 1 68 ? 5.785 13.453 -9.188 1 98.19 68 VAL B CA 1
ATOM 2456 C C . VAL B 1 68 ? 5.535 14.82 -8.555 1 98.19 68 VAL B C 1
ATOM 2458 O O . VAL B 1 68 ? 6.039 15.109 -7.465 1 98.19 68 VAL B O 1
ATOM 2461 N N . ILE B 1 69 ? 4.773 15.688 -9.18 1 97.06 69 ILE B N 1
ATOM 2462 C CA . ILE B 1 69 ? 4.297 16.922 -8.562 1 97.06 69 ILE B CA 1
ATOM 2463 C C . ILE B 1 69 ? 2.98 16.656 -7.836 1 97.06 69 ILE B C 1
ATOM 2465 O O . ILE B 1 69 ? 1.999 16.234 -8.445 1 97.06 69 ILE B O 1
ATOM 2469 N N . THR B 1 70 ? 2.932 16.922 -6.559 1 97.19 70 THR B N 1
ATOM 2470 C CA . THR B 1 70 ? 1.835 16.391 -5.754 1 97.19 70 THR B CA 1
ATOM 2471 C C . THR B 1 70 ? 0.824 17.484 -5.43 1 97.19 70 THR B C 1
ATOM 2473 O O . THR B 1 70 ? 0.216 17.469 -4.355 1 97.19 70 THR B O 1
ATOM 2476 N N . GLY B 1 71 ? 0.656 18.391 -6.188 1 93.06 71 GLY B N 1
ATOM 2477 C CA . GLY B 1 71 ? -0.312 19.453 -6.031 1 93.06 71 GLY B CA 1
ATOM 2478 C C . GLY B 1 71 ? 0.005 20.672 -6.883 1 93.06 71 GLY B C 1
ATOM 2479 O O . GLY B 1 71 ? 0.949 20.656 -7.672 1 93.06 71 GLY B O 1
ATOM 2480 N N . GLU B 1 72 ? -0.758 21.688 -6.762 1 90.06 72 GLU B N 1
ATOM 2481 C CA . GLU B 1 72 ? -0.606 22.906 -7.543 1 90.06 72 GLU B CA 1
ATOM 2482 C C . GLU B 1 72 ? 0.169 23.969 -6.762 1 90.06 72 GLU B C 1
ATOM 2484 O O . GLU B 1 72 ? 0.011 24.094 -5.547 1 90.06 72 GLU B O 1
ATOM 2489 N N . PRO B 1 73 ? 0.974 24.719 -7.547 1 87.31 73 PRO B N 1
ATOM 2490 C CA . PRO B 1 73 ? 1.693 25.797 -6.871 1 87.31 73 PRO B CA 1
ATOM 2491 C C . PRO B 1 73 ? 0.771 26.938 -6.43 1 87.31 73 PRO B C 1
ATOM 2493 O O . PRO B 1 73 ? -0.266 27.172 -7.055 1 87.31 73 PRO B O 1
ATOM 2496 N N . THR B 1 74 ? 1.065 27.484 -5.301 1 81.5 74 THR B N 1
ATOM 2497 C CA . THR B 1 74 ? 0.492 28.734 -4.836 1 81.5 74 THR B CA 1
ATOM 2498 C C . THR B 1 74 ? 1.486 29.875 -5.004 1 81.5 74 THR B C 1
ATOM 2500 O O . THR B 1 74 ? 2.602 29.828 -4.484 1 81.5 74 THR B O 1
ATOM 2503 N N . ASP B 1 75 ? 1.061 30.938 -5.715 1 85 75 ASP B N 1
ATOM 2504 C CA . ASP B 1 75 ? 1.932 32.062 -5.996 1 85 75 ASP B CA 1
ATOM 2505 C C . ASP B 1 75 ? 3.256 31.609 -6.602 1 85 75 ASP B C 1
ATOM 2507 O O . ASP B 1 75 ? 4.324 32.062 -6.199 1 85 75 ASP B O 1
ATOM 2511 N N . GLY B 1 76 ? 3.143 30.562 -7.379 1 84.44 76 GLY B N 1
ATOM 2512 C CA . GLY B 1 76 ? 4.277 30.109 -8.156 1 84.44 76 GLY B CA 1
ATOM 2513 C C . GLY B 1 76 ? 5.152 29.109 -7.406 1 84.44 76 GLY B C 1
ATOM 2514 O O . GLY B 1 76 ? 6.141 28.625 -7.945 1 84.44 76 GLY B O 1
ATOM 2515 N N . ALA B 1 77 ? 4.871 28.938 -6.156 1 85.81 77 ALA B N 1
ATOM 2516 C CA . ALA B 1 77 ? 5.711 28.031 -5.379 1 85.81 77 ALA B CA 1
ATOM 2517 C C . ALA B 1 77 ? 4.883 26.891 -4.785 1 85.81 77 ALA B C 1
ATOM 2519 O O . ALA B 1 77 ? 3.705 27.078 -4.473 1 85.81 77 ALA B O 1
ATOM 2520 N N . LEU B 1 78 ? 5.508 25.703 -4.781 1 85.06 78 LEU B N 1
ATOM 2521 C CA . LEU B 1 78 ? 4.902 24.594 -4.047 1 85.06 78 LEU B CA 1
ATOM 2522 C C . LEU B 1 78 ? 5.164 24.734 -2.549 1 85.06 78 LEU B C 1
ATOM 2524 O O . LEU B 1 78 ? 6.305 24.594 -2.1 1 85.06 78 LEU B O 1
ATOM 2528 N N . VAL B 1 79 ? 4.109 25.031 -1.796 1 84.19 79 VAL B N 1
ATOM 2529 C CA . VAL B 1 79 ? 4.238 25.219 -0.356 1 84.19 79 VAL B CA 1
ATOM 2530 C C . VAL B 1 79 ? 3.502 24.109 0.386 1 84.19 79 VAL B C 1
ATOM 2532 O O . VAL B 1 79 ? 2.285 23.969 0.244 1 84.19 79 VAL B O 1
ATOM 2535 N N . PRO B 1 80 ? 4.277 23.406 1.161 1 87 80 PRO B N 1
ATOM 2536 C CA . PRO B 1 80 ? 3.607 22.344 1.924 1 87 80 PRO B CA 1
ATOM 2537 C C . PRO B 1 80 ? 2.459 22.875 2.781 1 87 80 PRO B C 1
ATOM 2539 O O . PRO B 1 80 ? 2.592 23.922 3.418 1 87 80 PRO B O 1
ATOM 2542 N N . ALA B 1 81 ? 1.306 22.125 2.797 1 88.19 81 ALA B N 1
ATOM 2543 C CA . ALA B 1 81 ? 0.087 22.562 3.465 1 88.19 81 ALA B CA 1
ATOM 2544 C C . ALA B 1 81 ? -0.513 21.453 4.316 1 88.19 81 ALA B C 1
ATOM 2546 O O . ALA B 1 81 ? -1.724 21.422 4.547 1 88.19 81 ALA B O 1
ATOM 2547 N N . GLN B 1 82 ? 0.316 20.5 4.707 1 92.19 82 GLN B N 1
ATOM 2548 C CA . GLN B 1 82 ? -0.126 19.375 5.523 1 92.19 82 GLN B CA 1
ATOM 2549 C C . GLN B 1 82 ? -1.217 18.578 4.816 1 92.19 82 GLN B C 1
ATOM 2551 O O . GLN B 1 82 ? -2.045 17.938 5.465 1 92.19 82 GLN B O 1
ATOM 2556 N N . ALA B 1 83 ? -1.239 18.625 3.504 1 92.31 83 ALA B N 1
ATOM 2557 C CA . ALA B 1 83 ? -2.291 17.969 2.725 1 92.31 83 ALA B CA 1
ATOM 2558 C C . ALA B 1 83 ? -1.895 16.547 2.354 1 92.31 83 ALA B C 1
ATOM 2560 O O . ALA B 1 83 ? -0.752 16.297 1.966 1 92.31 83 ALA B O 1
ATOM 2561 N N . VAL B 1 84 ? -2.883 15.641 2.508 1 96.19 84 VAL B N 1
ATOM 2562 C CA . VAL B 1 84 ? -2.703 14.273 2.016 1 96.19 84 VAL B CA 1
ATOM 2563 C C . VAL B 1 84 ? -3.203 14.18 0.577 1 96.19 84 VAL B C 1
ATOM 2565 O O . VAL B 1 84 ? -4.355 14.508 0.289 1 96.19 84 VAL B O 1
ATOM 2568 N N . THR B 1 85 ? -2.309 13.781 -0.299 1 97.31 85 THR B N 1
ATOM 2569 C CA . THR B 1 85 ? -2.689 13.617 -1.697 1 97.31 85 THR B CA 1
ATOM 2570 C C . THR B 1 85 ? -2.221 12.266 -2.23 1 97.31 85 THR B C 1
ATOM 2572 O O . THR B 1 85 ? -1.254 11.695 -1.723 1 97.31 85 THR B O 1
ATOM 2575 N N . LEU B 1 86 ? -3 11.703 -3.201 1 98.56 86 LEU B N 1
ATOM 2576 C CA . LEU B 1 86 ? -2.711 10.422 -3.832 1 98.56 86 LEU B CA 1
ATOM 2577 C C . LEU B 1 86 ? -2.385 10.602 -5.312 1 98.56 86 LEU B C 1
ATOM 2579 O O . LEU B 1 86 ? -3.074 11.344 -6.016 1 98.56 86 LEU B O 1
ATOM 2583 N N . HIS B 1 87 ? -1.312 9.914 -5.762 1 98.62 87 HIS B N 1
ATOM 2584 C CA . HIS B 1 87 ? -0.841 10.078 -7.133 1 98.62 87 HIS B CA 1
ATOM 2585 C C . HIS B 1 87 ? -0.54 8.727 -7.773 1 98.62 87 HIS B C 1
ATOM 2587 O O . HIS B 1 87 ? 0.243 7.941 -7.234 1 98.62 87 HIS B O 1
ATOM 2593 N N . ASP B 1 88 ? -1.127 8.484 -8.961 1 98.62 88 ASP B N 1
ATOM 2594 C CA . ASP B 1 88 ? -0.958 7.238 -9.711 1 98.62 88 ASP B CA 1
ATOM 2595 C C . ASP B 1 88 ? 0.377 7.223 -10.453 1 98.62 88 ASP B C 1
ATOM 2597 O O . ASP B 1 88 ? 0.584 8 -11.383 1 98.62 88 ASP B O 1
ATOM 2601 N N . ILE B 1 89 ? 1.259 6.301 -10.055 1 98.75 89 ILE B N 1
ATOM 2602 C CA . ILE B 1 89 ? 2.551 6.242 -10.734 1 98.75 89 ILE B CA 1
ATOM 2603 C C . ILE B 1 89 ? 2.609 5.008 -11.633 1 98.75 89 ILE B C 1
ATOM 2605 O O . ILE B 1 89 ? 3.664 4.684 -12.18 1 98.75 89 ILE B O 1
ATOM 2609 N N . THR B 1 90 ? 1.515 4.266 -11.797 1 98.69 90 THR B N 1
ATOM 2610 C CA . THR B 1 90 ? 1.439 3.049 -12.594 1 98.69 90 THR B CA 1
ATOM 2611 C C . THR B 1 90 ? 1.957 3.295 -14.008 1 98.69 90 THR B C 1
ATOM 2613 O O . THR B 1 90 ? 2.768 2.52 -14.523 1 98.69 90 THR B O 1
ATOM 2616 N N . PRO B 1 91 ? 1.505 4.387 -14.695 1 98.44 91 PRO B N 1
ATOM 2617 C CA . PRO B 1 91 ? 1.98 4.59 -16.062 1 98.44 91 PRO B CA 1
ATOM 2618 C C . PRO B 1 91 ? 3.5 4.703 -16.156 1 98.44 91 PRO B C 1
ATOM 2620 O O . PRO B 1 91 ? 4.113 4.141 -17.062 1 98.44 91 PRO B O 1
ATOM 2623 N N . ALA B 1 92 ? 4.086 5.441 -15.227 1 98.75 92 ALA B N 1
ATOM 2624 C CA . ALA B 1 92 ? 5.535 5.621 -15.242 1 98.75 92 ALA B CA 1
ATOM 2625 C C . ALA B 1 92 ? 6.254 4.293 -15.016 1 98.75 92 ALA B C 1
ATOM 2627 O O . ALA B 1 92 ? 7.273 4.016 -15.648 1 98.75 92 ALA B O 1
ATOM 2628 N N . VAL B 1 93 ? 5.762 3.461 -14.109 1 98.81 93 VAL B N 1
ATOM 2629 C CA . VAL B 1 93 ? 6.379 2.172 -13.812 1 98.81 93 VAL B CA 1
ATOM 2630 C C . VAL B 1 93 ? 6.207 1.232 -15.008 1 98.81 93 VAL B C 1
ATOM 2632 O O . VAL B 1 93 ? 7.129 0.501 -15.367 1 98.81 93 VAL B O 1
ATOM 2635 N N . ASN B 1 94 ? 5.004 1.231 -15.609 1 98.69 94 ASN B N 1
ATOM 2636 C CA . ASN B 1 94 ? 4.785 0.437 -16.812 1 98.69 94 ASN B CA 1
ATOM 2637 C C . ASN B 1 94 ? 5.762 0.817 -17.922 1 98.69 94 ASN B C 1
ATOM 2639 O O . ASN B 1 94 ? 6.27 -0.052 -18.641 1 98.69 94 ASN B O 1
ATOM 2643 N N . GLU B 1 95 ? 5.949 2.111 -18.078 1 98.62 95 GLU B N 1
ATOM 2644 C CA . GLU B 1 95 ? 6.91 2.586 -19.078 1 98.62 95 GLU B CA 1
ATOM 2645 C C . GLU B 1 95 ? 8.312 2.057 -18.781 1 98.62 95 GLU B C 1
ATOM 2647 O O . GLU B 1 95 ? 9.023 1.631 -19.703 1 98.62 95 GLU B O 1
ATOM 2652 N N . LEU B 1 96 ? 8.719 2.123 -17.547 1 98.56 96 LEU B N 1
ATOM 2653 C CA . LEU B 1 96 ? 10.023 1.606 -17.141 1 98.56 96 LEU B CA 1
ATOM 2654 C C . LEU B 1 96 ? 10.156 0.129 -17.5 1 98.56 96 LEU B C 1
ATOM 2656 O O . LEU B 1 96 ? 11.18 -0.294 -18.031 1 98.56 96 LEU B O 1
ATOM 2660 N N . VAL B 1 97 ? 9.125 -0.692 -17.219 1 98.25 97 VAL B N 1
ATOM 2661 C CA . VAL B 1 97 ? 9.141 -2.121 -17.516 1 98.25 97 VAL B CA 1
ATOM 2662 C C . VAL B 1 97 ? 9.258 -2.332 -19.016 1 98.25 97 VAL B C 1
ATOM 2664 O O . VAL B 1 97 ? 10.094 -3.113 -19.484 1 98.25 97 VAL B O 1
ATOM 2667 N N . ARG B 1 98 ? 8.438 -1.634 -19.766 1 97.94 98 ARG B N 1
ATOM 2668 C CA . ARG B 1 98 ? 8.461 -1.751 -21.219 1 97.94 98 ARG B CA 1
ATOM 2669 C C . ARG B 1 98 ? 9.828 -1.396 -21.781 1 97.94 98 ARG B C 1
ATOM 2671 O O . ARG B 1 98 ? 10.391 -2.145 -22.578 1 97.94 98 ARG B O 1
ATOM 2678 N N . ASP B 1 99 ? 10.375 -0.281 -21.359 1 97.56 99 ASP B N 1
ATOM 2679 C CA . ASP B 1 99 ? 11.641 0.228 -21.891 1 97.56 99 ASP B CA 1
ATOM 2680 C C . ASP B 1 99 ? 12.805 -0.673 -21.484 1 97.56 99 ASP B C 1
ATOM 2682 O O . ASP B 1 99 ? 13.812 -0.74 -22.188 1 97.56 99 ASP B O 1
ATOM 2686 N N . SER B 1 100 ? 12.703 -1.335 -20.406 1 96.5 100 SER B N 1
ATOM 2687 C CA . SER B 1 100 ? 13.766 -2.203 -19.906 1 96.5 100 SER B CA 1
ATOM 2688 C C . SER B 1 100 ? 13.906 -3.447 -20.781 1 96.5 100 SER B C 1
ATOM 2690 O O . SER B 1 100 ? 14.977 -4.062 -20.828 1 96.5 100 SER B O 1
ATOM 2692 N N . GLY B 1 101 ? 12.766 -3.934 -21.375 1 96.25 101 GLY B N 1
ATOM 2693 C CA . GLY B 1 101 ? 12.742 -5.176 -22.125 1 96.25 101 GLY B CA 1
ATOM 2694 C C . GLY B 1 101 ? 12.594 -6.402 -21.25 1 96.25 101 GLY B C 1
ATOM 2695 O O . GLY B 1 101 ? 12.539 -7.527 -21.75 1 96.25 101 GLY B O 1
ATOM 2696 N N . VAL B 1 102 ? 12.5 -6.18 -19.969 1 96.44 102 VAL B N 1
ATOM 2697 C CA . VAL B 1 102 ? 12.375 -7.305 -19.047 1 96.44 102 VAL B CA 1
ATOM 2698 C C . VAL B 1 102 ? 11.008 -7.965 -19.219 1 96.44 102 VAL B C 1
ATOM 2700 O O . VAL B 1 102 ? 9.977 -7.285 -19.25 1 96.44 102 VAL B O 1
ATOM 2703 N N . THR B 1 103 ? 11 -9.305 -19.359 1 96.75 103 THR B N 1
ATOM 2704 C CA . THR B 1 103 ? 9.758 -10.047 -19.516 1 96.75 103 THR B CA 1
ATOM 2705 C C . THR B 1 103 ? 9.453 -10.859 -18.25 1 96.75 103 THR B C 1
ATOM 2707 O O . THR B 1 103 ? 8.297 -11.141 -17.953 1 96.75 103 THR B O 1
ATOM 2710 N N . GLU B 1 104 ? 10.492 -11.289 -17.578 1 96.56 104 GLU B N 1
ATOM 2711 C CA . GLU B 1 104 ? 10.375 -11.977 -16.297 1 96.56 104 GLU B CA 1
ATOM 2712 C C . GLU B 1 104 ? 11.281 -11.336 -15.25 1 96.56 104 GLU B C 1
ATOM 2714 O O . GLU B 1 104 ? 12.484 -11.195 -15.453 1 96.56 104 GLU 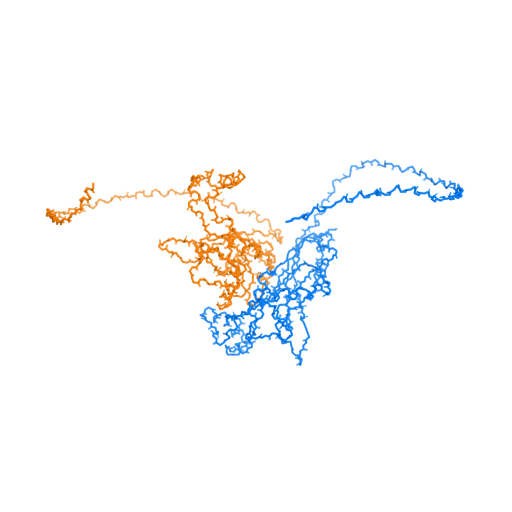B O 1
ATOM 2719 N N . GLY B 1 105 ? 10.711 -10.883 -14.133 1 97 105 GLY B N 1
ATOM 2720 C CA . GLY B 1 105 ? 11.492 -10.211 -13.109 1 97 105 GLY B CA 1
ATOM 2721 C C . GLY B 1 105 ? 10.633 -9.539 -12.047 1 97 105 GLY B C 1
ATOM 2722 O O . GLY B 1 105 ? 9.531 -10.008 -11.742 1 97 105 GLY B O 1
ATOM 2723 N N . THR B 1 106 ? 11.234 -8.594 -11.375 1 97.81 106 THR B N 1
ATOM 2724 C CA . THR B 1 106 ? 10.586 -7.855 -10.297 1 97.81 106 THR B CA 1
ATOM 2725 C C . THR B 1 106 ? 10.906 -6.367 -10.383 1 97.81 106 THR B C 1
ATOM 2727 O O . THR B 1 106 ? 12.039 -5.988 -10.711 1 97.81 106 THR B O 1
ATOM 2730 N N . VAL B 1 107 ? 9.883 -5.574 -10.102 1 98.56 107 VAL B N 1
ATOM 2731 C CA . VAL B 1 107 ? 10.117 -4.141 -9.938 1 98.56 107 VAL B CA 1
ATOM 2732 C C . VAL B 1 107 ? 10.148 -3.787 -8.453 1 98.56 107 VAL B C 1
ATOM 2734 O O . VAL B 1 107 ? 9.266 -4.188 -7.691 1 98.56 107 VAL B O 1
ATOM 2737 N N . HIS B 1 108 ? 11.148 -3.094 -8.047 1 98.56 108 HIS B N 1
ATOM 2738 C CA . HIS B 1 108 ? 11.289 -2.533 -6.707 1 98.56 108 HIS B CA 1
ATOM 2739 C C . HIS B 1 108 ? 11.117 -1.018 -6.723 1 98.56 108 HIS B C 1
ATOM 2741 O O . HIS B 1 108 ? 11.812 -0.32 -7.465 1 98.56 108 HIS B O 1
ATOM 2747 N N . CYS B 1 109 ? 10.195 -0.534 -5.906 1 98.75 109 CYS B N 1
ATOM 2748 C CA . CYS B 1 109 ? 9.969 0.901 -5.777 1 98.75 109 CYS B CA 1
ATOM 2749 C C . CYS B 1 109 ? 10.25 1.373 -4.359 1 98.75 109 CYS B C 1
ATOM 2751 O O . CYS B 1 109 ? 9.984 0.651 -3.395 1 98.75 109 CYS B O 1
ATOM 2753 N N . VAL B 1 110 ? 10.781 2.621 -4.25 1 98.75 110 VAL B N 1
ATOM 2754 C CA . VAL B 1 110 ? 11.031 3.203 -2.936 1 98.75 110 VAL B CA 1
ATOM 2755 C C . VAL B 1 110 ? 10.703 4.695 -2.961 1 98.75 110 VAL B C 1
ATOM 2757 O O . VAL B 1 110 ? 11.133 5.414 -3.863 1 98.75 110 VAL B O 1
ATOM 2760 N N . SER B 1 111 ? 9.82 5.094 -2.051 1 98.56 111 SER B N 1
ATOM 2761 C CA . SER B 1 111 ? 9.656 6.527 -1.825 1 98.56 111 SER B CA 1
ATOM 2762 C C . SER B 1 111 ? 10.953 7.164 -1.339 1 98.56 111 SER B C 1
ATOM 2764 O O . SER B 1 111 ? 11.648 6.598 -0.489 1 98.56 111 SER B O 1
ATOM 2766 N N . ARG B 1 112 ? 11.273 8.336 -1.81 1 98.44 112 ARG B N 1
ATOM 2767 C CA . ARG B 1 112 ? 12.562 8.922 -1.465 1 98.44 112 ARG B CA 1
ATOM 2768 C C . ARG B 1 112 ? 12.398 10.078 -0.486 1 98.44 112 ARG B C 1
ATOM 2770 O O . ARG B 1 112 ? 13.305 10.891 -0.316 1 98.44 112 ARG B O 1
ATOM 2777 N N . HIS B 1 113 ? 11.234 10.18 0.137 1 98.25 113 HIS B N 1
ATOM 2778 C CA . HIS B 1 113 ? 10.938 11.258 1.077 1 98.25 113 HIS B CA 1
ATOM 2779 C C . HIS B 1 113 ? 10.391 10.703 2.389 1 98.25 113 HIS B C 1
ATOM 2781 O O . HIS B 1 113 ? 9.781 9.633 2.41 1 98.25 113 HIS B O 1
ATOM 2787 N N . THR B 1 114 ? 10.602 11.469 3.455 1 97.88 114 THR B N 1
ATOM 2788 C CA . THR B 1 114 ? 10.273 10.984 4.789 1 97.88 114 THR B CA 1
ATOM 2789 C C . THR B 1 114 ? 8.805 11.242 5.109 1 97.88 114 THR B C 1
ATOM 2791 O O . THR B 1 114 ? 8.305 10.805 6.148 1 97.88 114 THR B O 1
ATOM 2794 N N . THR B 1 115 ? 8.023 11.953 4.199 1 98.31 115 THR B N 1
ATOM 2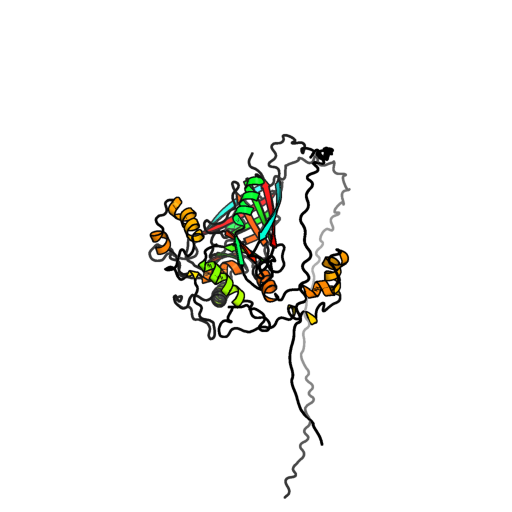795 C CA . THR B 1 115 ? 6.617 12.234 4.449 1 98.31 115 THR B CA 1
ATOM 2796 C C . THR B 1 115 ? 5.746 11.641 3.342 1 98.31 115 THR B C 1
ATOM 2798 O O . THR B 1 115 ? 4.602 12.062 3.158 1 98.31 115 THR B O 1
ATOM 2801 N N . THR B 1 116 ? 6.301 10.719 2.525 1 98.69 116 THR B N 1
ATOM 2802 C CA . THR B 1 116 ? 5.539 10.016 1.498 1 98.69 116 THR B CA 1
ATOM 2803 C C . THR B 1 116 ? 5.617 8.5 1.708 1 98.69 116 THR B C 1
ATOM 2805 O O . THR B 1 116 ? 6.492 8.016 2.426 1 98.69 116 THR B O 1
ATOM 2808 N N . ALA B 1 117 ? 4.695 7.84 1.126 1 98.75 117 ALA B N 1
ATOM 2809 C CA . ALA B 1 117 ? 4.602 6.383 1.192 1 98.75 117 ALA B CA 1
ATOM 2810 C C . ALA B 1 117 ? 4.094 5.805 -0.127 1 98.75 117 ALA B C 1
ATOM 2812 O O . ALA B 1 117 ? 3.664 6.551 -1.012 1 98.75 117 ALA B O 1
ATOM 2813 N N . LEU B 1 118 ? 4.254 4.508 -0.266 1 98.75 118 LEU B N 1
ATOM 2814 C CA . LEU B 1 118 ? 3.775 3.797 -1.446 1 98.75 118 LEU B CA 1
ATOM 2815 C C . LEU B 1 118 ? 2.764 2.723 -1.061 1 98.75 118 LEU B C 1
ATOM 2817 O O . LEU B 1 118 ? 2.928 2.047 -0.043 1 98.75 118 LEU B O 1
ATOM 2821 N N . THR B 1 119 ? 1.729 2.572 -1.904 1 98.62 119 THR B N 1
ATOM 2822 C CA . THR B 1 119 ? 0.758 1.5 -1.723 1 98.62 119 THR B CA 1
ATOM 2823 C C . THR B 1 119 ? 0.175 1.064 -3.064 1 98.62 119 THR B C 1
ATOM 2825 O O . THR B 1 119 ? 0.508 1.634 -4.105 1 98.62 119 THR B O 1
ATOM 2828 N N . ILE B 1 120 ? -0.521 -0.076 -3.072 1 98.75 120 ILE B N 1
ATOM 2829 C CA . ILE B 1 120 ? -1.307 -0.55 -4.207 1 98.75 120 ILE B CA 1
ATOM 2830 C C . ILE B 1 120 ? -2.781 -0.621 -3.818 1 98.75 120 ILE B C 1
ATOM 2832 O O . ILE B 1 120 ? -3.146 -1.302 -2.857 1 98.75 120 ILE B O 1
ATOM 2836 N N . ASN B 1 121 ? -3.547 0.097 -4.465 1 98.69 121 ASN B N 1
ATOM 2837 C CA . ASN B 1 121 ? -4.988 0.1 -4.234 1 98.69 121 ASN B CA 1
ATOM 2838 C C . ASN B 1 121 ? -5.742 0.717 -5.41 1 98.69 121 ASN B C 1
ATOM 2840 O O . ASN B 1 121 ? -5.277 0.662 -6.547 1 98.69 121 ASN B O 1
ATOM 2844 N N . GLU B 1 122 ? -6.984 1.145 -5.172 1 98.38 122 GLU B N 1
ATOM 2845 C CA . GLU B 1 122 ? -7.836 1.676 -6.23 1 98.38 122 GLU B CA 1
ATOM 2846 C C . GLU B 1 122 ? -7.848 3.201 -6.219 1 98.38 122 GLU B C 1
ATOM 2848 O O . GLU B 1 122 ? -7.93 3.818 -5.152 1 98.38 122 GLU B O 1
ATOM 2853 N N . MET B 1 123 ? -7.715 3.783 -7.418 1 98 123 MET B N 1
ATOM 2854 C CA . MET B 1 123 ? -7.723 5.234 -7.562 1 98 123 MET B CA 1
ATOM 2855 C C . MET B 1 123 ? -9.133 5.742 -7.855 1 98 123 MET B C 1
ATOM 2857 O O . MET B 1 123 ? -9.328 6.543 -8.773 1 98 123 MET B O 1
ATOM 2861 N N . GLU B 1 124 ? -10.102 5.316 -7.141 1 98.31 124 GLU B N 1
ATOM 2862 C CA . GLU B 1 124 ? -11.469 5.82 -7.242 1 98.31 124 GLU B CA 1
ATOM 2863 C C . GLU B 1 124 ? -11.648 7.086 -6.414 1 98.31 124 GLU B C 1
ATOM 2865 O O . GLU B 1 124 ? -11.203 7.156 -5.266 1 98.31 124 GLU B O 1
ATOM 2870 N N . SER B 1 125 ? -12.289 8.133 -6.965 1 98.12 125 SER B N 1
ATOM 2871 C CA . SER B 1 125 ? -12.305 9.492 -6.438 1 98.12 125 SER B CA 1
ATOM 2872 C C . SER B 1 125 ? -12.844 9.531 -5.012 1 98.12 125 SER B C 1
ATOM 2874 O O . SER B 1 125 ? -12.234 10.141 -4.129 1 98.12 125 SER B O 1
ATOM 2876 N N . ARG B 1 126 ? -13.906 8.938 -4.75 1 97.81 126 ARG B N 1
ATOM 2877 C CA . ARG B 1 126 ? -14.539 9.016 -3.438 1 97.81 126 ARG B CA 1
ATOM 2878 C C . ARG B 1 126 ? -13.805 8.148 -2.422 1 97.81 126 ARG B C 1
ATOM 2880 O O . ARG B 1 126 ? -13.812 8.438 -1.225 1 97.81 126 ARG B O 1
ATOM 2887 N N . LEU B 1 127 ? -13.172 7.066 -2.924 1 98.44 127 LEU B N 1
ATOM 2888 C CA . LEU B 1 127 ? -12.273 6.301 -2.066 1 98.44 127 LEU B CA 1
ATOM 2889 C C . LEU B 1 127 ? -11.078 7.145 -1.64 1 98.44 127 LEU B C 1
ATOM 2891 O O . LEU B 1 127 ? -10.633 7.066 -0.49 1 98.44 127 LEU B O 1
ATOM 2895 N N . GLN B 1 128 ? -10.555 7.914 -2.592 1 98.12 128 GLN B N 1
ATOM 2896 C CA . GLN B 1 128 ? -9.453 8.805 -2.256 1 98.12 128 GLN B CA 1
ATOM 2897 C C . GLN B 1 128 ? -9.836 9.758 -1.127 1 98.12 128 GLN B C 1
ATOM 2899 O O . GLN B 1 128 ? -9.031 10.039 -0.239 1 98.12 128 GLN B O 1
ATOM 2904 N N . ASP B 1 129 ? -11.039 10.273 -1.163 1 96.12 129 ASP B N 1
ATOM 2905 C CA . ASP B 1 129 ? -11.539 11.133 -0.095 1 96.12 129 ASP B CA 1
ATOM 2906 C C . ASP B 1 129 ? -11.547 10.398 1.244 1 96.12 129 ASP B C 1
ATOM 2908 O O . ASP B 1 129 ? -11.148 10.961 2.268 1 96.12 129 ASP B O 1
ATOM 2912 N N . ASP B 1 130 ? -11.984 9.195 1.22 1 96.69 130 ASP B N 1
ATOM 2913 C CA . ASP B 1 130 ? -12.016 8.391 2.438 1 96.69 130 ASP B CA 1
ATOM 2914 C C . ASP B 1 130 ? -10.609 8.164 2.982 1 96.69 130 ASP B C 1
ATOM 2916 O O . ASP B 1 130 ? -10.391 8.234 4.191 1 96.69 130 ASP B O 1
ATOM 2920 N N . ILE B 1 131 ? -9.695 7.836 2.102 1 97.5 131 ILE B N 1
ATOM 2921 C CA . ILE B 1 131 ? -8.32 7.574 2.5 1 97.5 131 ILE B CA 1
ATOM 2922 C C . ILE B 1 131 ? -7.734 8.812 3.174 1 97.5 131 ILE B C 1
ATOM 2924 O O . ILE B 1 131 ? -7.141 8.719 4.25 1 97.5 131 ILE B O 1
ATOM 2928 N N . ARG B 1 132 ? -7.938 9.961 2.568 1 95.12 132 ARG B N 1
ATOM 2929 C CA . ARG B 1 132 ? -7.426 11.203 3.133 1 95.12 132 ARG B CA 1
ATOM 2930 C C . ARG B 1 132 ? -7.984 11.445 4.531 1 95.12 132 ARG B C 1
ATOM 2932 O O . ARG B 1 132 ? -7.23 11.688 5.477 1 95.12 132 ARG B O 1
ATOM 2939 N N . THR B 1 133 ? -9.242 11.328 4.641 1 92.75 133 THR B N 1
ATOM 2940 C CA . THR B 1 133 ? -9.922 11.594 5.902 1 92.75 133 THR B CA 1
ATOM 2941 C C . THR B 1 133 ? -9.492 10.594 6.969 1 92.75 133 THR B C 1
ATOM 2943 O O . THR B 1 133 ? -9.211 10.969 8.109 1 92.75 133 THR B O 1
ATOM 2946 N N . TRP B 1 134 ? -9.438 9.398 6.594 1 93.75 134 TRP B N 1
ATOM 2947 C CA . TRP B 1 134 ? -9.125 8.328 7.535 1 93.75 134 TRP B CA 1
ATOM 2948 C C . TRP B 1 134 ? -7.688 8.453 8.039 1 93.75 134 TRP B C 1
ATOM 2950 O O . TRP B 1 134 ? -7.426 8.289 9.234 1 93.75 134 TRP B O 1
ATOM 2960 N N . LEU B 1 135 ? -6.758 8.688 7.184 1 94.94 135 LEU B N 1
ATOM 2961 C CA . LEU B 1 135 ? -5.359 8.844 7.57 1 94.94 135 LEU B CA 1
ATOM 2962 C C . LEU B 1 135 ? -5.188 9.992 8.555 1 94.94 135 LEU B C 1
ATOM 2964 O O . LEU B 1 135 ? -4.492 9.859 9.562 1 94.94 135 LEU B O 1
ATOM 2968 N N . LEU B 1 136 ? -5.844 11.078 8.273 1 92.5 136 LEU B N 1
ATOM 2969 C CA . LEU B 1 136 ? -5.742 12.219 9.18 1 92.5 136 LEU B CA 1
ATOM 2970 C C . LEU B 1 136 ? -6.438 11.93 10.5 1 92.5 136 LEU B C 1
ATOM 2972 O O . LEU B 1 136 ? -6.199 12.617 11.5 1 92.5 136 LEU B O 1
ATOM 2976 N N . GLY B 1 137 ? -7.328 10.961 10.508 1 89.88 137 GLY B N 1
ATOM 2977 C CA . GLY B 1 137 ? -7.879 10.469 11.758 1 89.88 137 GLY B CA 1
ATOM 2978 C C . GLY B 1 137 ? -6.891 9.648 12.562 1 89.88 137 GLY B C 1
ATOM 2979 O O . GLY B 1 137 ? -6.902 9.688 13.797 1 89.88 137 GLY B O 1
ATOM 2980 N N . LEU B 1 138 ? -6.059 8.953 11.922 1 91.56 138 LEU B N 1
ATOM 2981 C CA . LEU B 1 138 ? -5.059 8.109 12.578 1 91.56 138 LEU B CA 1
ATOM 2982 C C . LEU B 1 138 ? -3.957 8.969 13.195 1 91.56 138 LEU B C 1
ATOM 2984 O O . LEU B 1 138 ? -3.514 8.695 14.312 1 91.56 138 LEU B O 1
ATOM 2988 N N . ALA B 1 139 ? -3.48 9.914 12.438 1 93.12 139 ALA B N 1
ATOM 2989 C CA . ALA B 1 139 ? -2.537 10.93 12.914 1 93.12 139 ALA B CA 1
ATOM 2990 C C . ALA B 1 139 ? -3.023 12.336 12.586 1 93.12 139 ALA B C 1
ATOM 2992 O O . ALA B 1 139 ? -2.674 12.883 11.539 1 93.12 139 ALA B O 1
ATOM 2993 N N . PRO B 1 140 ? -3.746 12.859 13.508 1 92.38 140 PRO B N 1
ATOM 2994 C CA . PRO B 1 140 ? -4.305 14.188 13.242 1 92.38 140 PRO B CA 1
ATOM 2995 C C . PRO B 1 140 ? -3.242 15.281 13.227 1 92.38 140 PRO B C 1
ATOM 2997 O O . PRO B 1 140 ? -2.172 15.117 13.82 1 92.38 140 PRO B O 1
ATOM 3000 N N . PRO B 1 141 ? -3.611 16.375 12.516 1 91.31 141 PRO B N 1
ATOM 3001 C CA . PRO B 1 141 ? -2.689 17.516 12.602 1 91.31 141 PRO B CA 1
ATOM 3002 C C . PRO B 1 141 ? -2.539 18.047 14.023 1 91.31 141 PRO B C 1
ATOM 3004 O O . PRO B 1 141 ? -3.418 17.844 14.859 1 91.31 141 PRO B O 1
ATOM 3007 N N . ASP B 1 142 ? -1.382 18.688 14.258 1 93.81 142 ASP B N 1
ATOM 3008 C CA . ASP B 1 142 ? -1.111 19.359 15.523 1 93.81 142 ASP B CA 1
ATOM 3009 C C . ASP B 1 142 ? -2.176 20.422 15.82 1 93.81 142 ASP B C 1
ATOM 3011 O O . ASP B 1 142 ? -2.459 21.281 14.977 1 93.81 142 ASP B O 1
ATOM 3015 N N . VAL B 1 143 ? -2.77 20.375 16.984 1 91.38 143 VAL B N 1
ATOM 3016 C CA . VAL B 1 143 ? -3.877 21.25 17.344 1 91.38 143 VAL B CA 1
ATOM 3017 C C . VAL B 1 143 ? -3.42 22.703 17.281 1 91.38 143 VAL B C 1
ATOM 3019 O O . VAL B 1 143 ? -4.234 23.609 17.078 1 91.38 143 VAL B O 1
ATOM 3022 N N . ARG B 1 144 ? -2.135 22.969 17.5 1 93.56 144 ARG B N 1
ATOM 3023 C CA . ARG B 1 144 ? -1.588 24.328 17.453 1 93.56 144 ARG B CA 1
ATOM 3024 C C . ARG B 1 144 ? -1.521 24.844 16.031 1 93.56 144 ARG B C 1
ATOM 3026 O O . ARG B 1 144 ? -1.412 26.062 15.812 1 93.56 144 ARG B O 1
ATOM 3033 N N . PHE B 1 145 ? -1.578 23.922 15.055 1 92.56 145 PHE B N 1
ATOM 3034 C CA . PHE B 1 145 ? -1.451 24.25 13.641 1 92.56 145 PHE B CA 1
ATOM 3035 C C . PHE B 1 145 ? -2.51 23.531 12.82 1 92.56 145 PHE B C 1
ATOM 3037 O O . PHE B 1 145 ? -2.186 22.672 11.992 1 92.56 145 PHE B O 1
ATOM 3044 N N . PRO B 1 146 ? -3.707 23.891 12.922 1 86.75 146 PRO B N 1
ATOM 3045 C CA . PRO B 1 146 ? -4.793 23.172 12.242 1 86.75 146 PRO B CA 1
ATOM 3046 C C . PRO B 1 146 ? -4.758 23.344 10.727 1 86.75 146 PRO B C 1
ATOM 3048 O O . PRO B 1 146 ? -4.309 24.391 10.234 1 86.75 146 PRO B O 1
ATOM 3051 N N . ILE B 1 147 ? -5.215 22.297 10.016 1 85.94 147 ILE B N 1
ATOM 3052 C CA . ILE B 1 147 ? -5.395 22.344 8.57 1 85.94 147 ILE B CA 1
ATOM 3053 C C . ILE B 1 147 ? -6.742 22.984 8.242 1 85.94 147 ILE B C 1
ATOM 3055 O O . ILE B 1 147 ? -7.77 22.609 8.805 1 85.94 147 ILE B O 1
ATOM 3059 N N . PRO B 1 148 ? -6.664 23.938 7.328 1 79.62 148 PRO B N 1
ATOM 3060 C CA . PRO B 1 148 ? -7.949 24.531 6.957 1 79.62 148 PRO B CA 1
ATOM 3061 C C . PRO B 1 148 ? -8.953 23.5 6.453 1 79.62 148 PRO B C 1
ATOM 3063 O O . PRO B 1 148 ? -8.609 22.641 5.637 1 79.62 148 PRO B O 1
ATOM 3066 N N . GLY B 1 149 ? -10.125 23.484 7.016 1 76.5 149 GLY B N 1
ATOM 3067 C CA . GLY B 1 149 ? -11.195 22.625 6.535 1 76.5 149 GLY B CA 1
ATOM 3068 C C . GLY B 1 149 ? -11.219 21.266 7.219 1 76.5 149 GLY B C 1
ATOM 3069 O O . GLY B 1 149 ? -12.18 20.5 7.062 1 76.5 149 GLY B O 1
ATOM 3070 N N . TRP B 1 150 ? -10.148 21.031 7.875 1 77.25 150 TRP B N 1
ATOM 3071 C CA . TRP B 1 150 ? -10.141 19.75 8.57 1 77.25 150 TRP B CA 1
ATOM 3072 C C . TRP B 1 150 ? -10.695 19.891 9.977 1 77.25 150 TRP B C 1
ATOM 3074 O O . TRP B 1 150 ? -10.367 20.828 10.695 1 77.25 150 TRP B O 1
ATOM 3084 N N . ARG B 1 151 ? -11.68 18.984 10.234 1 73.38 151 ARG B N 1
ATOM 3085 C CA . ARG B 1 151 ? -12.258 18.953 11.578 1 73.38 151 ARG B CA 1
ATOM 3086 C C . ARG B 1 151 ? -11.984 17.625 12.266 1 73.38 151 ARG B C 1
ATOM 3088 O O . ARG B 1 151 ? -12.086 16.562 11.648 1 73.38 151 ARG B O 1
ATOM 3095 N N . HIS B 1 152 ? -11.57 17.812 13.414 1 72.06 152 HIS B N 1
ATOM 3096 C CA . HIS B 1 152 ? -11.336 16.625 14.227 1 72.06 152 HIS B CA 1
ATOM 3097 C C . HIS B 1 152 ? -12.625 15.82 14.414 1 72.06 152 HIS B C 1
ATOM 3099 O O . HIS B 1 152 ? -13.672 16.391 14.742 1 72.06 152 HIS B O 1
ATOM 3105 N N . PRO B 1 153 ? -12.391 14.562 14.078 1 67 153 PRO B N 1
ATOM 3106 C CA . PRO B 1 153 ? -13.578 13.773 14.422 1 67 153 PRO B CA 1
ATOM 3107 C C . PRO B 1 153 ? -13.961 13.906 15.898 1 67 153 PRO B C 1
ATOM 3109 O O . PRO B 1 153 ? -13.102 14.156 16.75 1 67 153 PRO B O 1
ATOM 3112 N N . GLU B 1 154 ? -15.219 13.945 16.094 1 62.25 154 GLU B N 1
ATOM 3113 C CA . GLU B 1 154 ? -15.703 14.023 17.469 1 62.25 154 GLU B CA 1
ATOM 3114 C C . GLU B 1 154 ? -15.055 12.953 18.344 1 62.25 154 GLU B C 1
ATOM 3116 O O . GLU B 1 154 ? -14.953 11.797 17.938 1 62.25 154 GLU B O 1
ATOM 3121 N N . GLY B 1 155 ? -14.523 13.398 19.453 1 62.59 155 GLY B N 1
ATOM 3122 C CA . GLY B 1 155 ? -13.953 12.461 20.406 1 62.59 155 GLY B CA 1
ATOM 3123 C C . GLY B 1 155 ? -12.484 12.164 20.141 1 62.59 155 GLY B C 1
ATOM 3124 O O . GLY B 1 155 ? -11.82 11.531 20.953 1 62.59 155 GLY B O 1
ATOM 3125 N N . ALA B 1 156 ? -12.094 12.656 19 1 61.94 156 ALA B N 1
ATOM 3126 C CA . ALA B 1 156 ? -10.711 12.336 18.672 1 61.94 156 ALA B CA 1
ATOM 3127 C C . ALA B 1 156 ? -9.742 13.188 19.5 1 61.94 156 ALA B C 1
ATOM 3129 O O . ALA B 1 156 ? -10.094 14.289 19.938 1 61.94 156 ALA B O 1
ATOM 3130 N N . THR B 1 157 ? -8.617 12.555 19.797 1 67.56 157 THR B N 1
ATOM 3131 C CA . THR B 1 157 ? -7.559 13.273 20.5 1 67.56 157 THR B CA 1
ATOM 3132 C C . THR B 1 157 ? -7 14.398 19.641 1 67.56 157 THR B C 1
ATOM 3134 O O . THR B 1 157 ? -6.996 14.312 18.422 1 67.56 157 THR B O 1
ATOM 3137 N N . THR B 1 158 ? -6.82 15.531 20.266 1 76.44 158 THR B N 1
ATOM 3138 C CA . THR B 1 158 ? -6.129 16.656 19.656 1 76.44 158 THR B CA 1
ATOM 3139 C C . THR B 1 158 ? -4.68 16.734 20.141 1 76.44 158 THR B C 1
ATOM 3141 O O . THR B 1 158 ? -4.383 17.344 21.156 1 76.44 158 THR B O 1
ATOM 3144 N N . PRO B 1 159 ? -3.873 16.266 19.219 1 88.56 159 PRO B N 1
ATOM 3145 C CA . PRO B 1 159 ? -2.508 16.062 19.703 1 88.56 159 PRO B CA 1
ATOM 3146 C C . PRO B 1 159 ? -1.612 17.281 19.469 1 88.56 159 PRO B C 1
ATOM 3148 O O . PRO B 1 159 ? -1.941 18.141 18.641 1 88.56 159 PRO B O 1
ATOM 3151 N N . THR B 1 160 ? -0.597 17.391 20.312 1 94.69 160 THR B N 1
ATOM 3152 C CA . THR B 1 160 ? 0.609 18.156 20 1 94.69 160 THR B CA 1
ATOM 3153 C C . THR B 1 160 ? 1.783 17.219 19.734 1 94.69 160 THR B C 1
ATOM 3155 O O . THR B 1 160 ? 1.822 16.094 20.266 1 94.69 160 THR B O 1
ATOM 3158 N N . TYR B 1 161 ? 2.656 17.719 18.875 1 96.62 161 TYR B N 1
ATOM 3159 C CA . TYR B 1 161 ? 3.803 16.891 18.516 1 96.62 161 TYR B CA 1
ATOM 3160 C C . TYR B 1 161 ? 5.109 17.594 18.844 1 96.62 161 TYR B C 1
ATOM 3162 O O . TYR B 1 161 ? 5.293 18.766 18.5 1 96.62 161 TYR B O 1
ATOM 3170 N N . ASP B 1 162 ? 6.055 16.891 19.406 1 97.38 162 ASP B N 1
ATOM 3171 C CA . ASP B 1 162 ? 7.359 17.438 19.766 1 97.38 162 ASP B CA 1
ATOM 3172 C C . ASP B 1 162 ? 8.117 17.891 18.516 1 97.38 162 ASP B C 1
ATOM 3174 O O . ASP B 1 162 ? 8.766 18.938 18.516 1 97.38 162 ASP B O 1
ATOM 3178 N N . HIS B 1 163 ? 8.031 17.219 17.406 1 97.62 163 HIS B N 1
ATOM 3179 C CA . HIS B 1 163 ? 8.711 17.531 16.156 1 97.62 163 HIS B CA 1
ATOM 3180 C C . HIS B 1 163 ? 8.297 18.906 15.633 1 97.62 163 HIS B C 1
ATOM 3182 O O . HIS B 1 163 ? 9.039 19.531 14.875 1 97.62 163 HIS B O 1
ATOM 3188 N N . ASN B 1 164 ? 7.184 19.375 16 1 97.06 164 ASN B N 1
ATOM 3189 C CA . ASN B 1 164 ? 6.66 20.641 15.539 1 97.06 164 ASN B CA 1
ATOM 3190 C C . ASN B 1 164 ? 7.141 21.797 16.406 1 97.06 164 ASN B C 1
ATOM 3192 O O . ASN B 1 164 ? 6.867 22.969 16.109 1 97.06 164 ASN B O 1
ATOM 3196 N N . ASP B 1 165 ? 7.844 21.469 17.531 1 97.12 165 ASP B N 1
ATOM 3197 C CA . ASP B 1 165 ? 8.477 22.516 18.344 1 97.12 165 ASP B CA 1
ATOM 3198 C C . ASP B 1 165 ? 9.766 23 17.688 1 97.12 165 ASP B C 1
ATOM 3200 O O . ASP B 1 165 ? 10.859 22.797 18.219 1 97.12 165 ASP B O 1
ATOM 3204 N N . LEU B 1 166 ? 9.648 23.75 16.688 1 96.12 166 LEU B N 1
ATOM 3205 C CA . LEU B 1 166 ? 10.773 24.141 15.836 1 96.12 166 LEU B CA 1
ATOM 3206 C C . LEU B 1 166 ? 11.781 24.969 16.609 1 96.12 166 LEU B C 1
ATOM 3208 O O . LEU B 1 166 ? 12.984 24.891 16.359 1 96.12 166 LEU B O 1
ATOM 3212 N N . HIS B 1 167 ? 11.32 25.75 17.562 1 95.75 167 HIS B N 1
ATOM 3213 C CA . HIS B 1 167 ? 12.18 26.625 18.344 1 95.75 167 HIS B CA 1
ATOM 3214 C C . HIS B 1 167 ? 13.086 25.812 19.266 1 95.75 167 HIS B C 1
ATOM 3216 O O . HIS B 1 167 ? 14.062 26.328 19.812 1 95.75 167 HIS B O 1
ATOM 3222 N N . LEU B 1 168 ? 12.758 24.578 19.422 1 97.12 168 LEU B N 1
ATOM 3223 C CA . LEU B 1 168 ? 13.547 23.719 20.312 1 97.12 168 LEU B CA 1
ATOM 3224 C C . LEU B 1 168 ? 14.508 22.859 19.516 1 97.12 168 LEU B C 1
ATOM 3226 O O . LEU B 1 168 ? 15.234 22.047 20.094 1 97.12 168 LEU B O 1
ATOM 3230 N N . ARG B 1 169 ? 14.633 23.047 18.156 1 96.56 169 ARG B N 1
ATOM 3231 C CA . ARG B 1 169 ? 15.445 22.203 17.297 1 96.56 169 ARG B CA 1
ATOM 3232 C C . ARG B 1 169 ? 16.641 22.984 16.75 1 96.56 169 ARG B C 1
ATOM 3234 O O . ARG B 1 169 ? 16.531 24.172 16.453 1 96.56 169 ARG B O 1
ATOM 3241 N N . PRO B 1 170 ? 17.766 22.328 16.484 1 97.44 170 PRO B N 1
ATOM 3242 C CA . PRO B 1 170 ? 18.078 20.938 16.828 1 97.44 170 PRO B CA 1
ATOM 3243 C C . PRO B 1 170 ? 18.156 20.719 18.344 1 97.44 170 PRO B C 1
ATOM 3245 O O . PRO B 1 170 ? 18.641 21.578 19.078 1 97.44 170 PRO B O 1
ATOM 3248 N N . ALA B 1 171 ? 17.766 19.5 18.75 1 97.31 171 ALA B N 1
ATOM 3249 C CA . ALA B 1 171 ? 17.625 19.234 20.188 1 97.31 171 ALA B CA 1
ATOM 3250 C C . ALA B 1 171 ? 18.812 18.438 20.719 1 97.31 171 ALA B C 1
ATOM 3252 O O . ALA B 1 171 ? 18.938 18.234 21.922 1 97.31 171 ALA B O 1
ATOM 3253 N N . SER B 1 172 ? 19.703 17.938 19.844 1 96.88 172 SER B N 1
ATOM 3254 C CA . SER B 1 172 ? 20.875 17.172 20.234 1 96.88 172 SER B CA 1
ATOM 3255 C C . SER B 1 172 ? 22.062 17.469 19.312 1 96.88 172 SER B C 1
ATOM 3257 O O . SER B 1 172 ? 21.891 18.047 18.25 1 96.88 172 SER B O 1
ATOM 3259 N N . GLU B 1 173 ? 23.172 17 19.734 1 96.19 173 GLU B N 1
ATOM 3260 C CA . GLU B 1 173 ? 24.359 17.125 18.906 1 96.19 173 GLU B CA 1
ATOM 3261 C C . GLU B 1 173 ? 24.266 16.25 17.656 1 96.19 173 GLU B C 1
ATOM 3263 O O . GLU B 1 173 ? 24.734 16.641 16.594 1 96.19 173 GLU B O 1
ATOM 3268 N N . GLU B 1 174 ? 23.656 15.164 17.891 1 96.69 174 GLU B N 1
ATOM 3269 C CA . GLU B 1 174 ? 23.469 14.281 16.75 1 96.69 174 GLU B CA 1
ATOM 3270 C C . GLU B 1 174 ? 22.578 14.938 15.688 1 96.69 174 GLU B C 1
ATOM 3272 O O . GLU B 1 174 ? 22.844 14.828 14.492 1 96.69 174 GLU B O 1
ATOM 3277 N N . ASP B 1 175 ? 21.547 15.633 16.125 1 96.81 175 ASP B N 1
ATOM 3278 C CA . ASP B 1 175 ? 20.688 16.359 15.203 1 96.81 175 ASP B CA 1
ATOM 3279 C C . ASP B 1 175 ? 21.484 17.422 14.445 1 96.81 175 ASP B C 1
ATOM 3281 O O . ASP B 1 175 ? 21.359 17.531 13.219 1 96.81 175 ASP B O 1
ATOM 3285 N N . ARG B 1 176 ? 22.234 18.125 15.133 1 96.5 176 ARG B N 1
ATOM 3286 C CA . ARG B 1 176 ? 23.047 19.188 14.547 1 96.5 176 ARG B CA 1
ATOM 3287 C C . ARG B 1 176 ? 24.016 18.625 13.508 1 96.5 176 ARG B C 1
ATOM 3289 O O . ARG B 1 176 ? 24.188 19.219 12.43 1 96.5 176 ARG B O 1
ATOM 3296 N N . GLU B 1 177 ? 24.578 17.547 13.812 1 96.44 177 GLU B N 1
ATOM 3297 C CA . GLU B 1 177 ? 25.516 16.922 12.891 1 96.44 177 GLU B CA 1
ATOM 3298 C C . GLU B 1 177 ? 24.828 16.469 11.609 1 96.44 177 GLU B C 1
ATOM 3300 O O . GLU B 1 177 ? 25.391 16.578 10.516 1 96.44 177 GLU B O 1
ATOM 3305 N N . ARG B 1 178 ? 23.688 15.945 11.727 1 96.88 178 ARG B N 1
ATOM 3306 C CA . ARG B 1 178 ? 22.922 15.523 10.547 1 96.88 178 ARG B CA 1
ATOM 3307 C C . ARG B 1 178 ? 22.594 16.719 9.664 1 96.88 178 ARG B C 1
ATOM 3309 O O . ARG B 1 178 ? 22.672 16.625 8.438 1 96.88 178 ARG B O 1
ATOM 3316 N N . ILE B 1 179 ? 22.172 17.797 10.266 1 96.75 179 ILE B N 1
ATOM 3317 C CA . ILE B 1 179 ? 21.859 19.016 9.508 1 96.75 179 ILE B CA 1
ATOM 3318 C C . ILE B 1 179 ? 23.125 19.531 8.836 1 96.75 179 ILE B C 1
ATOM 3320 O O . ILE B 1 179 ? 23.094 19.938 7.668 1 96.75 179 ILE B O 1
ATOM 3324 N N . ASN B 1 180 ? 24.219 19.531 9.555 1 96.69 180 ASN B N 1
ATOM 3325 C CA . ASN B 1 180 ? 25.484 19.938 8.977 1 96.69 180 ASN B CA 1
ATOM 3326 C C . ASN B 1 180 ? 25.844 19.109 7.742 1 96.69 180 ASN B C 1
ATOM 3328 O O . ASN B 1 180 ? 26.109 19.656 6.672 1 96.69 180 ASN B O 1
ATOM 3332 N N . LYS B 1 181 ? 25.766 17.859 7.875 1 96.81 181 LYS B N 1
ATOM 3333 C CA . LYS B 1 181 ? 26.141 16.922 6.82 1 96.81 181 LYS B CA 1
ATOM 3334 C C . LYS B 1 181 ? 25.266 17.109 5.586 1 96.81 181 LYS B C 1
ATOM 3336 O O . LYS B 1 181 ? 25.766 17.109 4.457 1 96.81 181 LYS B O 1
ATOM 3341 N N . ASN B 1 182 ? 23.953 17.391 5.762 1 96.31 182 ASN B N 1
ATOM 3342 C CA . ASN B 1 182 ? 23 17.312 4.66 1 96.31 182 ASN B CA 1
ATOM 3343 C C . ASN B 1 182 ? 22.609 18.703 4.152 1 96.31 182 ASN B C 1
ATOM 3345 O O . ASN B 1 182 ? 21.891 18.812 3.154 1 96.31 182 ASN B O 1
ATOM 3349 N N . TRP B 1 183 ? 23.094 19.672 4.82 1 96 183 TRP B N 1
ATOM 3350 C CA . TRP B 1 183 ? 22.656 21.016 4.469 1 96 183 TRP B CA 1
ATOM 3351 C C . TRP B 1 183 ? 23.844 21.984 4.457 1 96 183 TRP B C 1
ATOM 3353 O O . TRP B 1 183 ? 24.297 22.391 3.391 1 96 183 TRP B O 1
ATOM 3363 N N . MET B 1 184 ? 24.5 22.25 5.586 1 96.38 184 MET B N 1
ATOM 3364 C CA . MET B 1 184 ? 25.547 23.266 5.68 1 96.38 184 MET B CA 1
ATOM 3365 C C . MET B 1 184 ? 26.781 22.859 4.883 1 96.38 184 MET B C 1
ATOM 3367 O O . MET B 1 184 ? 27.281 23.641 4.074 1 96.38 184 MET B O 1
ATOM 3371 N N . SER B 1 185 ? 27.188 21.625 5.07 1 96.62 185 SER B N 1
ATOM 3372 C CA . SER B 1 185 ? 28.391 21.141 4.402 1 96.62 185 SER B CA 1
ATOM 3373 C C . SER B 1 185 ? 28.172 21 2.898 1 96.62 185 SER B C 1
ATOM 3375 O O . SER B 1 185 ? 29.125 20.891 2.133 1 96.62 185 SER B O 1
ATOM 3377 N N . GLN B 1 186 ? 26.938 21.047 2.451 1 95.88 186 GLN B N 1
ATOM 3378 C CA . GLN B 1 186 ? 26.609 20.984 1.03 1 95.88 186 GLN B CA 1
ATOM 3379 C C . GLN B 1 186 ? 26.469 22.391 0.438 1 95.88 186 GLN B C 1
ATOM 3381 O O . GLN B 1 186 ? 26.109 22.547 -0.729 1 95.88 186 GLN B O 1
ATOM 3386 N N . GLY B 1 187 ? 26.625 23.375 1.253 1 95.94 187 GLY B N 1
ATOM 3387 C CA . GLY B 1 187 ? 26.578 24.75 0.797 1 95.94 187 GLY B CA 1
ATOM 3388 C C . GLY B 1 187 ? 25.172 25.297 0.64 1 95.94 187 GLY B C 1
ATOM 3389 O O . GLY B 1 187 ? 24.938 26.219 -0.141 1 95.94 187 GLY B O 1
ATOM 3390 N N . LYS B 1 188 ? 24.172 24.719 1.307 1 95.81 188 LYS B N 1
ATOM 3391 C CA . LYS B 1 188 ? 22.766 25.078 1.106 1 95.81 188 LYS B CA 1
ATOM 3392 C C . LYS B 1 188 ? 22.375 26.25 2.006 1 95.81 188 LYS B C 1
ATOM 3394 O O . LYS B 1 188 ? 21.312 26.859 1.815 1 95.81 188 LYS B O 1
ATOM 3399 N N . GLY B 1 189 ? 23.297 26.609 3.012 1 97 189 GLY B N 1
ATOM 3400 C CA . GLY B 1 189 ? 23 27.75 3.873 1 97 189 GLY B CA 1
ATOM 3401 C C . GLY B 1 189 ? 23.344 27.5 5.328 1 97 189 GLY B C 1
ATOM 3402 O O . GLY B 1 189 ? 24.031 26.516 5.652 1 97 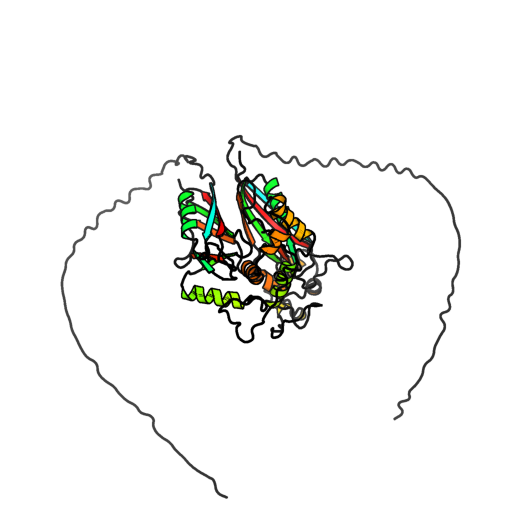189 GLY B O 1
ATOM 3403 N N . THR B 1 190 ? 22.859 28.406 6.219 1 97.38 190 THR B N 1
ATOM 3404 C CA . THR B 1 190 ? 23.172 28.328 7.645 1 97.38 190 THR B CA 1
ATOM 3405 C C . THR B 1 190 ? 22.141 27.469 8.375 1 97.38 190 THR B C 1
ATOM 3407 O O . THR B 1 190 ? 21.125 27.078 7.793 1 97.38 190 THR B O 1
ATOM 3410 N N . LEU B 1 191 ? 22.469 27.203 9.625 1 96.62 191 LEU B N 1
ATOM 3411 C CA . LEU B 1 191 ? 21.516 26.5 10.484 1 96.62 191 LEU B CA 1
ATOM 3412 C C . LEU B 1 191 ? 20.219 27.281 10.617 1 96.62 191 LEU B C 1
ATOM 3414 O O . LEU B 1 191 ? 19.125 26.719 10.578 1 96.62 191 LEU B O 1
ATOM 3418 N N . GLU B 1 192 ? 20.344 28.562 10.797 1 96 192 GLU B N 1
ATOM 3419 C CA . GLU B 1 192 ? 19.172 29.438 10.93 1 96 192 GLU B CA 1
ATOM 3420 C C . GLU B 1 192 ? 18.297 29.375 9.68 1 96 192 GLU B C 1
ATOM 3422 O O . GLU B 1 192 ? 17.062 29.359 9.781 1 96 192 GLU B O 1
ATOM 3427 N N . GLU B 1 193 ? 18.922 29.359 8.594 1 95.75 193 GLU B N 1
ATOM 3428 C CA . GLU B 1 193 ? 18.188 29.266 7.336 1 95.75 193 GLU B CA 1
ATOM 3429 C C . GLU B 1 193 ? 17.5 27.922 7.191 1 95.75 193 GLU B C 1
ATOM 3431 O O . GLU B 1 193 ? 16.375 27.844 6.676 1 95.75 193 GLU B O 1
ATOM 3436 N N . PHE B 1 194 ? 18.203 26.938 7.609 1 96.25 194 PHE B N 1
ATOM 3437 C CA . PHE B 1 194 ? 17.609 25.609 7.602 1 96.25 194 PHE B CA 1
ATOM 3438 C C . PHE B 1 194 ? 16.344 25.578 8.461 1 96.25 194 PHE B C 1
ATOM 3440 O O . PHE B 1 194 ? 15.289 25.141 8 1 96.25 194 PHE B O 1
ATOM 3447 N N . MET B 1 195 ? 16.391 26.016 9.625 1 95.44 195 MET B N 1
ATOM 3448 C CA . MET B 1 195 ? 15.281 25.953 10.57 1 95.44 195 MET B CA 1
ATOM 3449 C C . MET B 1 195 ? 14.133 26.844 10.117 1 95.44 195 MET B C 1
ATOM 3451 O O . MET B 1 195 ? 12.961 26.531 10.367 1 95.44 195 MET B O 1
ATOM 3455 N N . ALA B 1 196 ? 14.445 27.906 9.422 1 94.38 196 ALA B N 1
ATOM 3456 C CA . ALA B 1 196 ? 13.43 28.859 8.969 1 94.38 196 ALA B CA 1
ATOM 3457 C C . ALA B 1 196 ? 12.508 28.219 7.926 1 94.38 196 ALA B C 1
ATOM 3459 O O . ALA B 1 196 ? 11.352 28.625 7.785 1 94.38 196 ALA B O 1
ATOM 3460 N N . GLN B 1 197 ? 12.977 27.234 7.25 1 92.25 197 GLN B N 1
ATOM 3461 C CA . GLN B 1 197 ? 12.18 26.656 6.176 1 92.25 197 GLN B CA 1
ATOM 3462 C C . GLN B 1 197 ? 11.562 25.328 6.602 1 92.25 197 GLN B C 1
ATOM 3464 O O . GLN B 1 197 ? 10.836 24.688 5.828 1 92.25 197 GLN B O 1
ATOM 3469 N N . GLU B 1 198 ? 11.812 24.844 7.801 1 94.62 198 GLU B N 1
ATOM 3470 C CA . GLU B 1 198 ? 11.266 23.578 8.273 1 94.62 198 GLU B CA 1
ATOM 3471 C C . GLU B 1 198 ? 9.742 23.641 8.406 1 94.62 198 GLU B C 1
ATOM 3473 O O . GLU B 1 198 ? 9.211 24.578 9.008 1 94.62 198 GLU B O 1
ATOM 3478 N N . PRO B 1 199 ? 9.047 22.672 7.879 1 94.19 199 PRO B N 1
ATOM 3479 C CA . PRO B 1 199 ? 7.586 22.703 7.922 1 94.19 199 PRO B CA 1
ATOM 3480 C C . PRO B 1 199 ? 7.023 22.094 9.203 1 94.19 199 PRO B C 1
ATOM 3482 O O . PRO B 1 199 ? 7.742 21.406 9.938 1 94.19 199 PRO B O 1
ATOM 3485 N N . ILE B 1 200 ? 5.746 22.453 9.523 1 95.94 200 ILE B N 1
ATOM 3486 C CA . ILE B 1 200 ? 4.926 21.734 10.492 1 95.94 200 ILE B CA 1
ATOM 3487 C C . ILE B 1 200 ? 4.348 20.469 9.844 1 95.94 200 ILE B C 1
ATOM 3489 O O . ILE B 1 200 ? 3.477 20.562 8.977 1 95.94 200 ILE B O 1
ATOM 3493 N N . ASN B 1 201 ? 4.906 19.297 10.266 1 97 201 ASN B N 1
ATOM 3494 C CA . ASN B 1 201 ? 4.43 18.141 9.531 1 97 201 ASN B CA 1
ATOM 3495 C C . ASN B 1 201 ? 4.711 16.844 10.281 1 97 201 ASN B C 1
ATOM 3497 O O . ASN B 1 201 ? 4.898 15.781 9.672 1 97 201 ASN B O 1
ATOM 3501 N N . ALA B 1 202 ? 4.707 16.875 11.633 1 97.62 202 ALA B N 1
ATOM 3502 C CA . ALA B 1 202 ? 4.969 15.672 12.422 1 97.62 202 ALA B CA 1
ATOM 3503 C C . ALA B 1 202 ? 4.016 14.547 12.031 1 97.62 202 ALA B C 1
ATOM 3505 O O . ALA B 1 202 ? 4.438 13.398 11.867 1 97.62 202 ALA B O 1
ATOM 3506 N N . HIS B 1 203 ? 2.756 14.828 11.883 1 96.19 203 HIS B N 1
ATOM 3507 C CA . HIS B 1 203 ? 1.749 13.828 11.539 1 96.19 203 HIS B CA 1
ATOM 3508 C C . HIS B 1 203 ? 2.115 13.086 10.258 1 96.19 203 HIS B C 1
ATOM 3510 O O . HIS B 1 203 ? 1.888 11.883 10.148 1 96.19 203 HIS B O 1
ATOM 3516 N N . SER B 1 204 ? 2.709 13.781 9.305 1 97.88 204 SER B N 1
ATOM 3517 C CA . SER B 1 204 ? 3.016 13.195 8 1 97.88 204 SER B CA 1
ATOM 3518 C C . SER B 1 204 ? 4.133 12.164 8.109 1 97.88 204 SER B C 1
ATOM 3520 O O . SER B 1 204 ? 4.125 11.156 7.395 1 97.88 204 SER B O 1
ATOM 3522 N N . HIS B 1 205 ? 5.125 12.406 8.969 1 98.44 205 HIS B N 1
ATOM 3523 C CA . HIS B 1 205 ? 6.148 11.406 9.242 1 98.44 205 HIS B CA 1
ATOM 3524 C C . HIS B 1 205 ? 5.539 10.141 9.828 1 98.44 205 HIS B C 1
ATOM 3526 O O . HIS B 1 205 ? 5.887 9.031 9.414 1 98.44 205 HIS B O 1
ATOM 3532 N N . LEU B 1 206 ? 4.645 10.32 10.773 1 97.62 206 LEU B N 1
ATOM 3533 C CA . LEU B 1 206 ? 3.988 9.18 11.414 1 97.62 206 LEU B CA 1
ATOM 3534 C C . LEU B 1 206 ? 3.188 8.375 10.398 1 97.62 206 LEU B C 1
ATOM 3536 O O . LEU B 1 206 ? 3.258 7.145 10.383 1 97.62 206 LEU B O 1
ATOM 3540 N N . LEU B 1 207 ? 2.469 9.055 9.57 1 97.75 207 LEU B N 1
ATOM 3541 C CA . LEU B 1 207 ? 1.654 8.391 8.555 1 97.75 207 LEU B CA 1
ATOM 3542 C C . LEU B 1 207 ? 2.531 7.625 7.566 1 97.75 207 LEU B C 1
ATOM 3544 O O . LEU B 1 207 ? 2.221 6.488 7.203 1 97.75 207 LEU B O 1
ATOM 3548 N N . SER B 1 208 ? 3.613 8.242 7.133 1 98.06 208 SER B N 1
ATOM 3549 C CA . SER B 1 208 ? 4.488 7.586 6.168 1 98.06 208 SER B CA 1
ATOM 3550 C C . SER B 1 208 ? 5.102 6.316 6.758 1 98.06 208 SER B C 1
ATOM 3552 O O . SER B 1 208 ? 5.305 5.332 6.043 1 98.06 208 SER B O 1
ATOM 3554 N N . ILE B 1 209 ? 5.43 6.297 8.031 1 97.31 209 ILE B N 1
ATOM 3555 C CA . ILE B 1 209 ? 5.98 5.129 8.711 1 97.31 209 ILE B CA 1
ATOM 3556 C C . ILE B 1 209 ? 4.945 4.008 8.727 1 97.31 209 ILE B C 1
ATOM 3558 O O . ILE B 1 209 ? 5.27 2.852 8.453 1 97.31 209 ILE B O 1
ATOM 3562 N N . LEU B 1 210 ? 3.732 4.391 9.031 1 96.69 210 LEU B N 1
ATOM 3563 C CA . LEU B 1 210 ? 2.662 3.404 9.125 1 96.69 210 LEU B CA 1
ATOM 3564 C C . LEU B 1 210 ? 2.398 2.766 7.762 1 96.69 210 LEU B C 1
ATOM 3566 O O . LEU B 1 210 ? 2.213 1.551 7.668 1 96.69 210 LEU B O 1
ATOM 3570 N N . LEU B 1 211 ? 2.371 3.496 6.684 1 97.75 211 LEU B N 1
ATOM 3571 C CA . LEU B 1 211 ? 2.002 3.037 5.348 1 97.75 211 LEU B CA 1
ATOM 3572 C C . LEU B 1 211 ? 3.148 2.268 4.703 1 97.75 211 LEU B C 1
ATOM 3574 O O . LEU B 1 211 ? 2.922 1.255 4.035 1 97.75 211 LEU B O 1
ATOM 3578 N N . GLY B 1 212 ? 4.371 2.768 4.91 1 96.56 212 GLY B N 1
ATOM 3579 C CA . GLY B 1 212 ? 5.539 2.107 4.352 1 96.56 212 GLY B CA 1
ATOM 3580 C C . GLY B 1 212 ? 6.02 2.74 3.061 1 96.56 212 GLY B C 1
ATOM 3581 O O . GLY B 1 212 ? 5.219 3.24 2.271 1 96.56 212 GLY B O 1
ATOM 3582 N N . PRO B 1 213 ? 7.34 2.592 2.781 1 97.19 213 PRO B N 1
ATOM 3583 C CA . PRO B 1 213 ? 7.945 3.344 1.681 1 97.19 213 PRO B CA 1
ATOM 3584 C C . PRO B 1 213 ? 8.25 2.469 0.467 1 97.19 213 PRO B C 1
ATOM 3586 O O . PRO B 1 213 ? 8.695 2.977 -0.568 1 97.19 213 PRO B O 1
ATOM 3589 N N . CYS B 1 214 ? 8.023 1.157 0.587 1 97.75 214 CYS B N 1
ATOM 3590 C CA . CYS B 1 214 ? 8.555 0.279 -0.45 1 97.75 214 CYS B CA 1
ATOM 3591 C C . CYS B 1 214 ? 7.457 -0.609 -1.025 1 97.75 214 CYS B C 1
ATOM 3593 O O . CYS B 1 214 ? 6.492 -0.939 -0.334 1 97.75 214 CYS B O 1
ATOM 3595 N N . LEU B 1 215 ? 7.594 -0.96 -2.357 1 98.19 215 LEU B N 1
ATOM 3596 C CA . LEU B 1 215 ? 6.82 -1.98 -3.053 1 98.19 215 LEU B CA 1
ATOM 3597 C C . LEU B 1 215 ? 7.73 -2.918 -3.836 1 98.19 215 LEU B C 1
ATOM 3599 O O . LEU B 1 215 ? 8.75 -2.486 -4.379 1 98.19 215 LEU B O 1
ATOM 3603 N N . SER B 1 216 ? 7.438 -4.164 -3.883 1 97.94 216 SER B N 1
ATOM 3604 C CA . SER B 1 216 ? 8.031 -5.172 -4.754 1 97.94 216 SER B CA 1
ATOM 3605 C C . SER B 1 216 ? 6.961 -5.914 -5.551 1 97.94 216 SER B C 1
ATOM 3607 O O . SER B 1 216 ? 6.129 -6.617 -4.973 1 97.94 216 SER B O 1
ATOM 3609 N N . ILE B 1 217 ? 7.047 -5.766 -6.852 1 98.38 217 ILE B N 1
ATOM 3610 C CA . ILE B 1 217 ? 5.973 -6.273 -7.699 1 98.38 217 ILE B CA 1
ATOM 3611 C C . ILE B 1 217 ? 6.547 -7.207 -8.758 1 98.38 217 ILE B C 1
ATOM 3613 O O . ILE B 1 217 ? 7.422 -6.812 -9.531 1 98.38 217 ILE B O 1
ATOM 3617 N N . PRO B 1 218 ? 6.055 -8.43 -8.875 1 98.38 218 PRO B N 1
ATOM 3618 C CA . PRO B 1 218 ? 6.496 -9.328 -9.945 1 98.38 218 PRO B CA 1
ATOM 3619 C C . PRO B 1 218 ? 6.121 -8.82 -11.336 1 98.38 218 PRO B C 1
ATOM 3621 O O . PRO B 1 218 ? 5.094 -8.156 -11.492 1 98.38 218 PRO B O 1
ATOM 3624 N N . VAL B 1 219 ? 7.023 -9.117 -12.219 1 98.12 219 VAL B N 1
ATOM 3625 C CA . VAL B 1 219 ? 6.793 -8.906 -13.648 1 98.12 219 VAL B CA 1
ATOM 3626 C C . VAL B 1 219 ? 6.797 -10.25 -14.375 1 98.12 219 VAL B C 1
ATOM 3628 O O . VAL B 1 219 ? 7.742 -11.031 -14.25 1 98.12 219 VAL B O 1
ATOM 3631 N N . THR B 1 220 ? 5.75 -10.523 -15.078 1 97.44 220 THR B N 1
ATOM 3632 C CA . THR B 1 220 ? 5.676 -11.688 -15.961 1 97.44 220 THR B CA 1
ATOM 3633 C C . THR B 1 220 ? 5.102 -11.305 -17.312 1 97.44 220 THR B C 1
ATOM 3635 O O . THR B 1 220 ? 4.191 -10.477 -17.406 1 97.44 220 THR B O 1
ATOM 3638 N N . ASN B 1 221 ? 5.711 -11.898 -18.391 1 97.06 221 ASN B N 1
ATOM 3639 C CA . ASN B 1 221 ? 5.316 -11.57 -19.75 1 97.06 221 ASN B CA 1
ATOM 3640 C C . ASN B 1 221 ? 5.363 -10.07 -20 1 97.06 221 ASN B C 1
ATOM 3642 O O . ASN B 1 221 ? 4.496 -9.523 -20.688 1 97.06 221 ASN B O 1
ATOM 3646 N N . GLY B 1 222 ? 6.281 -9.391 -19.344 1 97.12 222 GLY B N 1
ATOM 3647 C CA . GLY B 1 222 ? 6.523 -7.973 -19.547 1 97.12 222 GLY B CA 1
ATOM 3648 C C . GLY B 1 222 ? 5.488 -7.086 -18.875 1 97.12 222 GLY B C 1
ATOM 3649 O O . GLY B 1 222 ? 5.379 -5.902 -19.203 1 97.12 222 GLY B O 1
ATOM 3650 N N . LYS B 1 223 ? 4.703 -7.668 -18 1 97.94 223 LYS B N 1
ATOM 3651 C CA . LYS B 1 223 ? 3.617 -6.918 -17.375 1 97.94 223 LYS B CA 1
ATOM 3652 C C . LYS B 1 223 ? 3.684 -7.02 -15.852 1 97.94 223 LYS B C 1
ATOM 3654 O O . LYS B 1 223 ? 4.051 -8.062 -15.305 1 97.94 223 LYS B O 1
ATOM 3659 N N . LEU B 1 224 ? 3.285 -5.926 -15.211 1 98.25 224 LEU B N 1
ATOM 3660 C CA . LEU B 1 224 ? 3.143 -5.961 -13.758 1 98.25 224 LEU B CA 1
ATOM 3661 C C . LEU B 1 224 ? 2.059 -6.953 -13.344 1 98.25 224 LEU B C 1
ATOM 3663 O O . LEU B 1 224 ? 0.984 -6.992 -13.945 1 98.25 224 LEU B O 1
ATOM 3667 N N . CYS B 1 225 ? 2.348 -7.746 -12.258 1 97.75 225 CYS B N 1
ATOM 3668 C CA . CYS B 1 225 ? 1.395 -8.75 -11.797 1 97.75 225 CYS B CA 1
ATOM 3669 C C . CYS B 1 225 ? 0.464 -8.164 -10.734 1 97.75 225 CYS B C 1
ATOM 3671 O O . CYS B 1 225 ? 0.374 -8.688 -9.625 1 97.75 225 CYS B O 1
ATOM 3673 N N . ILE B 1 226 ? -0.274 -7.113 -11.031 1 97.44 226 ILE B N 1
ATOM 3674 C CA . ILE B 1 226 ? -1.255 -6.527 -10.125 1 97.44 226 ILE B CA 1
ATOM 3675 C C . ILE B 1 226 ? -2.662 -6.746 -10.672 1 97.44 226 ILE B C 1
ATOM 3677 O O . ILE B 1 226 ? -2.828 -7.164 -11.82 1 97.44 226 ILE B O 1
ATOM 3681 N N . GLY B 1 227 ? -3.654 -6.555 -9.82 1 96.62 227 GLY B N 1
ATOM 3682 C CA . GLY B 1 227 ? -5.039 -6.762 -10.203 1 96.62 227 GLY B CA 1
ATOM 3683 C C . GLY B 1 227 ? -5.574 -5.676 -11.125 1 96.62 227 GLY B C 1
ATOM 3684 O O . GLY B 1 227 ? -4.953 -4.621 -11.273 1 96.62 227 GLY B O 1
ATOM 3685 N N . GLN B 1 228 ? -6.684 -5.965 -11.625 1 93.94 228 GLN B N 1
ATOM 3686 C CA . GLN B 1 228 ? -7.316 -5.172 -12.672 1 93.94 228 GLN B CA 1
ATOM 3687 C C . GLN B 1 228 ? -7.598 -3.752 -12.195 1 93.94 228 GLN B C 1
ATOM 3689 O O . GLN B 1 228 ? -7.441 -2.791 -12.953 1 93.94 228 GLN B O 1
ATOM 3694 N N . TRP B 1 229 ? -8.016 -3.559 -10.945 1 96 229 TRP B N 1
ATOM 3695 C CA . TRP B 1 229 ? -8.461 -2.271 -10.422 1 96 229 TRP B CA 1
ATOM 3696 C C . TRP B 1 229 ? -7.355 -1.6 -9.609 1 96 229 TRP B C 1
ATOM 3698 O O . TRP B 1 229 ? -7.562 -0.529 -9.031 1 96 229 TRP B O 1
ATOM 3708 N N . GLN B 1 230 ? -6.227 -2.297 -9.594 1 98.38 230 GLN B N 1
ATOM 3709 C CA . GLN B 1 230 ? -5.152 -1.813 -8.734 1 98.38 230 GLN B CA 1
ATOM 3710 C C . GLN B 1 230 ? -4.273 -0.803 -9.461 1 98.38 230 GLN B C 1
ATOM 3712 O O . GLN B 1 230 ? -4.008 -0.952 -10.656 1 98.38 230 GLN B O 1
ATOM 3717 N N . SER B 1 231 ? -3.861 0.217 -8.742 1 98.62 231 SER B N 1
ATOM 3718 C CA . SER B 1 231 ? -2.84 1.18 -9.141 1 98.62 231 SER B CA 1
ATOM 3719 C C . SER B 1 231 ? -1.706 1.234 -8.117 1 98.62 231 SER B C 1
ATOM 3721 O O . SER B 1 231 ? -1.918 0.982 -6.93 1 98.62 231 SER B O 1
ATOM 3723 N N . LEU B 1 232 ? -0.49 1.44 -8.648 1 98.81 232 LEU B N 1
ATOM 3724 C CA . LEU B 1 232 ? 0.597 1.874 -7.777 1 98.81 232 LEU B CA 1
ATOM 3725 C C . LEU B 1 232 ? 0.438 3.344 -7.398 1 98.81 232 LEU B C 1
ATOM 3727 O O . LEU B 1 232 ? 0.339 4.207 -8.273 1 98.81 232 LEU B O 1
ATOM 3731 N N . ILE B 1 233 ? 0.472 3.596 -6.09 1 98.88 233 ILE B N 1
ATOM 3732 C CA . ILE B 1 233 ? 0.068 4.922 -5.641 1 98.88 233 ILE B CA 1
ATOM 3733 C C . ILE B 1 233 ? 1.149 5.512 -4.738 1 98.88 233 ILE B C 1
ATOM 3735 O O . ILE B 1 233 ? 1.578 4.871 -3.773 1 98.88 233 ILE B O 1
ATOM 3739 N N . LEU B 1 234 ? 1.632 6.707 -5.059 1 98.88 234 LEU B N 1
ATOM 3740 C CA . LEU B 1 234 ? 2.373 7.539 -4.117 1 98.88 234 LEU B CA 1
ATOM 3741 C C . LEU B 1 234 ? 1.421 8.359 -3.252 1 98.88 234 LEU B C 1
ATOM 3743 O O . LEU B 1 234 ? 0.595 9.109 -3.771 1 98.88 234 LEU B O 1
ATOM 3747 N N . ILE B 1 235 ? 1.482 8.18 -1.986 1 98.81 235 ILE B N 1
ATOM 3748 C CA . ILE B 1 235 ? 0.737 9 -1.045 1 98.81 235 ILE B CA 1
ATOM 3749 C C . ILE B 1 235 ? 1.656 10.07 -0.456 1 98.81 235 ILE B C 1
ATOM 3751 O O . ILE B 1 235 ? 2.654 9.75 0.195 1 98.81 235 ILE B O 1
ATOM 3755 N N . ASP B 1 236 ? 1.395 11.344 -0.756 1 98.62 236 ASP B N 1
ATOM 3756 C CA . ASP B 1 236 ? 2.062 12.469 -0.108 1 98.62 236 ASP B CA 1
ATOM 3757 C C . ASP B 1 236 ? 1.272 12.953 1.107 1 98.62 236 ASP B C 1
ATOM 3759 O O . ASP B 1 236 ? 0.146 13.438 0.972 1 98.62 236 ASP B O 1
ATOM 3763 N N . CYS B 1 237 ? 1.872 12.859 2.281 1 97.88 237 CYS B N 1
ATOM 3764 C CA . CYS B 1 237 ? 1.153 13.188 3.506 1 97.88 237 CYS B CA 1
ATOM 3765 C C . CYS B 1 237 ? 1.406 14.633 3.912 1 97.88 237 CYS B C 1
ATOM 3767 O O . CYS B 1 237 ? 1.015 15.055 5 1 97.88 237 CYS B O 1
ATOM 3769 N N . ASP B 1 238 ? 2.141 15.391 3.076 1 96.5 238 ASP B N 1
ATOM 3770 C CA . ASP B 1 238 ? 2.508 16.766 3.385 1 96.5 238 ASP B CA 1
ATOM 3771 C C . ASP B 1 238 ? 2.682 17.594 2.109 1 96.5 238 ASP B C 1
ATOM 3773 O O . ASP B 1 238 ? 3.664 18.312 1.964 1 96.5 238 ASP B O 1
ATOM 3777 N N . GLY B 1 239 ? 1.757 17.422 1.158 1 92.25 239 GLY B N 1
ATOM 3778 C CA . GLY B 1 239 ? 1.848 18.172 -0.085 1 92.25 239 GLY B CA 1
ATOM 3779 C C . GLY B 1 239 ? 1.231 19.562 0.004 1 92.25 239 GLY B C 1
ATOM 3780 O O . GLY B 1 239 ? 0.674 19.938 1.039 1 92.25 239 GLY B O 1
ATOM 3781 N N . PRO B 1 240 ? 1.548 20.234 -1.081 1 94.69 240 PRO B N 1
ATOM 3782 C CA . PRO B 1 240 ? 2.17 19.891 -2.361 1 94.69 240 PRO B CA 1
ATOM 3783 C C . PRO B 1 240 ? 3.686 20.078 -2.35 1 94.69 240 PRO B C 1
ATOM 3785 O O . PRO B 1 240 ? 4.199 20.938 -1.631 1 94.69 240 PRO B O 1
ATOM 3788 N N . ARG B 1 241 ? 4.426 19.25 -3.107 1 95.31 241 ARG B N 1
ATOM 3789 C CA . ARG B 1 241 ? 5.867 19.312 -3.334 1 95.31 241 ARG B CA 1
ATOM 3790 C C . ARG B 1 241 ? 6.258 18.562 -4.598 1 95.31 241 ARG B C 1
ATOM 3792 O O . ARG B 1 241 ? 5.43 17.875 -5.199 1 95.31 241 ARG B O 1
ATOM 3799 N N . LYS B 1 242 ? 7.438 18.859 -5.082 1 95.94 242 LYS B N 1
ATOM 3800 C CA . LYS B 1 242 ? 8.078 17.969 -6.051 1 95.94 242 LYS B CA 1
ATOM 3801 C C . LYS B 1 242 ? 8.695 16.75 -5.367 1 95.94 242 LYS B C 1
ATOM 3803 O O . LYS B 1 242 ? 9.609 16.891 -4.555 1 95.94 242 LYS B O 1
ATOM 3808 N N . ARG B 1 243 ? 8.117 15.609 -5.723 1 98.19 243 ARG B N 1
ATOM 3809 C CA . ARG B 1 243 ? 8.57 14.375 -5.082 1 98.19 243 ARG B CA 1
ATOM 3810 C C . ARG B 1 243 ? 9.203 13.43 -6.098 1 98.19 243 ARG B C 1
ATOM 3812 O O . ARG B 1 243 ? 9.047 13.609 -7.309 1 98.19 243 ARG B O 1
ATOM 3819 N N . THR B 1 244 ? 9.961 12.461 -5.52 1 98.69 244 THR B N 1
ATOM 3820 C CA . THR B 1 244 ? 10.555 11.453 -6.387 1 98.69 244 THR B CA 1
ATOM 3821 C C . THR B 1 244 ? 10.367 10.055 -5.793 1 98.69 244 THR B C 1
ATOM 3823 O O . THR B 1 244 ? 10.367 9.891 -4.574 1 98.69 244 THR B O 1
ATOM 3826 N N . VAL B 1 245 ? 10.164 9.078 -6.691 1 98.88 245 VAL B N 1
ATOM 3827 C CA . VAL B 1 245 ? 10.133 7.652 -6.383 1 98.88 245 VAL B CA 1
ATOM 3828 C C . VAL B 1 245 ? 11.242 6.934 -7.152 1 98.88 245 VAL B C 1
ATOM 3830 O O . VAL B 1 245 ? 11.359 7.086 -8.375 1 98.88 245 VAL B O 1
ATOM 3833 N N . GLY B 1 246 ? 12.117 6.242 -6.426 1 98.88 246 GLY B N 1
ATOM 3834 C CA . GLY B 1 246 ? 13.039 5.352 -7.105 1 98.88 246 GLY B CA 1
ATOM 3835 C C . GLY B 1 246 ? 12.406 4.043 -7.535 1 98.88 246 GLY B C 1
ATOM 3836 O O . GLY B 1 246 ? 11.695 3.404 -6.75 1 98.88 246 GLY B O 1
ATOM 3837 N N . ALA B 1 247 ? 12.57 3.623 -8.805 1 98.81 247 ALA B N 1
ATOM 3838 C CA . ALA B 1 247 ? 12.062 2.355 -9.32 1 98.81 247 ALA B CA 1
ATOM 3839 C C . ALA B 1 247 ? 13.148 1.596 -10.078 1 98.81 247 ALA B C 1
ATOM 3841 O O . ALA B 1 247 ? 13.852 2.172 -10.914 1 98.81 247 ALA B O 1
ATOM 3842 N N . GLN B 1 248 ? 13.281 0.34 -9.75 1 98.5 248 GLN B N 1
ATOM 3843 C CA . GLN B 1 248 ? 14.258 -0.525 -10.406 1 98.5 248 GLN B CA 1
ATOM 3844 C C . GLN B 1 248 ? 13.609 -1.822 -10.883 1 98.5 248 GLN B C 1
ATOM 3846 O O . GLN B 1 248 ? 12.938 -2.506 -10.109 1 98.5 248 GLN B O 1
ATOM 3851 N N . VAL B 1 249 ? 13.789 -2.131 -12.133 1 97.75 249 VAL B N 1
ATOM 3852 C CA . VAL B 1 249 ? 13.375 -3.426 -12.664 1 97.75 249 VAL B CA 1
ATOM 3853 C C . VAL B 1 249 ? 14.586 -4.355 -12.75 1 97.75 249 VAL B C 1
ATOM 3855 O O . VAL B 1 249 ? 15.648 -3.963 -13.242 1 97.75 249 VAL B O 1
ATOM 3858 N N . VAL B 1 250 ? 14.453 -5.547 -12.188 1 96.81 250 VAL B N 1
ATOM 3859 C CA . VAL B 1 250 ? 15.484 -6.578 -12.219 1 96.81 250 VAL B CA 1
ATOM 3860 C C . VAL B 1 250 ? 14.914 -7.855 -12.836 1 96.81 250 VAL B C 1
ATOM 3862 O O . VAL B 1 250 ? 13.883 -8.359 -12.398 1 96.81 250 VAL B O 1
ATOM 3865 N N . GLY B 1 251 ? 15.492 -8.289 -13.883 1 96.56 251 GLY B N 1
ATOM 3866 C CA . GLY B 1 251 ? 14.984 -9.516 -14.484 1 96.56 251 GLY B CA 1
ATOM 3867 C C . GLY B 1 251 ? 15.641 -9.852 -15.812 1 96.56 251 GLY B C 1
ATOM 3868 O O . GLY B 1 251 ? 16.781 -9.461 -16.047 1 96.56 251 GLY B O 1
ATOM 3869 N N . ILE B 1 252 ? 14.984 -10.75 -16.594 1 94.62 252 ILE B N 1
ATOM 3870 C CA . ILE B 1 252 ? 15.523 -11.211 -17.859 1 94.62 252 ILE B CA 1
ATOM 3871 C C . ILE B 1 252 ? 14.57 -10.82 -19 1 94.62 252 ILE B C 1
ATOM 3873 O O . ILE B 1 252 ? 13.391 -10.555 -18.75 1 94.62 252 ILE B O 1
ATOM 3877 N N . SER B 1 253 ? 15.172 -10.68 -20.141 1 89.94 253 SER B N 1
ATOM 3878 C CA . SER B 1 253 ? 14.383 -10.422 -21.328 1 89.94 253 SER B CA 1
ATOM 3879 C C . SER B 1 253 ? 14.141 -11.703 -22.125 1 89.94 253 SER B C 1
ATOM 3881 O O . SER B 1 253 ? 14.969 -12.617 -22.109 1 89.94 253 SER B O 1
ATOM 3883 N N . ALA B 1 254 ? 12.836 -11.922 -22.562 1 72.38 254 ALA B N 1
ATOM 3884 C CA . ALA B 1 254 ? 12.609 -13.07 -23.438 1 72.38 254 ALA B CA 1
ATOM 3885 C C . ALA B 1 254 ? 13.461 -12.977 -24.703 1 72.38 254 ALA B C 1
ATOM 3887 O O . ALA B 1 254 ? 13.75 -11.875 -25.188 1 72.38 254 ALA B O 1
ATOM 3888 N N . LYS B 1 255 ? 14.133 -14.125 -25.141 1 54.78 255 LYS B N 1
ATOM 3889 C CA . LYS B 1 255 ? 14.797 -14.258 -26.438 1 54.78 255 LYS B CA 1
ATOM 3890 C C . LYS B 1 255 ? 13.812 -14.016 -27.578 1 54.78 255 LYS B C 1
ATOM 3892 O O . LYS B 1 255 ? 12.625 -14.32 -27.453 1 54.78 255 LYS B O 1
#

InterPro domains:
  IPR001602 UPF0047 protein YjbQ-like [PF01894] (88-248)
  IPR001602 UPF0047 protein YjbQ-like [PTHR30615] (79-245)
  IPR035917 YjbQ-like superfamily [G3DSA:2.60.120.460] (56-251)
  IPR035917 YjbQ-like superfamily [SSF111038] (84-251)

Solvent-accessible surface area (backbone atoms only — not comparable to full-atom values): 30669 Å² total; per-residue (Å²): 139,80,93,72,88,95,82,97,82,92,85,90,93,84,90,79,92,81,79,85,90,85,91,81,84,87,90,88,83,87,78,87,77,85,81,82,75,78,81,74,78,79,77,86,71,78,74,69,82,72,77,74,72,76,73,71,67,51,78,41,76,44,75,46,77,44,76,44,72,52,58,72,60,58,96,84,37,62,58,65,60,58,32,62,41,79,41,78,45,40,68,62,51,50,48,50,40,57,74,62,49,35,19,43,39,36,37,36,29,26,41,31,47,47,32,25,19,33,49,74,43,64,89,44,72,68,57,50,52,49,50,43,54,51,52,42,64,76,42,45,58,36,60,92,57,69,48,89,91,65,71,77,57,87,91,53,77,72,44,79,48,56,48,50,45,58,91,61,56,71,76,45,71,68,38,45,49,51,46,35,66,72,29,39,75,66,68,73,49,52,71,69,57,50,61,72,67,59,74,73,47,51,36,16,37,54,50,15,44,53,62,23,36,49,48,78,42,48,27,51,86,45,31,75,74,67,58,93,66,49,35,39,31,42,37,33,34,45,18,18,40,84,42,50,32,33,36,28,40,39,26,26,41,75,129,131,93,70,86,78,86,92,84,93,88,88,89,74,89,70,92,68,87,73,86,84,91,85,88,86,89,77,83,77,77,79,76,79,76,78,74,76,74,75,73,67,80,74,79,74,72,76,70,75,81,77,70,76,71,84,62,73,50,79,42,82,45,76,48,77,46,78,43,72,52,58,72,60,57,96,84,36,62,57,64,60,58,32,64,40,80,41,78,45,40,67,62,52,52,49,51,40,56,74,63,49,36,20,39,36,37,36,40,37,33,45,73,49,74,33,27,18,33,49,64,28,59,86,39,66,42,43,48,53,38,48,43,54,51,51,42,65,76,40,45,59,36,60,92,57,68,49,87,91,64,70,78,57,80,88,53,82,74,44,80,52,76,77,51,43,58,91,59,57,71,78,44,69,68,49,45,50,52,48,35,64,74,30,40,74,68,68,76,48,52,71,68,58,51,61,71,68,58,74,74,48,50,35,15,38,54,49,16,64,60,43,26,37,59,52,53,42,45,27,51,87,47,34,74,57,62,25,91,67,46,35,40,30,42,37,32,33,45,19,19,40,86,42,50,32,43,37,32,41,39,25,25,39,74,132

Foldseek 3Di:
DDPDDDDDDDDDDDDDDDDDDDDDDDDDDDDDDDDPDDPDPDDDPPDDDPPPPPPPLDKFKDKDKDKDFFDDDDVPHKDWQLFKGKDFCQVVQLVRLVVRLFAWFKKKKFWPDLLKAKDKDFPDPVVRVVVRLVLCQVQPAALVRHGPPDDHDPPGDRDHDPVQPLVCPPVDPVRVVVCCVPDVVVPNDDPVVVSVRDDRHPSSSVSRVVRHTMDMFTHHRSDTPDDPRITIMMIGSTTRDITIMMMMTIHGHDD/DDPDDDDDDDDDDDDPPDDDDDDDDDDDPPPPPPPPPPPPPPDPPPPDPDPPPPVPLDKFKFKDKDKDFFDDDDVPHKDWQLFKGKDFCQVVQLVRLVVRLFAWFKKKKFWPDLLKAKDKDFPDPVVRVVVRLVLCQVQPAALVRHHPPDDHDPPGDRDHDPVQPLVCPPVDPVRVVVCCVPDVVVPNDDPVVVSVRDDRHPSSSVSRVVRHTMDMFTHHRSDTPDDDRMTIMMIRSTTRDITIMMMMTIHGHDD